Protein AF-A0A1Q6U9T7-F1 (afdb_monomer_lite)

pLDDT: mean 85.17, std 14.79, range [30.5, 98.62]

Secondary structure (DSSP, 8-state):
-----HHHHHHHHHHHHGGG-TT----GGG-HHHHHTT--HHHHHHHHHHHHHHHHHHHHS-S-HHHHHHHHHHHGGGS--SS-------HHHHHHHHHHHHHTS--SEEEEEETTEEEEEEETTSPPSSGGGPEEEEEE-SS-TTHHHHHHHHHHHHHHHHSS--SEEEE--SS-TTS-S---TTSSSSSS-HHHHHHHHHHHTT--HHHHHTT------SSHHHHHHHHHHHHHHTT--S-EEEEEE--GGGHHHHHHHHHHHTTT-TTEEEEEEE-PPPP---HHHHHHHTTT--S-S-TTS---TTS--STTT-TTTHHHHIIIIIIHHHTTSSTTTSTTPPTT--SPPHHHHHHGGG--TTS-HHHHHHHH---HHHHHHHHHHHHHHHHHHTTT--HHHHHHHHHHHHHHHHHHHHHTTSS-HHHHHHGGGS-HHHHHHHHHHHHHHHT-

Structure (mmCIF, N/CA/C/O backbone):
data_AF-A0A1Q6U9T7-F1
#
_entry.id   AF-A0A1Q6U9T7-F1
#
loop_
_atom_site.group_PDB
_atom_site.id
_atom_site.type_symbol
_atom_site.label_atom_id
_atom_site.label_alt_id
_atom_site.label_comp_id
_atom_site.label_asym_id
_atom_site.label_entity_id
_atom_site.label_seq_id
_atom_site.pdbx_PDB_ins_code
_atom_site.Cartn_x
_atom_site.Cartn_y
_atom_site.Cartn_z
_atom_site.occupancy
_atom_site.B_iso_or_equiv
_atom_site.auth_seq_id
_atom_site.auth_comp_id
_atom_site.auth_asym_id
_atom_site.auth_atom_id
_atom_site.pdbx_PDB_model_num
ATOM 1 N N . MET A 1 1 ? 4.906 -20.766 -25.233 1.00 39.88 1 MET A N 1
ATOM 2 C CA . MET A 1 1 ? 5.867 -19.643 -25.128 1.00 39.88 1 MET A CA 1
ATOM 3 C C . MET A 1 1 ? 5.184 -18.491 -24.417 1.00 39.88 1 MET A C 1
ATOM 5 O O . MET A 1 1 ? 4.165 -18.028 -24.920 1.00 39.88 1 MET A O 1
ATOM 9 N N . ASN A 1 2 ? 5.707 -18.048 -23.270 1.00 49.81 2 ASN A N 1
ATOM 10 C CA . ASN A 1 2 ? 5.239 -16.814 -22.630 1.00 49.81 2 ASN A CA 1
ATOM 11 C C . ASN A 1 2 ? 5.482 -15.646 -23.595 1.00 49.81 2 ASN A C 1
ATOM 13 O O . ASN A 1 2 ? 6.614 -15.420 -24.024 1.00 49.81 2 ASN A O 1
ATOM 17 N N . LYS A 1 3 ? 4.420 -14.935 -23.986 1.00 77.56 3 LYS A N 1
ATOM 18 C CA . LYS A 1 3 ? 4.536 -13.739 -24.826 1.00 77.56 3 LYS A CA 1
ATOM 19 C C . LYS A 1 3 ? 5.099 -12.600 -23.971 1.00 77.56 3 LYS A C 1
ATOM 21 O O . LYS A 1 3 ? 4.350 -11.921 -23.283 1.00 77.56 3 LYS A O 1
ATOM 26 N N . ILE A 1 4 ? 6.414 -12.407 -24.012 1.00 88.94 4 ILE A N 1
ATOM 27 C CA . ILE A 1 4 ? 7.083 -11.256 -23.391 1.00 88.94 4 ILE A CA 1
ATOM 28 C C . ILE A 1 4 ? 6.765 -9.957 -24.147 1.00 88.94 4 ILE A C 1
ATOM 30 O O . ILE A 1 4 ? 6.562 -9.959 -25.368 1.00 88.94 4 ILE A O 1
ATOM 34 N N . THR A 1 5 ? 6.717 -8.832 -23.433 1.00 92.88 5 THR A N 1
ATOM 35 C CA . THR A 1 5 ? 6.383 -7.526 -24.028 1.00 92.88 5 THR A CA 1
ATOM 36 C C . THR A 1 5 ? 7.494 -6.989 -24.934 1.00 92.88 5 THR A C 1
ATOM 38 O O . THR A 1 5 ? 8.644 -7.419 -24.868 1.00 92.88 5 THR A O 1
ATOM 41 N N . CYS A 1 6 ? 7.175 -6.001 -25.779 1.00 95.12 6 CYS A N 1
ATOM 42 C CA . CYS A 1 6 ? 8.189 -5.324 -26.595 1.00 95.12 6 CYS A CA 1
ATOM 43 C C . CYS A 1 6 ? 9.260 -4.619 -25.750 1.00 95.12 6 CYS A C 1
ATOM 45 O O . CYS A 1 6 ? 10.411 -4.581 -26.170 1.00 95.12 6 CYS A O 1
ATOM 47 N N . TYR A 1 7 ? 8.903 -4.132 -24.558 1.00 96.75 7 TYR A N 1
ATOM 48 C CA . TYR A 1 7 ? 9.836 -3.499 -23.627 1.00 96.75 7 TYR A CA 1
ATOM 49 C C . TYR A 1 7 ? 10.847 -4.508 -23.082 1.00 96.75 7 TYR A C 1
ATOM 51 O O . TYR A 1 7 ? 12.050 -4.308 -23.222 1.00 96.75 7 TYR A O 1
ATOM 59 N N . GLN A 1 8 ? 10.370 -5.644 -22.559 1.00 96.12 8 GLN A N 1
ATOM 60 C CA . GLN A 1 8 ? 11.250 -6.715 -22.085 1.00 96.12 8 GLN A CA 1
ATOM 61 C C . GLN A 1 8 ? 12.117 -7.275 -23.220 1.00 96.12 8 GLN A C 1
ATOM 63 O O . GLN A 1 8 ? 13.302 -7.522 -23.016 1.00 96.12 8 GLN A O 1
ATOM 68 N N . ARG A 1 9 ? 11.558 -7.430 -24.429 1.00 96.25 9 ARG A N 1
ATOM 69 C CA . ARG A 1 9 ? 12.313 -7.869 -25.615 1.00 96.25 9 ARG A CA 1
ATOM 70 C C . ARG A 1 9 ? 13.462 -6.931 -25.962 1.00 96.25 9 ARG A C 1
ATOM 72 O O . ARG A 1 9 ? 14.530 -7.417 -26.316 1.00 96.25 9 ARG A O 1
ATOM 79 N N . LEU A 1 10 ? 13.248 -5.617 -25.885 1.00 97.44 10 LEU A N 1
ATOM 80 C CA . LEU A 1 10 ? 14.300 -4.639 -26.160 1.00 97.44 10 LEU A CA 1
ATOM 81 C C . LEU A 1 10 ? 15.414 -4.717 -25.112 1.00 97.44 10 LEU A C 1
ATOM 83 O O . LEU A 1 10 ? 16.583 -4.782 -25.479 1.00 97.44 10 LEU A O 1
ATOM 87 N N . VAL A 1 11 ? 15.057 -4.801 -23.825 1.00 97.19 11 VAL A N 1
ATOM 88 C CA . VAL A 1 11 ? 16.045 -4.973 -22.748 1.00 97.19 11 VAL A CA 1
ATOM 89 C C . VAL A 1 11 ? 16.839 -6.266 -22.933 1.00 97.19 11 VAL A C 1
ATOM 91 O O . VAL A 1 11 ? 18.062 -6.233 -22.885 1.00 97.19 11 VAL A O 1
ATOM 94 N N . GLN A 1 12 ? 16.172 -7.389 -23.212 1.00 96.19 12 GLN A N 1
ATOM 95 C CA . GLN A 1 12 ? 16.837 -8.669 -23.477 1.00 96.19 12 GLN A CA 1
ATOM 96 C C . GLN A 1 12 ? 17.792 -8.594 -24.667 1.00 96.19 12 GLN A C 1
ATOM 98 O O . GLN A 1 12 ? 18.907 -9.097 -24.579 1.00 96.19 12 GLN A O 1
ATOM 103 N N . ALA A 1 13 ? 17.377 -7.960 -25.767 1.00 95.62 13 ALA A N 1
ATOM 104 C CA . ALA A 1 13 ? 18.239 -7.784 -26.929 1.00 95.62 13 ALA A CA 1
ATOM 105 C C . ALA A 1 13 ? 19.501 -6.988 -26.565 1.00 95.62 13 ALA A C 1
ATOM 107 O O . ALA A 1 13 ? 20.599 -7.410 -26.916 1.00 95.62 13 ALA A O 1
ATOM 108 N N . ILE A 1 14 ? 19.354 -5.898 -25.806 1.00 96.12 14 ILE A N 1
ATOM 109 C CA . ILE A 1 14 ? 20.483 -5.061 -25.386 1.00 96.12 14 ILE A CA 1
ATOM 110 C C . ILE A 1 14 ? 21.415 -5.797 -24.423 1.00 96.12 14 ILE A C 1
ATOM 112 O O . ILE A 1 14 ? 22.624 -5.798 -24.640 1.00 96.12 14 ILE A O 1
ATOM 116 N N . VAL A 1 15 ? 20.874 -6.483 -23.415 1.00 95.00 15 VAL A N 1
ATOM 117 C CA . VAL A 1 15 ? 21.671 -7.272 -22.461 1.00 95.00 15 VAL A CA 1
ATOM 118 C C . VAL A 1 15 ? 22.444 -8.384 -23.179 1.00 95.00 15 VAL A C 1
ATOM 120 O O . VAL A 1 15 ? 23.650 -8.518 -22.986 1.00 95.00 15 VAL A O 1
ATOM 123 N N . ASN A 1 16 ? 21.796 -9.134 -24.076 1.00 92.62 16 ASN A N 1
ATOM 124 C CA . ASN A 1 16 ? 22.433 -10.239 -24.806 1.00 92.62 16 ASN A CA 1
ATOM 125 C C . ASN A 1 16 ? 23.536 -9.774 -25.769 1.00 92.62 16 ASN A C 1
ATOM 127 O O . ASN A 1 16 ? 24.488 -10.512 -26.043 1.00 92.62 16 ASN A O 1
ATOM 131 N N . ASN A 1 17 ? 23.404 -8.553 -26.283 1.00 91.38 17 ASN A N 1
ATOM 132 C CA . ASN A 1 17 ? 24.336 -7.962 -27.233 1.00 91.38 17 ASN A CA 1
ATOM 133 C C . ASN A 1 17 ? 25.350 -7.015 -26.580 1.00 91.38 17 ASN A C 1
ATOM 135 O O . ASN A 1 17 ? 26.177 -6.456 -27.294 1.00 91.38 17 ASN A O 1
ATOM 139 N N . ALA A 1 18 ? 25.347 -6.863 -25.251 1.00 86.19 18 ALA A N 1
ATOM 140 C CA . ALA A 1 18 ? 26.272 -5.977 -24.538 1.00 86.19 18 ALA A CA 1
ATOM 141 C C . ALA A 1 18 ? 27.750 -6.287 -24.853 1.00 86.19 18 ALA A C 1
ATOM 143 O O . ALA A 1 18 ? 28.578 -5.387 -24.958 1.00 86.19 18 ALA A O 1
ATOM 144 N N . LYS A 1 19 ? 28.066 -7.563 -25.117 1.00 77.50 19 LYS A N 1
ATOM 145 C CA . LYS A 1 19 ? 29.397 -8.033 -25.540 1.00 77.50 19 LYS A CA 1
ATOM 146 C C . LYS A 1 19 ? 29.896 -7.458 -26.874 1.00 77.50 19 LYS A C 1
ATOM 148 O O . LYS A 1 19 ? 31.087 -7.538 -27.147 1.00 77.50 19 LYS A O 1
ATOM 153 N N . TYR A 1 20 ? 29.008 -6.924 -27.713 1.00 76.19 20 TYR A N 1
ATOM 154 C CA . TYR A 1 20 ? 29.359 -6.320 -29.003 1.00 76.19 20 TYR A CA 1
ATOM 155 C C . TYR A 1 20 ? 29.677 -4.817 -28.892 1.00 76.19 20 TYR A C 1
ATOM 157 O O . TYR A 1 20 ? 29.980 -4.184 -29.901 1.00 76.19 20 TYR A O 1
ATOM 165 N N . GLY A 1 21 ? 29.652 -4.257 -27.676 1.00 69.25 21 GLY A N 1
ATOM 166 C CA . GLY A 1 21 ? 30.001 -2.865 -27.399 1.00 69.25 21 GLY A CA 1
ATOM 167 C C . GLY A 1 21 ? 28.881 -1.861 -27.694 1.00 69.25 21 GLY A C 1
ATOM 168 O O . GLY A 1 21 ? 27.798 -2.200 -28.177 1.00 69.25 21 GLY A O 1
ATOM 169 N N . GLU A 1 22 ? 29.145 -0.589 -27.390 1.00 67.12 22 GLU A N 1
ATOM 170 C CA . GLU A 1 22 ? 28.148 0.494 -27.428 1.00 67.12 22 GLU A CA 1
ATOM 171 C C . GLU A 1 22 ? 27.622 0.819 -28.835 1.00 67.12 22 GLU A C 1
ATOM 173 O O . GLU A 1 22 ? 26.494 1.301 -28.969 1.00 67.12 22 GLU A O 1
ATOM 178 N N . ASN A 1 23 ? 28.394 0.493 -29.875 1.00 71.44 23 ASN A N 1
ATOM 179 C CA . ASN A 1 23 ? 28.096 0.817 -31.274 1.00 71.44 23 ASN A CA 1
ATOM 180 C C . ASN A 1 23 ? 27.058 -0.108 -31.925 1.00 71.44 23 ASN A C 1
ATOM 182 O O . ASN A 1 23 ? 26.707 0.098 -33.082 1.00 71.44 23 ASN A O 1
ATOM 186 N N . PHE A 1 24 ? 26.559 -1.129 -31.218 1.00 79.94 24 PHE A N 1
ATOM 187 C CA . PHE A 1 24 ? 25.482 -1.956 -31.756 1.00 79.94 24 PHE A CA 1
ATOM 188 C C . PHE A 1 24 ? 24.198 -1.121 -31.883 1.00 79.94 24 PHE A C 1
ATOM 190 O O . PHE A 1 24 ? 23.662 -0.621 -30.880 1.00 79.94 24 PHE A O 1
ATOM 197 N N . GLU A 1 25 ? 23.719 -0.961 -33.115 1.00 83.88 25 GLU A N 1
ATOM 198 C CA . GLU A 1 25 ? 22.515 -0.199 -33.432 1.00 83.88 25 GLU A CA 1
ATOM 199 C C . GLU A 1 25 ? 21.256 -1.060 -33.297 1.00 83.88 25 GLU A C 1
ATOM 201 O O . GLU A 1 25 ? 21.244 -2.257 -33.584 1.00 83.88 25 GLU A O 1
ATOM 206 N N . TYR A 1 26 ? 20.180 -0.434 -32.826 1.00 91.88 26 TYR A N 1
ATOM 207 C CA . TYR A 1 26 ? 18.864 -1.050 -32.721 1.00 91.88 26 TYR A CA 1
ATOM 208 C C . TYR A 1 26 ? 17.913 -0.240 -33.589 1.00 91.88 26 TYR A C 1
ATOM 210 O O . TYR A 1 26 ? 17.701 0.943 -33.327 1.00 91.88 26 TYR A O 1
ATOM 218 N N . GLU A 1 27 ? 17.347 -0.879 -34.606 1.00 93.00 27 GLU A N 1
ATOM 219 C CA . GLU A 1 27 ? 16.405 -0.250 -35.531 1.00 93.00 27 GLU A CA 1
ATOM 220 C C . GLU A 1 27 ? 14.971 -0.356 -35.006 1.00 93.00 27 GLU A C 1
ATOM 222 O O . GLU A 1 27 ? 14.561 -1.388 -34.462 1.00 93.00 27 GLU A O 1
ATOM 227 N N . PHE A 1 28 ? 14.183 0.702 -35.183 1.00 94.69 28 PHE A N 1
ATOM 228 C CA . PHE A 1 28 ? 12.803 0.772 -34.698 1.00 94.69 2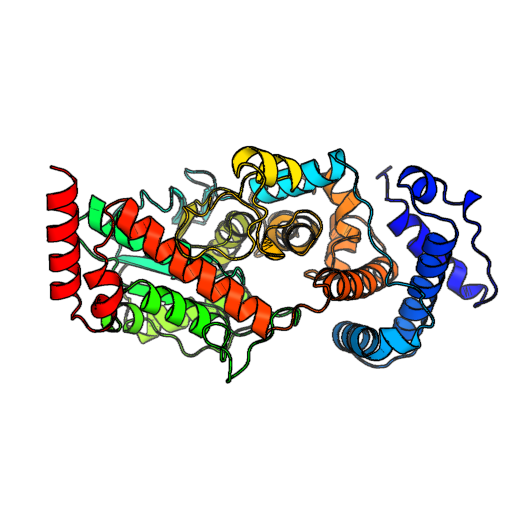8 PHE A CA 1
ATOM 229 C C . PHE A 1 28 ? 11.901 -0.279 -35.366 1.00 94.69 28 PHE A C 1
ATOM 231 O O . PHE A 1 28 ? 11.063 -0.910 -34.715 1.00 94.69 28 PHE A O 1
ATOM 238 N N . GLU A 1 29 ? 12.144 -0.542 -36.647 1.00 93.88 29 GLU A N 1
ATOM 239 C CA . GLU A 1 29 ? 11.473 -1.519 -37.501 1.00 93.88 29 GLU A CA 1
ATOM 240 C C . GLU A 1 29 ? 11.644 -2.952 -36.981 1.00 93.88 29 GLU A C 1
ATOM 242 O O . GLU A 1 29 ? 10.732 -3.775 -37.101 1.00 93.88 29 GLU A O 1
ATOM 247 N N . SER A 1 30 ? 12.772 -3.239 -36.319 1.00 93.69 30 SER A N 1
ATOM 248 C CA . SER A 1 30 ? 13.049 -4.538 -35.691 1.00 93.69 30 SER A CA 1
ATOM 249 C C . SER A 1 30 ? 12.210 -4.783 -34.426 1.00 93.69 30 SER A C 1
ATOM 251 O O . SER A 1 30 ? 12.074 -5.922 -33.963 1.00 93.69 30 SER A O 1
ATOM 253 N N . PHE A 1 31 ? 11.578 -3.738 -33.876 1.00 95.69 31 PHE A N 1
ATOM 254 C CA . PHE A 1 31 ? 10.733 -3.800 -32.682 1.00 95.69 31 PHE A CA 1
ATOM 255 C C . PHE A 1 31 ? 9.320 -3.246 -32.947 1.00 95.69 31 PHE A C 1
ATOM 257 O O . PHE A 1 31 ? 8.856 -2.346 -32.238 1.00 95.69 31 PHE A O 1
ATOM 264 N N . PRO A 1 32 ? 8.529 -3.858 -33.856 1.00 94.94 32 PRO A N 1
ATOM 265 C CA . PRO A 1 32 ? 7.239 -3.316 -34.307 1.00 94.94 32 PRO A CA 1
ATOM 266 C C . PRO A 1 32 ? 6.177 -3.215 -33.195 1.00 94.94 32 PRO A C 1
ATOM 268 O O . PRO A 1 32 ? 5.125 -2.603 -33.369 1.00 94.94 32 PRO A O 1
ATOM 271 N N . GLY A 1 33 ? 6.428 -3.820 -32.028 1.00 95.00 33 GLY A N 1
ATOM 272 C CA . GLY A 1 33 ? 5.588 -3.651 -30.844 1.00 95.00 33 GLY A CA 1
ATOM 273 C C . GLY A 1 33 ? 5.583 -2.225 -30.283 1.00 95.00 33 GLY A C 1
ATOM 274 O O . GLY A 1 33 ? 4.571 -1.838 -29.706 1.00 95.00 33 GLY A O 1
ATOM 275 N N . PHE A 1 34 ? 6.650 -1.442 -30.480 1.00 96.75 34 PHE A N 1
ATOM 276 C CA . PHE A 1 34 ? 6.685 -0.031 -30.085 1.00 96.75 34 PHE A CA 1
ATOM 277 C C . PHE A 1 34 ? 5.757 0.811 -30.965 1.00 96.75 34 PHE A C 1
ATOM 279 O O . PHE A 1 34 ? 4.881 1.496 -30.433 1.00 96.75 34 PHE A O 1
ATOM 286 N N . ALA A 1 35 ? 5.858 0.668 -32.291 1.00 95.50 35 ALA A N 1
ATOM 287 C CA . ALA A 1 35 ? 4.963 1.325 -33.246 1.00 95.50 35 ALA A CA 1
ATOM 288 C C . ALA A 1 35 ? 3.488 0.960 -33.002 1.00 95.50 35 ALA A C 1
ATOM 290 O O . ALA A 1 35 ? 2.631 1.836 -32.935 1.00 95.50 35 ALA A O 1
ATOM 291 N N . ARG A 1 36 ? 3.181 -0.325 -32.754 1.00 95.00 36 ARG A N 1
ATOM 292 C CA . ARG A 1 36 ? 1.812 -0.773 -32.413 1.00 95.00 36 ARG A CA 1
ATOM 293 C C . ARG A 1 36 ? 1.255 -0.171 -31.121 1.00 95.00 36 ARG A C 1
ATOM 295 O O . ARG A 1 36 ? 0.045 -0.149 -30.941 1.00 95.00 36 ARG A O 1
ATOM 302 N N . ARG A 1 37 ? 2.121 0.290 -30.216 1.00 94.31 37 ARG A N 1
ATOM 303 C CA . ARG A 1 37 ? 1.751 1.011 -28.987 1.00 94.31 37 ARG A CA 1
ATOM 304 C C . ARG A 1 37 ? 1.806 2.536 -29.163 1.00 94.31 37 ARG A C 1
ATOM 306 O O . ARG A 1 37 ? 1.665 3.273 -28.190 1.00 94.31 37 ARG A O 1
ATOM 313 N N . GLY A 1 38 ? 2.026 3.008 -30.390 1.00 95.56 38 GLY A N 1
ATOM 314 C CA . GLY A 1 38 ? 2.049 4.417 -30.775 1.00 95.56 38 GLY A CA 1
ATOM 315 C C . GLY A 1 38 ? 3.350 5.157 -30.469 1.00 95.56 38 GLY A C 1
ATOM 316 O O . GLY A 1 38 ? 3.360 6.383 -30.570 1.00 95.56 38 GLY A O 1
ATOM 317 N N . HIS A 1 39 ? 4.417 4.471 -30.047 1.00 96.25 39 HIS A N 1
ATOM 318 C CA . HIS A 1 39 ? 5.711 5.130 -29.830 1.00 96.25 39 HIS A CA 1
ATOM 319 C C . HIS A 1 39 ? 6.259 5.646 -31.155 1.00 96.25 39 HIS A C 1
ATOM 321 O O . HIS A 1 39 ? 6.148 4.977 -32.180 1.00 96.25 39 HIS A O 1
ATOM 327 N N . SER A 1 40 ? 6.871 6.820 -31.112 1.00 95.50 40 SER A N 1
ATOM 328 C CA . SER A 1 40 ? 7.682 7.356 -32.201 1.00 95.50 40 SER A CA 1
ATOM 329 C C . SER A 1 40 ? 9.072 6.714 -32.221 1.00 95.50 40 SER A C 1
ATOM 331 O O . SER A 1 40 ? 9.553 6.189 -31.214 1.00 95.50 40 SER A O 1
ATOM 333 N N . GLU A 1 41 ? 9.764 6.818 -33.355 1.00 95.62 41 GLU A N 1
ATOM 334 C CA . GLU A 1 41 ? 11.166 6.399 -33.464 1.00 95.62 41 GLU A CA 1
ATOM 335 C C . GLU A 1 41 ? 12.060 7.152 -32.463 1.00 95.62 41 GLU A C 1
ATOM 337 O O . GLU A 1 41 ? 12.956 6.574 -31.850 1.00 95.62 41 GLU A O 1
ATOM 342 N N . ARG A 1 42 ? 11.776 8.438 -32.225 1.00 94.19 42 ARG A N 1
ATOM 343 C CA . ARG A 1 42 ? 12.487 9.246 -31.229 1.00 94.19 42 ARG A CA 1
ATOM 344 C C . ARG A 1 42 ? 12.354 8.664 -29.820 1.00 94.19 42 ARG A C 1
ATOM 346 O O . ARG A 1 42 ? 13.365 8.498 -29.146 1.00 94.19 42 ARG A O 1
ATOM 353 N N . GLU A 1 43 ? 11.136 8.327 -29.395 1.00 94.69 43 GLU A N 1
ATOM 354 C CA . GLU A 1 43 ? 10.899 7.696 -28.088 1.00 94.69 43 GLU A CA 1
ATOM 355 C C . GLU A 1 43 ? 11.586 6.331 -27.994 1.00 94.69 43 GLU A C 1
ATOM 357 O O . GLU A 1 43 ? 12.145 5.987 -26.955 1.00 94.69 43 GLU A O 1
ATOM 362 N N . PHE A 1 44 ? 11.599 5.556 -29.082 1.00 96.44 44 PHE A N 1
ATOM 363 C CA . PHE A 1 44 ? 12.344 4.301 -29.131 1.00 96.44 44 PHE A CA 1
ATOM 364 C C . PHE A 1 44 ? 13.858 4.510 -28.957 1.00 96.44 44 PHE A C 1
ATOM 366 O O . PHE A 1 44 ? 14.505 3.754 -28.233 1.00 96.44 44 PHE A O 1
ATOM 373 N N . ARG A 1 45 ? 14.433 5.563 -29.549 1.00 94.31 45 ARG A N 1
ATOM 374 C CA . ARG A 1 45 ? 15.846 5.912 -29.337 1.00 94.31 45 ARG A CA 1
ATOM 375 C C . ARG A 1 45 ? 16.128 6.300 -27.880 1.00 94.31 45 ARG A C 1
ATOM 377 O O . ARG A 1 45 ? 17.159 5.889 -27.352 1.00 94.31 45 ARG A O 1
ATOM 384 N N . ASP A 1 46 ? 15.226 7.025 -27.212 1.00 94.69 46 ASP A N 1
ATOM 385 C CA . ASP A 1 46 ? 15.349 7.307 -25.770 1.00 94.69 46 ASP A CA 1
ATOM 386 C C . ASP A 1 46 ? 15.281 6.022 -24.931 1.00 94.69 46 ASP A C 1
ATOM 388 O O . ASP A 1 46 ? 16.060 5.859 -23.993 1.00 94.69 46 ASP A O 1
ATOM 392 N N . TRP A 1 47 ? 14.422 5.066 -25.302 1.00 96.38 47 TRP A N 1
ATOM 393 C CA . TRP A 1 47 ? 14.396 3.731 -24.697 1.00 96.38 47 TRP A CA 1
ATOM 394 C C . TRP A 1 47 ? 15.748 3.019 -24.812 1.00 96.38 47 TRP A C 1
ATOM 396 O O . TRP A 1 47 ? 16.279 2.560 -23.802 1.00 96.38 47 TRP A O 1
ATOM 406 N N . VAL A 1 48 ? 16.331 2.949 -26.014 1.00 95.56 48 VAL A N 1
ATOM 407 C CA . VAL A 1 48 ? 17.639 2.307 -26.241 1.00 95.56 48 VAL A CA 1
ATOM 408 C C . VAL A 1 48 ? 18.736 2.984 -25.417 1.00 95.56 48 VAL A C 1
ATOM 410 O O . VAL A 1 48 ? 19.501 2.294 -24.742 1.00 95.56 48 VAL A O 1
ATOM 413 N N . LYS A 1 49 ? 18.797 4.323 -25.434 1.00 94.44 49 LYS A N 1
ATOM 414 C CA . LYS A 1 49 ? 19.770 5.101 -24.650 1.00 94.44 49 LYS A CA 1
ATOM 415 C C . LYS A 1 49 ? 19.632 4.839 -23.155 1.00 94.44 49 LYS A C 1
ATOM 417 O O . LYS A 1 49 ? 20.624 4.545 -22.499 1.00 94.44 49 LYS A O 1
ATOM 422 N N . CYS A 1 50 ? 18.408 4.900 -22.634 1.00 96.31 50 CYS A N 1
ATOM 423 C CA . CYS A 1 50 ? 18.131 4.687 -21.219 1.00 96.31 50 CYS A CA 1
ATOM 424 C C . CYS A 1 50 ? 18.531 3.272 -20.782 1.00 96.31 50 CYS A C 1
ATOM 426 O O . CYS A 1 50 ? 19.193 3.120 -19.761 1.00 96.31 50 CYS A O 1
ATOM 428 N N . ILE A 1 51 ? 18.211 2.245 -21.579 1.00 96.44 51 ILE A N 1
ATOM 429 C CA . ILE A 1 51 ? 18.591 0.854 -21.289 1.00 96.44 51 ILE A CA 1
ATOM 430 C C . ILE A 1 51 ? 20.113 0.685 -21.276 1.00 96.44 51 ILE A C 1
ATOM 432 O O . ILE A 1 51 ? 20.632 0.081 -20.340 1.00 96.44 51 ILE A O 1
ATOM 436 N N . LYS A 1 52 ? 20.827 1.210 -22.283 1.00 94.56 52 LYS A N 1
ATOM 437 C CA . LYS A 1 52 ? 22.297 1.134 -22.346 1.00 94.56 52 LYS A CA 1
ATOM 438 C C . LYS A 1 52 ? 22.944 1.834 -21.151 1.00 94.56 52 LYS A C 1
ATOM 440 O O . LYS A 1 52 ? 23.790 1.241 -20.497 1.00 94.56 52 LYS A O 1
ATOM 445 N N . TRP A 1 53 ? 22.495 3.047 -20.834 1.00 95.12 53 TRP A N 1
ATOM 446 C CA . TRP A 1 53 ? 23.000 3.814 -19.697 1.00 95.12 53 TRP A CA 1
ATOM 447 C C . TRP A 1 53 ? 22.739 3.115 -18.356 1.00 95.12 53 TRP A C 1
ATOM 449 O O . TRP A 1 53 ? 23.653 2.964 -17.553 1.00 95.12 53 TRP A O 1
ATOM 459 N N . VAL A 1 54 ? 21.519 2.622 -18.120 1.00 96.44 54 VAL A N 1
ATOM 460 C CA . VAL A 1 54 ? 21.208 1.862 -16.900 1.00 96.44 54 VAL A CA 1
ATOM 461 C C . VAL A 1 54 ? 22.058 0.594 -16.816 1.00 96.44 54 VAL A C 1
ATOM 463 O O . VAL A 1 54 ? 22.555 0.270 -15.741 1.00 96.44 54 VAL A O 1
ATOM 466 N N . LEU A 1 55 ? 22.230 -0.132 -17.924 1.00 95.94 55 LEU A N 1
ATOM 467 C CA . LEU A 1 55 ? 23.052 -1.339 -17.953 1.00 95.94 55 LEU A CA 1
ATOM 468 C C . LEU A 1 55 ? 24.520 -1.035 -17.627 1.00 95.94 55 LEU A C 1
ATOM 470 O O . LEU A 1 55 ? 25.108 -1.771 -16.838 1.00 95.94 55 LEU A O 1
ATOM 474 N N . ASP A 1 56 ? 25.071 0.050 -18.172 1.00 93.94 56 ASP A N 1
ATOM 475 C CA . ASP A 1 56 ? 26.419 0.522 -17.845 1.00 93.94 56 ASP A CA 1
ATOM 476 C C . ASP A 1 56 ? 26.550 0.807 -16.344 1.00 93.94 56 ASP A C 1
ATOM 478 O O . ASP A 1 56 ? 27.385 0.198 -15.681 1.00 93.94 56 ASP A O 1
ATOM 482 N N . VAL A 1 57 ? 25.641 1.597 -15.758 1.00 95.62 57 VAL A N 1
ATOM 483 C CA . VAL A 1 57 ? 25.640 1.861 -14.307 1.00 95.62 57 VAL A CA 1
ATOM 484 C C . VAL A 1 57 ? 25.559 0.566 -13.496 1.00 95.62 57 VAL A C 1
ATOM 486 O O . VAL A 1 57 ? 26.236 0.418 -12.476 1.00 95.62 57 VAL A O 1
ATOM 489 N N . LEU A 1 58 ? 24.741 -0.402 -13.923 1.00 95.50 58 LEU A N 1
ATOM 490 C CA . LEU A 1 58 ? 24.641 -1.689 -13.236 1.00 95.50 58 LEU A CA 1
ATOM 491 C C . LEU A 1 58 ? 25.951 -2.489 -13.273 1.00 95.50 58 LEU A C 1
ATOM 493 O O . LEU A 1 58 ? 26.179 -3.277 -12.350 1.00 95.50 58 LEU A O 1
ATOM 497 N N . GLN A 1 59 ? 26.792 -2.290 -14.288 1.00 93.38 59 GLN A N 1
ATOM 498 C CA . GLN A 1 59 ? 28.072 -2.976 -14.470 1.00 93.38 59 GLN A CA 1
ATOM 499 C C . GLN A 1 59 ? 29.255 -2.230 -13.839 1.00 93.38 59 GLN A C 1
ATOM 501 O O . GLN A 1 59 ? 30.170 -2.885 -13.346 1.00 93.38 59 GLN A O 1
ATOM 506 N N . THR A 1 60 ? 29.237 -0.896 -13.837 1.00 92.81 60 THR A N 1
ATOM 507 C CA . THR A 1 60 ? 30.400 -0.063 -13.487 1.00 92.81 60 THR A CA 1
ATOM 508 C C . THR A 1 60 ? 30.293 0.628 -12.133 1.00 92.81 60 THR A C 1
ATOM 510 O O . THR A 1 60 ? 31.317 0.901 -11.512 1.00 92.81 60 THR A O 1
ATOM 513 N N . HIS A 1 61 ? 29.081 0.913 -11.648 1.00 93.81 61 HIS A N 1
ATOM 514 C CA . HIS A 1 61 ? 28.898 1.547 -10.346 1.00 93.81 61 HIS A CA 1
ATOM 515 C C . HIS A 1 61 ? 28.988 0.503 -9.228 1.00 93.81 61 HIS A C 1
ATOM 517 O O . HIS A 1 61 ? 28.428 -0.589 -9.334 1.00 93.81 61 HIS A O 1
ATOM 523 N N . ASP A 1 62 ? 29.655 0.833 -8.128 1.00 90.88 62 ASP A N 1
ATOM 524 C CA . ASP A 1 62 ? 29.760 -0.071 -6.986 1.00 90.88 62 ASP A CA 1
ATOM 525 C C . ASP A 1 62 ? 28.498 -0.053 -6.112 1.00 90.88 62 ASP A C 1
ATOM 527 O O . ASP A 1 62 ? 27.707 0.891 -6.097 1.00 90.88 62 ASP A O 1
ATOM 531 N N . GLY A 1 63 ? 28.310 -1.123 -5.340 1.00 91.94 63 GLY A N 1
ATOM 532 C CA . GLY A 1 63 ? 27.261 -1.212 -4.327 1.00 91.94 63 GLY A CA 1
ATOM 533 C C . GLY A 1 63 ? 26.009 -1.983 -4.747 1.00 91.94 63 GLY A C 1
ATOM 534 O O . GLY A 1 63 ? 25.936 -2.632 -5.794 1.00 91.94 63 GLY A O 1
ATOM 535 N N . SER A 1 64 ? 25.016 -1.962 -3.855 1.00 91.94 64 SER A N 1
ATOM 536 C CA . SER A 1 64 ? 23.775 -2.724 -4.014 1.00 91.94 64 SER A CA 1
ATOM 537 C C . SER A 1 64 ? 22.918 -2.200 -5.171 1.00 91.94 64 SER A C 1
ATOM 539 O O . SER A 1 64 ? 23.041 -1.050 -5.594 1.00 91.94 64 SER A O 1
ATOM 541 N N . LEU A 1 65 ? 21.966 -3.013 -5.638 1.00 91.06 65 LEU A N 1
ATOM 542 C CA . LEU A 1 65 ? 20.996 -2.584 -6.650 1.00 91.06 65 LEU A CA 1
ATOM 543 C C . LEU A 1 65 ? 20.224 -1.321 -6.230 1.00 91.06 65 LEU A C 1
ATOM 545 O O . LEU A 1 65 ? 19.908 -0.488 -7.073 1.00 91.06 65 LEU A O 1
ATOM 549 N N . ASN A 1 66 ? 19.950 -1.148 -4.934 1.00 88.44 66 ASN A N 1
ATOM 550 C CA . ASN A 1 66 ? 19.298 0.060 -4.431 1.00 88.44 66 ASN A CA 1
ATOM 551 C C . ASN A 1 66 ? 20.211 1.291 -4.511 1.00 88.44 66 ASN A C 1
ATOM 553 O O . ASN A 1 66 ? 19.719 2.358 -4.865 1.00 88.44 66 ASN A O 1
ATOM 557 N N . ALA A 1 67 ? 21.515 1.147 -4.247 1.00 90.38 67 ALA A N 1
ATOM 558 C CA . ALA A 1 67 ? 22.478 2.238 -4.415 1.00 90.38 67 ALA A CA 1
ATOM 559 C C . ALA A 1 67 ? 22.593 2.655 -5.892 1.00 90.38 67 ALA A C 1
ATOM 561 O O . ALA A 1 67 ? 22.494 3.833 -6.214 1.00 90.38 67 ALA A O 1
ATOM 562 N N . LYS A 1 68 ? 22.673 1.676 -6.800 1.00 94.69 68 LYS A N 1
ATOM 563 C CA . LYS A 1 68 ? 22.687 1.890 -8.259 1.00 94.69 68 LYS A CA 1
ATOM 564 C C . LYS A 1 68 ? 21.410 2.558 -8.771 1.00 94.69 68 LYS A C 1
ATOM 566 O O . LYS A 1 68 ? 21.467 3.488 -9.573 1.00 94.69 68 LYS A O 1
ATOM 571 N N . LYS A 1 69 ? 20.248 2.104 -8.284 1.00 92.44 69 LYS A N 1
ATOM 572 C CA . LYS A 1 69 ? 18.939 2.712 -8.566 1.00 92.44 69 LYS A CA 1
ATOM 573 C C . LYS A 1 69 ? 18.922 4.178 -8.138 1.00 92.44 69 LYS A C 1
ATOM 575 O O . LYS A 1 69 ? 18.512 5.026 -8.920 1.00 92.44 69 LYS A O 1
ATOM 580 N N . GLU A 1 70 ? 19.371 4.468 -6.921 1.00 90.19 70 GLU A N 1
ATOM 581 C CA . GLU A 1 70 ? 19.409 5.830 -6.386 1.00 90.19 70 GLU A CA 1
ATOM 582 C C . GLU A 1 70 ? 20.364 6.730 -7.179 1.00 90.19 70 GLU A C 1
ATOM 584 O O . GLU A 1 70 ? 19.985 7.835 -7.561 1.00 90.19 70 GLU A O 1
ATOM 589 N N . PHE A 1 71 ? 21.548 6.225 -7.539 1.00 94.19 71 PHE A N 1
ATOM 590 C CA . PHE A 1 71 ? 22.467 6.929 -8.431 1.00 94.19 71 PHE A CA 1
ATOM 591 C C . PHE A 1 71 ? 21.797 7.297 -9.762 1.00 94.19 71 PHE A C 1
ATOM 593 O O . PHE A 1 71 ? 21.889 8.445 -10.199 1.00 94.19 71 PHE A O 1
ATOM 600 N N . CYS A 1 72 ? 21.070 6.363 -10.388 1.00 94.44 72 CYS A N 1
ATOM 601 C CA . CYS A 1 72 ? 20.338 6.644 -11.625 1.00 94.44 72 CYS A CA 1
ATOM 602 C C . CYS A 1 72 ? 19.284 7.743 -11.426 1.00 94.44 72 CYS A C 1
ATOM 604 O O . CYS A 1 72 ? 19.207 8.663 -12.235 1.00 94.44 72 CYS A O 1
ATOM 606 N N . ARG A 1 73 ? 18.495 7.695 -10.345 1.00 91.19 73 ARG A N 1
ATOM 607 C CA . ARG A 1 73 ? 17.478 8.726 -10.051 1.00 91.19 73 ARG A CA 1
ATOM 608 C C . ARG A 1 73 ? 18.099 10.119 -9.927 1.00 91.19 73 ARG A C 1
ATOM 610 O O . ARG A 1 73 ? 17.565 11.078 -10.473 1.00 91.19 73 ARG A O 1
ATOM 617 N N . GLN A 1 74 ? 19.259 10.219 -9.279 1.00 90.31 74 GLN A N 1
ATOM 618 C CA . GLN A 1 74 ? 19.968 11.485 -9.064 1.00 90.31 74 GLN A CA 1
ATOM 619 C C . GLN A 1 74 ? 20.688 12.015 -10.314 1.00 90.31 74 GLN A C 1
ATOM 621 O O . GLN A 1 74 ? 20.931 13.216 -10.415 1.00 90.31 74 GLN A O 1
ATOM 626 N N . SER A 1 75 ? 21.032 11.143 -11.265 1.00 92.75 75 SER A N 1
ATOM 627 C CA . SER A 1 75 ? 21.849 11.483 -12.441 1.00 92.75 75 SER A CA 1
ATOM 628 C C . SER A 1 75 ? 21.112 11.378 -13.779 1.00 92.75 75 SER A C 1
ATOM 630 O O . SER A 1 75 ? 21.719 11.595 -14.826 1.00 92.75 75 SER A O 1
ATOM 632 N N . VAL A 1 76 ? 19.801 11.105 -13.778 1.00 91.56 76 VAL A N 1
ATOM 633 C CA . VAL A 1 76 ? 18.998 10.938 -15.006 1.00 91.56 76 VAL A CA 1
ATOM 634 C C . VAL A 1 76 ? 19.038 12.162 -15.929 1.00 91.56 76 VAL A C 1
ATOM 636 O O . VAL A 1 76 ? 19.001 12.016 -17.149 1.00 91.56 76 VAL A O 1
ATOM 639 N N . SER A 1 77 ? 19.181 13.372 -15.378 1.00 86.94 77 SER A N 1
ATOM 640 C CA . SER A 1 77 ? 19.343 14.611 -16.155 1.00 86.94 77 SER A CA 1
ATOM 641 C C . SER A 1 77 ? 20.634 14.634 -16.981 1.00 86.94 77 SER A C 1
ATOM 643 O O . SER A 1 77 ? 20.680 15.267 -18.034 1.00 86.94 77 SER A O 1
ATOM 645 N N . SER A 1 78 ? 21.659 13.901 -16.544 1.00 85.12 78 SER A N 1
ATOM 646 C CA . SER A 1 78 ? 22.941 13.749 -17.234 1.00 85.12 78 SER A CA 1
ATOM 647 C C . SER A 1 78 ? 22.942 12.605 -18.254 1.00 85.12 78 SER A C 1
ATOM 649 O O . SER A 1 78 ? 23.907 12.459 -18.997 1.00 85.12 78 SER A O 1
ATOM 651 N N . ALA A 1 79 ? 21.871 11.806 -18.335 1.00 84.94 79 ALA A N 1
ATOM 652 C CA . ALA A 1 79 ? 21.797 10.628 -19.205 1.00 84.94 79 ALA A CA 1
ATOM 653 C C . ALA A 1 79 ? 21.538 10.955 -20.695 1.00 84.94 79 ALA A C 1
ATOM 655 O O . ALA A 1 79 ? 21.399 10.047 -21.516 1.00 84.94 79 ALA A O 1
ATOM 656 N N . GLY A 1 80 ? 21.433 12.238 -21.069 1.00 84.38 80 GLY A N 1
ATOM 657 C CA . GLY A 1 80 ? 21.241 12.663 -22.466 1.00 84.38 80 GLY A CA 1
ATOM 658 C C . GLY A 1 80 ? 19.920 12.195 -23.099 1.00 84.38 80 GLY A C 1
ATOM 659 O O . GLY A 1 80 ? 19.821 12.080 -24.328 1.00 84.38 80 GLY A O 1
ATOM 660 N N . LEU A 1 81 ? 18.924 11.892 -22.261 1.00 86.25 81 LEU A N 1
ATOM 661 C CA . LEU A 1 81 ? 17.570 11.506 -22.658 1.00 86.25 81 LEU A CA 1
ATOM 662 C C . LEU A 1 81 ? 16.753 12.757 -22.978 1.00 86.25 81 LEU A C 1
ATOM 664 O O . LEU A 1 81 ? 16.852 13.755 -22.264 1.00 86.25 81 LEU A O 1
ATOM 668 N N . TYR A 1 82 ? 15.913 12.711 -24.015 1.00 85.69 82 TYR A N 1
ATOM 669 C CA . TYR A 1 82 ? 14.945 13.794 -24.215 1.00 85.69 82 TYR A CA 1
ATOM 670 C C . TYR A 1 82 ? 13.785 13.702 -23.219 1.00 85.69 82 TYR A C 1
ATOM 672 O O . TYR A 1 82 ? 13.338 14.717 -22.688 1.00 85.69 82 TYR A O 1
ATOM 680 N N . ALA A 1 83 ? 13.322 12.484 -22.946 1.00 87.62 83 ALA A N 1
ATOM 681 C CA . ALA A 1 83 ? 12.368 12.192 -21.890 1.00 87.62 83 ALA A CA 1
ATOM 682 C C . ALA A 1 83 ? 12.669 10.825 -21.267 1.00 87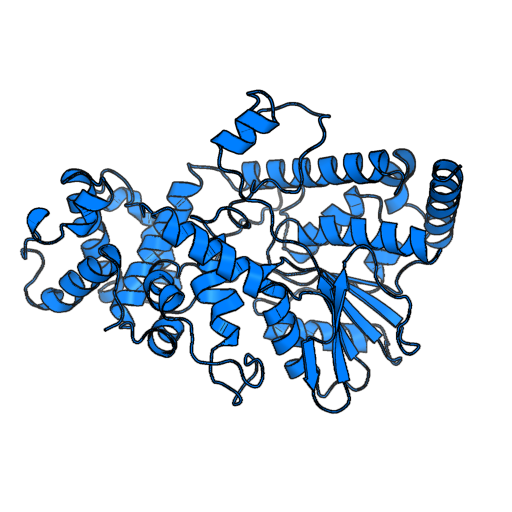.62 83 ALA A C 1
ATOM 684 O O . ALA A 1 83 ? 13.193 9.927 -21.931 1.00 87.62 83 ALA A O 1
ATOM 685 N N . VAL A 1 84 ? 12.298 10.648 -19.995 1.00 91.06 84 VAL A N 1
ATOM 686 C CA . VAL A 1 84 ? 12.302 9.319 -19.376 1.00 91.06 84 VAL A CA 1
ATOM 687 C C . VAL A 1 84 ? 11.301 8.436 -20.134 1.00 91.06 84 VAL A C 1
ATOM 689 O O . VAL A 1 84 ? 10.142 8.841 -20.288 1.00 91.06 84 VAL A O 1
ATOM 692 N N . PRO A 1 85 ? 11.709 7.248 -20.616 1.00 91.75 85 PRO A N 1
ATOM 693 C CA . PRO A 1 85 ? 10.815 6.373 -21.360 1.00 91.75 85 PRO A CA 1
ATOM 694 C C . PRO A 1 85 ? 9.590 5.969 -20.536 1.00 91.75 85 PRO A C 1
ATOM 696 O O . PRO A 1 85 ? 9.706 5.776 -19.334 1.00 91.75 85 PRO A O 1
ATOM 699 N N . ARG A 1 86 ? 8.420 5.806 -21.167 1.00 91.50 86 ARG A N 1
ATOM 700 C CA . ARG A 1 86 ? 7.163 5.428 -20.490 1.00 91.50 86 ARG A CA 1
ATOM 701 C C . ARG A 1 86 ? 6.555 4.171 -21.108 1.00 91.50 86 ARG A C 1
ATOM 703 O O . ARG A 1 86 ? 6.621 3.970 -22.325 1.00 91.50 86 ARG A O 1
ATOM 710 N N . TYR A 1 87 ? 5.922 3.330 -20.292 1.00 92.69 87 TYR A N 1
ATOM 711 C CA . TYR A 1 87 ? 5.090 2.246 -20.818 1.00 92.69 87 TYR A CA 1
ATOM 712 C C . TYR A 1 87 ? 3.800 2.817 -21.410 1.00 92.69 87 TYR A C 1
ATOM 714 O O . TYR A 1 87 ? 3.175 3.696 -20.827 1.00 92.69 87 TYR A O 1
ATOM 722 N N . ARG A 1 88 ? 3.368 2.282 -22.553 1.00 91.56 88 ARG A N 1
ATOM 723 C CA . ARG A 1 88 ? 2.031 2.527 -23.110 1.00 91.56 88 ARG A CA 1
ATOM 724 C C . ARG A 1 88 ? 1.255 1.225 -23.060 1.00 91.56 88 ARG A C 1
ATOM 726 O O . ARG A 1 88 ? 1.386 0.379 -23.952 1.00 91.56 88 ARG A O 1
ATOM 733 N N . LEU A 1 89 ? 0.554 1.038 -21.947 1.00 88.94 89 LEU A N 1
ATOM 734 C CA . LEU A 1 89 ? -0.239 -0.155 -21.683 1.00 88.94 89 LEU A CA 1
ATOM 735 C C . LEU A 1 89 ? -1.479 -0.168 -22.573 1.00 88.94 89 LEU A C 1
ATOM 737 O O . LEU A 1 89 ? -2.044 0.875 -22.898 1.00 88.94 89 LEU A O 1
ATOM 741 N N . ARG A 1 90 ? -1.876 -1.363 -22.994 1.00 87.38 90 ARG A N 1
ATOM 742 C CA . ARG A 1 90 ? -3.134 -1.590 -23.708 1.00 87.38 90 ARG A CA 1
ATOM 743 C C . ARG A 1 90 ? -4.255 -1.789 -22.695 1.00 87.38 90 ARG A C 1
ATOM 745 O O . ARG A 1 90 ? -3.993 -2.199 -21.569 1.00 87.38 90 ARG A O 1
ATOM 752 N N . GLU A 1 91 ? -5.496 -1.571 -23.114 1.00 85.19 91 GLU A N 1
ATOM 753 C CA . GLU A 1 91 ? -6.659 -1.745 -22.234 1.00 85.19 91 GLU A CA 1
ATOM 754 C C . GLU A 1 91 ? -6.694 -3.144 -21.597 1.00 85.19 91 GLU A C 1
ATOM 756 O O . GLU A 1 91 ? -6.846 -3.273 -20.389 1.00 85.19 91 GLU A O 1
ATOM 761 N N . GLU A 1 92 ? -6.415 -4.193 -22.376 1.00 86.75 92 GLU A N 1
ATOM 762 C CA . GLU A 1 92 ? -6.311 -5.571 -21.872 1.00 86.75 92 GLU A CA 1
ATOM 763 C C . GLU A 1 92 ? -5.272 -5.737 -20.744 1.00 86.75 92 GLU A C 1
ATOM 765 O O . GLU A 1 92 ? -5.467 -6.533 -19.833 1.00 86.75 92 GLU A O 1
ATOM 770 N N . GLU A 1 93 ? -4.189 -4.957 -20.758 1.00 90.12 93 GLU A N 1
ATOM 771 C CA . GLU A 1 93 ? -3.129 -5.000 -19.742 1.00 90.12 93 GLU A CA 1
ATOM 772 C C . GLU A 1 93 ? -3.540 -4.255 -18.471 1.00 90.12 93 GLU A C 1
ATOM 774 O O . GLU A 1 93 ? -3.238 -4.709 -17.369 1.00 90.12 93 GLU A O 1
ATOM 779 N N . LEU A 1 94 ? -4.293 -3.159 -18.608 1.00 87.94 94 LEU A N 1
ATOM 780 C CA . LEU A 1 94 ? -4.896 -2.459 -17.473 1.00 87.94 94 LEU A CA 1
ATOM 781 C C . LEU A 1 94 ? -5.943 -3.335 -16.771 1.00 87.94 94 LEU A C 1
ATOM 783 O O . LEU A 1 94 ? -5.990 -3.369 -15.541 1.00 87.94 94 LEU A O 1
ATOM 787 N N . GLN A 1 95 ? -6.735 -4.094 -17.536 1.00 86.06 95 GLN A N 1
ATOM 788 C CA . GLN A 1 95 ? -7.693 -5.055 -16.982 1.00 86.06 95 GLN A CA 1
ATOM 789 C C . GLN A 1 95 ? -6.998 -6.203 -16.237 1.00 86.06 95 GLN A C 1
ATOM 791 O O . GLN A 1 95 ? -7.471 -6.612 -15.178 1.00 86.06 95 GLN A O 1
ATOM 796 N N . ILE A 1 96 ? -5.844 -6.679 -16.725 1.00 89.94 96 ILE A N 1
ATOM 797 C CA . ILE A 1 96 ? -5.023 -7.665 -16.003 1.00 89.94 96 ILE A CA 1
ATOM 798 C C . ILE A 1 96 ? -4.582 -7.116 -14.636 1.00 89.94 96 ILE A C 1
ATOM 800 O O . ILE A 1 96 ? -4.705 -7.814 -13.631 1.00 89.94 96 ILE A O 1
ATOM 804 N N . ILE A 1 97 ? -4.122 -5.862 -14.573 1.00 90.88 97 ILE A N 1
ATOM 805 C CA . ILE A 1 97 ? -3.688 -5.224 -13.317 1.00 90.88 97 ILE A CA 1
ATOM 806 C C . ILE A 1 97 ? -4.868 -5.057 -12.348 1.00 90.88 97 ILE A C 1
ATOM 808 O O . ILE A 1 97 ? -4.751 -5.389 -11.169 1.00 90.88 97 ILE A O 1
ATOM 812 N N . ALA A 1 98 ? -6.026 -4.613 -12.842 1.00 87.81 98 ALA A N 1
ATOM 813 C CA . ALA A 1 98 ? -7.238 -4.486 -12.031 1.00 87.81 98 ALA A CA 1
ATOM 814 C C . ALA A 1 98 ? -7.735 -5.849 -11.512 1.00 87.81 98 ALA A C 1
ATOM 816 O O . ALA A 1 98 ? -8.190 -5.959 -10.372 1.00 87.81 98 ALA A O 1
ATOM 817 N N . SER A 1 99 ? -7.627 -6.902 -12.327 1.00 89.25 99 SER A N 1
ATOM 818 C CA . SER A 1 99 ? -7.932 -8.275 -11.917 1.00 89.25 99 SER A CA 1
ATOM 819 C C . SER A 1 99 ? -6.970 -8.765 -10.834 1.00 89.25 99 SER A C 1
ATOM 821 O O . SER A 1 99 ? -7.406 -9.372 -9.858 1.00 89.25 99 SER A O 1
ATOM 823 N N . ALA A 1 100 ? -5.675 -8.461 -10.956 1.00 91.44 100 ALA A N 1
ATOM 824 C CA . ALA A 1 100 ? -4.689 -8.795 -9.936 1.00 91.44 100 ALA A CA 1
ATOM 825 C C . ALA A 1 100 ? -4.963 -8.057 -8.611 1.00 91.44 100 ALA A C 1
ATOM 827 O O . ALA A 1 100 ? -4.908 -8.675 -7.553 1.00 91.44 100 ALA A O 1
ATOM 828 N N . GLU A 1 101 ? -5.335 -6.773 -8.644 1.00 91.31 101 GLU A N 1
ATOM 829 C CA . GLU A 1 101 ? -5.757 -6.031 -7.443 1.00 91.31 101 GLU A CA 1
ATOM 830 C C . GLU A 1 101 ? -6.940 -6.709 -6.742 1.00 91.31 101 GLU A C 1
ATOM 832 O O . GLU A 1 101 ? -6.898 -6.918 -5.530 1.00 91.31 101 GLU A O 1
ATOM 837 N N . ARG A 1 102 ? -7.968 -7.102 -7.508 1.00 90.06 102 ARG A N 1
ATOM 838 C CA . ARG A 1 102 ? -9.126 -7.838 -6.980 1.00 90.06 102 ARG A CA 1
ATOM 839 C C . ARG A 1 102 ? -8.736 -9.190 -6.402 1.00 90.06 102 ARG A C 1
ATOM 841 O O . ARG A 1 102 ? -9.266 -9.558 -5.368 1.00 90.06 102 ARG A O 1
ATOM 848 N N . PHE A 1 103 ? -7.806 -9.902 -7.030 1.00 90.69 103 PHE A N 1
ATOM 849 C CA . PHE A 1 103 ? -7.308 -11.174 -6.512 1.00 90.69 103 PHE A CA 1
ATOM 850 C C . PHE A 1 103 ? -6.608 -11.020 -5.150 1.00 90.69 103 PHE A C 1
ATOM 852 O O . PHE A 1 103 ? -6.665 -11.920 -4.321 1.00 90.69 103 PHE A O 1
ATOM 859 N N . GLY A 1 104 ? -5.941 -9.889 -4.904 1.00 90.88 104 GLY A N 1
ATOM 860 C CA . GLY A 1 104 ? -5.279 -9.622 -3.625 1.00 90.88 104 GLY A CA 1
ATOM 861 C C . GLY A 1 104 ? -6.223 -9.283 -2.462 1.00 90.88 104 GLY A C 1
ATOM 862 O O . GLY A 1 104 ? -5.764 -9.271 -1.317 1.00 90.88 104 GLY A O 1
ATOM 863 N N . ARG A 1 105 ? -7.508 -9.022 -2.744 1.00 91.81 105 ARG A N 1
ATOM 864 C CA . ARG A 1 105 ? -8.576 -8.729 -1.771 1.00 91.81 105 ARG A CA 1
ATOM 865 C C . ARG A 1 105 ? -8.921 -9.969 -0.945 1.00 91.81 105 ARG A C 1
ATOM 867 O O . ARG A 1 105 ? -8.885 -11.074 -1.468 1.00 91.81 105 ARG A O 1
ATOM 874 N N . GLY A 1 106 ? -9.292 -9.770 0.322 1.00 85.56 106 GLY A N 1
ATOM 875 C CA . GLY A 1 106 ? -9.721 -10.849 1.214 1.00 85.56 106 GLY A CA 1
ATOM 876 C C . GLY A 1 106 ? -10.927 -11.626 0.688 1.00 85.56 106 GLY A C 1
ATOM 877 O O . GLY A 1 106 ? -10.862 -12.847 0.669 1.00 85.56 106 GLY A O 1
ATOM 878 N N . ASP A 1 107 ? -11.959 -10.898 0.238 1.00 83.25 107 ASP A N 1
ATOM 879 C CA . ASP A 1 107 ? -13.275 -11.401 -0.193 1.00 83.25 107 ASP A CA 1
ATOM 880 C C . ASP A 1 107 ? -13.964 -12.239 0.909 1.00 83.25 107 ASP A C 1
ATOM 882 O O . ASP A 1 107 ? -13.438 -13.231 1.406 1.00 83.25 107 ASP A O 1
ATOM 886 N N . GLY A 1 108 ? -15.118 -11.775 1.396 1.00 85.62 108 GLY A N 1
ATOM 887 C CA . GLY A 1 108 ? -15.716 -12.239 2.658 1.00 85.62 108 GLY A CA 1
ATOM 888 C C . GLY A 1 108 ? -15.790 -13.769 2.833 1.00 85.62 108 GLY A C 1
ATOM 889 O O . GLY A 1 108 ? -16.103 -14.502 1.901 1.00 85.62 108 GLY A O 1
ATOM 890 N N . GLY A 1 109 ? -15.577 -14.256 4.061 1.00 91.31 109 GLY A N 1
ATOM 891 C CA . GLY A 1 109 ? -15.616 -15.684 4.398 1.00 91.31 109 GLY A CA 1
ATOM 892 C C . GLY A 1 109 ? -14.332 -16.204 5.047 1.00 91.31 109 GLY A C 1
ATOM 893 O O . GLY A 1 109 ? -13.460 -15.437 5.450 1.00 91.31 109 GLY A O 1
ATOM 894 N N . GLU A 1 110 ? -14.221 -17.525 5.205 1.00 91.81 110 GLU A N 1
ATOM 895 C CA . GLU A 1 110 ? -12.980 -18.153 5.676 1.00 91.81 110 GLU A CA 1
ATOM 896 C C . GLU A 1 110 ? -11.958 -18.199 4.530 1.00 91.81 110 GLU A C 1
ATOM 898 O O . GLU A 1 110 ? -12.212 -18.816 3.500 1.00 91.81 110 GLU A O 1
ATOM 903 N N . ILE A 1 111 ? -10.804 -17.551 4.720 1.00 89.12 111 ILE A N 1
ATOM 904 C CA . ILE A 1 111 ? -9.725 -17.489 3.724 1.00 89.12 111 ILE A CA 1
ATOM 905 C C . ILE A 1 111 ? -8.863 -18.752 3.798 1.00 89.12 111 ILE A C 1
ATOM 907 O O . ILE A 1 111 ? -8.578 -19.398 2.792 1.00 89.12 111 ILE A O 1
ATOM 911 N N . LEU A 1 112 ? -8.373 -19.064 5.001 1.00 87.69 112 LEU A N 1
ATOM 912 C CA . LEU A 1 112 ? -7.453 -20.170 5.245 1.00 87.69 112 LEU A CA 1
ATOM 913 C C . LEU A 1 112 ? -7.460 -20.578 6.718 1.00 87.69 112 LEU A C 1
ATOM 915 O O . LEU A 1 112 ? -7.948 -19.852 7.587 1.00 87.69 112 LEU A O 1
ATOM 919 N N . LYS A 1 113 ? -6.857 -21.732 7.010 1.00 85.88 113 LYS A N 1
ATOM 920 C CA . LYS A 1 113 ? -6.723 -22.269 8.364 1.00 85.88 113 LYS A CA 1
ATOM 921 C C . LYS A 1 113 ? -5.309 -22.790 8.607 1.00 85.88 113 LYS A C 1
ATOM 923 O O . LYS A 1 113 ? -4.824 -23.628 7.853 1.00 85.88 113 LYS A O 1
ATOM 928 N N . TYR A 1 114 ? -4.681 -22.325 9.685 1.00 78.31 114 TYR A N 1
ATOM 929 C CA . TYR A 1 114 ? -3.399 -22.819 10.189 1.00 78.31 114 TYR A CA 1
ATOM 930 C C . TYR A 1 114 ? -3.610 -23.464 11.562 1.00 78.31 114 TYR A C 1
ATOM 932 O O . TYR A 1 114 ? -3.972 -22.797 12.532 1.00 78.31 114 TYR A O 1
ATOM 940 N N . GLY A 1 115 ? -3.415 -24.783 11.648 1.00 78.25 115 GLY A N 1
ATOM 941 C CA . GLY A 1 115 ? -3.684 -25.542 12.871 1.00 78.25 115 GLY A CA 1
ATOM 942 C C . GLY A 1 115 ? -5.140 -25.389 13.331 1.00 78.25 115 GLY A C 1
ATOM 943 O O . GLY A 1 115 ? -6.078 -25.691 12.590 1.00 78.25 115 GLY A O 1
ATOM 944 N N . ASN A 1 116 ? -5.341 -24.907 14.559 1.00 83.12 116 ASN A N 1
ATOM 945 C CA . ASN A 1 116 ? -6.664 -24.625 15.124 1.00 83.12 116 ASN A CA 1
ATOM 946 C C . ASN A 1 116 ? -7.172 -23.198 14.840 1.00 83.12 116 ASN A C 1
ATOM 948 O O . ASN A 1 116 ? -8.304 -22.882 15.210 1.00 83.12 116 ASN A O 1
ATOM 952 N N . LYS A 1 117 ? -6.381 -22.340 14.185 1.00 88.06 117 LYS A N 1
ATOM 953 C CA . LYS A 1 117 ? -6.731 -20.939 13.931 1.00 88.06 117 LYS A CA 1
ATOM 954 C C . LYS A 1 117 ? -7.166 -20.747 12.489 1.00 88.06 117 LYS A C 1
ATOM 956 O O . LYS A 1 117 ? -6.416 -21.025 11.556 1.00 88.06 117 LYS A O 1
ATOM 961 N N . ASN A 1 118 ? -8.379 -20.245 12.309 1.00 91.62 118 ASN A N 1
ATOM 962 C CA . ASN A 1 118 ? -8.845 -19.791 11.010 1.00 91.62 118 ASN A CA 1
ATOM 963 C C . ASN A 1 118 ? -8.531 -18.309 10.795 1.00 91.62 118 ASN A C 1
ATOM 965 O O . ASN A 1 118 ? -8.353 -17.548 11.752 1.00 91.62 118 ASN A O 1
ATOM 969 N N . VAL A 1 119 ? -8.513 -17.913 9.530 1.00 92.94 119 VAL A N 1
ATOM 970 C CA . VAL A 1 119 ? -8.449 -16.530 9.069 1.00 92.94 119 VAL A CA 1
ATOM 971 C C . VAL A 1 119 ? -9.747 -16.234 8.354 1.00 92.94 119 VAL A C 1
ATOM 973 O O . VAL A 1 119 ? -10.108 -16.931 7.409 1.00 92.94 119 VAL A O 1
ATOM 976 N N . VAL A 1 120 ? -10.448 -15.207 8.817 1.00 95.19 120 VAL A N 1
ATOM 977 C CA . VAL A 1 120 ? -11.765 -14.833 8.299 1.00 95.19 120 VAL A CA 1
ATOM 978 C C . VAL A 1 120 ? -11.708 -13.406 7.780 1.00 95.19 120 VAL A C 1
ATOM 980 O O . VAL A 1 120 ? -11.105 -12.536 8.414 1.00 95.19 120 VAL A O 1
ATOM 983 N N . SER A 1 121 ? -12.339 -13.187 6.634 1.00 96.38 121 SER A N 1
ATOM 984 C CA . SER A 1 121 ? -12.595 -11.887 6.036 1.00 96.38 121 SER A CA 1
ATOM 985 C C . SER A 1 121 ? -14.053 -11.487 6.229 1.00 96.38 121 SER A C 1
ATOM 987 O O . SER A 1 121 ? -14.960 -12.305 6.069 1.00 96.38 121 SER A O 1
ATOM 989 N N . TYR A 1 122 ? -14.293 -10.224 6.554 1.00 95.25 122 TYR A N 1
ATOM 990 C CA . TYR A 1 122 ? -15.626 -9.624 6.600 1.00 95.25 122 TYR A CA 1
ATOM 991 C C . TYR A 1 122 ? -15.547 -8.172 6.141 1.00 95.25 122 TYR A C 1
ATOM 993 O O . TYR A 1 122 ? -14.499 -7.546 6.290 1.00 95.25 122 TYR A O 1
ATOM 1001 N N . ASP A 1 123 ? -16.651 -7.620 5.627 1.00 95.56 123 ASP A N 1
ATOM 1002 C CA . ASP A 1 123 ? -16.737 -6.194 5.273 1.00 95.56 123 ASP A CA 1
ATOM 1003 C C . ASP A 1 123 ? -16.240 -5.342 6.451 1.00 95.56 123 ASP A C 1
ATOM 1005 O O . ASP A 1 123 ? -16.706 -5.495 7.586 1.00 95.56 123 ASP A O 1
ATOM 1009 N N . TYR A 1 124 ? -15.295 -4.435 6.188 1.00 95.56 124 TYR A N 1
ATOM 1010 C CA . TYR A 1 124 ? -14.708 -3.550 7.196 1.00 95.56 124 TYR A CA 1
ATOM 1011 C C . TYR A 1 124 ? -15.733 -2.683 7.950 1.00 95.56 124 TYR A C 1
ATOM 1013 O O . TYR A 1 124 ? -15.438 -2.169 9.029 1.00 95.56 124 TYR A O 1
ATOM 1021 N N . ARG A 1 125 ? -16.945 -2.516 7.408 1.00 95.38 125 ARG A N 1
ATOM 1022 C CA . ARG A 1 125 ? -18.067 -1.803 8.040 1.00 95.38 125 ARG A CA 1
ATOM 1023 C C . ARG A 1 125 ? -18.961 -2.716 8.881 1.00 95.38 125 ARG A C 1
ATOM 1025 O O . ARG A 1 125 ? -19.781 -2.206 9.637 1.00 95.38 125 ARG A O 1
ATOM 1032 N N . HIS A 1 126 ? -18.805 -4.035 8.778 1.00 96.19 126 HIS A N 1
ATOM 1033 C CA . HIS A 1 126 ? -19.640 -5.046 9.435 1.00 96.19 126 HIS A CA 1
ATOM 1034 C C . HIS A 1 126 ? -18.809 -6.032 10.264 1.00 96.19 126 HIS A C 1
ATOM 1036 O O . HIS A 1 126 ? -18.991 -7.246 10.207 1.00 96.19 126 HIS A O 1
ATOM 1042 N N . ILE A 1 127 ? -17.893 -5.488 11.061 1.00 97.19 127 ILE A N 1
ATOM 1043 C CA . ILE A 1 127 ? -16.976 -6.254 11.905 1.00 97.19 127 ILE A CA 1
ATOM 1044 C C . ILE A 1 127 ? -17.748 -6.914 13.065 1.00 97.19 127 ILE A C 1
ATOM 1046 O O . ILE A 1 127 ? -18.390 -6.194 13.841 1.00 97.19 127 ILE A O 1
ATOM 1050 N N . PRO A 1 128 ? -17.686 -8.247 13.243 1.00 96.69 128 PRO A N 1
ATOM 1051 C CA . PRO A 1 128 ? -18.251 -8.921 14.409 1.00 96.69 128 PRO A CA 1
ATOM 1052 C C . PRO A 1 128 ? -17.550 -8.495 15.700 1.00 96.69 128 PRO A C 1
ATOM 1054 O O . PRO A 1 128 ? -16.333 -8.329 15.730 1.00 96.69 128 PRO A O 1
ATOM 1057 N N . ARG A 1 129 ? -18.311 -8.356 16.788 1.00 96.81 129 ARG A N 1
ATOM 1058 C CA . ARG A 1 129 ? -17.750 -8.039 18.103 1.00 96.81 129 ARG A CA 1
ATOM 1059 C C . ARG A 1 129 ? -17.335 -9.302 18.836 1.00 96.81 129 ARG A C 1
ATOM 1061 O O . ARG A 1 129 ? -18.163 -10.187 19.048 1.00 96.81 129 ARG A O 1
ATOM 1068 N N . ARG A 1 130 ? -16.087 -9.318 19.296 1.00 95.06 130 ARG A N 1
ATOM 1069 C CA . ARG A 1 130 ? -15.486 -10.336 20.155 1.00 95.06 130 ARG A CA 1
ATOM 1070 C C . ARG A 1 130 ? -15.802 -11.748 19.695 1.00 95.06 130 ARG A C 1
ATOM 1072 O O . ARG A 1 130 ? -16.241 -12.592 20.478 1.00 95.06 130 ARG A O 1
ATOM 1079 N N . GLU A 1 131 ? -15.620 -11.994 18.399 1.00 94.75 131 GLU A N 1
ATOM 1080 C CA . GLU A 1 131 ? -15.861 -13.305 17.804 1.00 94.75 131 GLU A CA 1
ATOM 1081 C C . GLU A 1 131 ? -15.114 -14.368 18.621 1.00 94.75 131 GLU A C 1
ATOM 1083 O O . GLU A 1 131 ? -13.923 -14.220 18.884 1.00 94.75 131 GLU A O 1
ATOM 1088 N N . GLY A 1 132 ? -15.786 -15.441 19.040 1.00 92.25 132 GLY A N 1
ATOM 1089 C CA . GLY A 1 132 ? -15.181 -16.478 19.887 1.00 92.25 132 GLY A CA 1
ATOM 1090 C C . GLY A 1 132 ? -14.793 -16.022 21.303 1.00 92.25 132 GLY A C 1
ATOM 1091 O O . GLY A 1 132 ? -13.978 -16.681 21.932 1.00 92.25 132 GLY A O 1
ATOM 1092 N N . GLY A 1 133 ? -15.331 -14.902 21.799 1.00 92.25 133 GLY A N 1
ATOM 1093 C CA . GLY A 1 133 ? -15.048 -14.367 23.140 1.00 92.25 133 GLY A CA 1
ATOM 1094 C C . GLY A 1 133 ? -13.750 -13.558 23.258 1.00 92.25 133 GLY A C 1
ATOM 1095 O O . GLY A 1 133 ? -13.356 -13.203 24.365 1.00 92.25 133 GLY A O 1
ATOM 1096 N N . ARG A 1 134 ? -13.097 -13.256 22.132 1.00 93.75 134 ARG A N 1
ATOM 1097 C CA . ARG A 1 134 ? -11.745 -12.674 22.048 1.00 93.75 134 ARG A CA 1
ATOM 1098 C C . ARG A 1 134 ? -11.784 -11.147 22.042 1.00 93.75 134 ARG A C 1
ATOM 1100 O O . ARG A 1 134 ? -12.762 -10.578 21.577 1.00 93.75 134 ARG A O 1
ATOM 1107 N N . LYS A 1 135 ? -10.747 -10.461 22.526 1.00 93.62 135 LYS A N 1
ATOM 1108 C CA . LYS A 1 135 ? -10.649 -8.990 22.409 1.00 93.62 135 LYS A CA 1
ATOM 1109 C C . LYS A 1 135 ? -10.453 -8.569 20.955 1.00 93.62 135 LYS A C 1
ATOM 1111 O O . LYS A 1 135 ? -9.766 -9.258 20.209 1.00 93.62 135 LYS A O 1
ATOM 1116 N N . ASP A 1 136 ? -10.990 -7.418 20.568 1.00 96.25 136 ASP A N 1
ATOM 1117 C CA . ASP A 1 136 ? -10.877 -6.912 19.197 1.00 96.25 136 ASP A CA 1
ATOM 1118 C C . ASP A 1 136 ? -9.827 -5.800 19.108 1.00 96.25 136 ASP A C 1
ATOM 1120 O O . ASP A 1 136 ? -9.966 -4.749 19.736 1.00 96.25 136 ASP A O 1
ATOM 1124 N N . VAL A 1 137 ? -8.788 -6.004 18.297 1.00 95.81 137 VAL A N 1
ATOM 1125 C CA . VAL A 1 137 ? -7.736 -5.012 18.045 1.00 95.81 137 VAL A CA 1
ATOM 1126 C C . VAL A 1 137 ? -7.706 -4.678 16.561 1.00 95.81 137 VAL A C 1
ATOM 1128 O O . VAL A 1 137 ? -7.471 -5.555 15.734 1.00 95.81 137 VAL A O 1
ATOM 1131 N N . LEU A 1 138 ? -7.904 -3.406 16.209 1.00 96.69 138 LEU A N 1
ATOM 1132 C CA . LEU A 1 138 ? -7.713 -2.950 14.829 1.00 96.69 138 LEU A CA 1
ATOM 1133 C C . LEU A 1 138 ? -6.214 -2.826 14.543 1.00 96.69 138 LEU A C 1
ATOM 1135 O O . LEU A 1 138 ? -5.512 -2.152 15.289 1.00 96.69 138 LEU A O 1
ATOM 1139 N N . VAL A 1 139 ? -5.727 -3.438 13.467 1.00 94.88 139 VAL A N 1
ATOM 1140 C CA . VAL A 1 139 ? -4.321 -3.378 13.042 1.00 94.88 139 VAL A CA 1
ATOM 1141 C C . VAL A 1 139 ? -4.239 -2.629 11.716 1.00 94.88 139 VAL A C 1
ATOM 1143 O O . VAL A 1 139 ? -4.685 -3.131 10.688 1.00 94.88 139 VAL A O 1
ATOM 1146 N N . VAL A 1 140 ? -3.685 -1.420 11.733 1.00 93.31 140 VAL A N 1
ATOM 1147 C CA . VAL A 1 140 ? -3.659 -0.491 10.594 1.00 93.31 140 VAL A CA 1
ATOM 1148 C C . VAL A 1 140 ? -2.261 -0.441 9.986 1.00 93.31 140 VAL A C 1
ATOM 1150 O O . VAL A 1 140 ? -1.323 0.006 10.648 1.00 93.31 140 VAL A O 1
ATOM 1153 N N . PHE A 1 141 ? -2.116 -0.882 8.736 1.00 84.69 141 PHE A N 1
ATOM 1154 C CA . PHE A 1 141 ? -0.832 -0.893 8.022 1.00 84.69 141 PHE A CA 1
ATOM 1155 C C . PHE A 1 141 ? -1.018 -1.094 6.510 1.00 84.69 141 PHE A C 1
ATOM 1157 O O . PHE A 1 141 ? -2.130 -1.419 6.096 1.00 84.69 141 PHE A O 1
ATOM 1164 N N . SER A 1 142 ? 0.048 -0.895 5.716 1.00 73.38 142 SER A N 1
ATOM 1165 C CA . SER A 1 142 ? 0.304 -1.446 4.355 1.00 73.38 142 SER A CA 1
ATOM 1166 C C . SER A 1 142 ? 0.992 -0.460 3.394 1.00 73.38 142 SER A C 1
ATOM 1168 O O . SER A 1 142 ? 0.928 -0.652 2.180 1.00 73.38 142 SER A O 1
ATOM 1170 N N . GLY A 1 143 ? 1.553 0.646 3.876 1.00 72.50 143 GLY A N 1
ATOM 1171 C CA . GLY A 1 143 ? 2.117 1.728 3.061 1.00 72.50 143 GLY A CA 1
ATOM 1172 C C . GLY A 1 143 ? 1.070 2.605 2.367 1.00 72.50 143 GLY A C 1
ATOM 1173 O O . GLY A 1 143 ? 1.384 3.700 1.907 1.00 72.50 143 GLY A O 1
ATOM 1174 N N . ALA A 1 144 ? -0.192 2.165 2.309 1.00 80.75 144 ALA A N 1
ATOM 1175 C CA . ALA A 1 144 ? -1.253 2.877 1.612 1.00 80.75 144 ALA A CA 1
ATOM 1176 C C . ALA A 1 144 ? -1.742 4.077 2.442 1.00 80.75 144 ALA A C 1
ATOM 1178 O O . ALA A 1 144 ? -2.100 3.895 3.612 1.00 80.75 144 ALA A O 1
ATOM 1179 N N . PRO A 1 145 ? -1.838 5.287 1.860 1.00 76.62 145 PRO A N 1
ATOM 1180 C CA . PRO A 1 145 ? -2.270 6.500 2.564 1.00 76.62 145 PRO A CA 1
ATOM 1181 C C . PRO A 1 145 ? -3.668 6.440 3.204 1.00 76.62 145 PRO A C 1
ATOM 1183 O O . PRO A 1 145 ? -3.998 7.281 4.044 1.00 76.62 145 PRO A O 1
ATOM 1186 N N . GLU A 1 146 ? -4.504 5.481 2.801 1.00 85.44 146 GLU A N 1
ATOM 1187 C CA . GLU A 1 146 ? -5.926 5.415 3.158 1.00 85.44 146 GLU A CA 1
ATOM 1188 C C . GLU A 1 146 ? -6.271 4.389 4.242 1.00 85.44 146 GLU A C 1
ATOM 1190 O O . GLU A 1 146 ? -7.386 4.430 4.766 1.00 85.44 146 GLU A O 1
ATOM 1195 N N . SER A 1 147 ? -5.340 3.513 4.642 1.00 90.81 147 SER A N 1
ATOM 1196 C CA . SER A 1 147 ? -5.622 2.448 5.621 1.00 90.81 147 SER A CA 1
ATOM 1197 C C . SER A 1 147 ? -6.189 3.003 6.937 1.00 90.81 147 SER A C 1
ATOM 1199 O O . SER A 1 147 ? -7.202 2.516 7.434 1.00 90.81 147 SER A O 1
ATOM 1201 N N . ALA A 1 148 ? -5.618 4.089 7.471 1.00 93.00 148 ALA A N 1
ATOM 1202 C CA . ALA A 1 148 ? -6.115 4.729 8.697 1.00 93.00 148 ALA A CA 1
ATOM 1203 C C . ALA A 1 148 ? -7.472 5.419 8.537 1.00 93.00 148 ALA A C 1
ATOM 1205 O O . ALA A 1 148 ? -8.259 5.494 9.481 1.00 93.00 148 ALA A O 1
ATOM 1206 N N . VAL A 1 149 ? -7.747 5.927 7.339 1.00 92.12 149 VAL A N 1
ATOM 1207 C CA . VAL A 1 149 ? -9.000 6.605 7.013 1.00 92.12 149 VAL A CA 1
ATOM 1208 C C . VAL A 1 149 ? -10.143 5.582 7.002 1.00 92.12 149 VAL A C 1
ATOM 1210 O O . VAL A 1 149 ? -11.185 5.807 7.618 1.00 92.12 149 VAL A O 1
ATOM 1213 N N . LYS A 1 150 ? -9.901 4.405 6.413 1.00 94.12 150 LYS A N 1
ATOM 1214 C CA . LYS A 1 150 ? -10.817 3.256 6.458 1.00 94.12 150 LYS A CA 1
ATOM 1215 C C . LYS A 1 150 ? -10.927 2.636 7.853 1.00 94.12 150 LYS A C 1
ATOM 1217 O O . LYS A 1 150 ? -12.017 2.239 8.249 1.00 94.12 150 LYS A O 1
ATOM 1222 N N . ALA A 1 151 ? -9.850 2.626 8.638 1.00 96.94 151 ALA A N 1
ATOM 1223 C CA . ALA A 1 151 ? -9.887 2.157 10.025 1.00 96.94 151 ALA A CA 1
ATOM 1224 C C . ALA A 1 151 ? -10.750 3.051 10.931 1.00 96.94 151 ALA A C 1
ATOM 1226 O O . ALA A 1 151 ? -11.467 2.550 11.797 1.00 96.94 151 ALA A O 1
ATOM 1227 N N . ALA A 1 152 ? -10.721 4.371 10.725 1.00 97.31 152 ALA A N 1
ATOM 1228 C CA . ALA A 1 152 ? -11.603 5.290 11.440 1.00 97.31 152 ALA A CA 1
ATOM 1229 C C . ALA A 1 152 ? -13.078 5.052 11.084 1.00 97.31 152 ALA A C 1
ATOM 1231 O O . ALA A 1 152 ? -13.922 5.002 11.978 1.00 97.31 152 ALA A O 1
ATOM 1232 N N . GLU A 1 153 ? -13.391 4.849 9.802 1.00 97.06 153 GLU A N 1
ATOM 1233 C CA . GLU A 1 153 ? -14.741 4.471 9.370 1.00 97.06 153 GLU A CA 1
ATOM 1234 C C . GLU A 1 153 ? -15.190 3.142 9.998 1.00 97.06 153 GLU A C 1
ATOM 1236 O O . GLU A 1 153 ? -16.267 3.084 10.596 1.00 97.06 153 GLU A O 1
ATOM 1241 N N . ALA A 1 154 ? -14.339 2.110 9.948 1.00 97.88 154 ALA A N 1
ATOM 1242 C CA . ALA A 1 154 ? -14.586 0.816 10.583 1.00 97.88 154 ALA A CA 1
ATOM 1243 C C . ALA A 1 154 ? -14.924 0.966 12.074 1.00 97.88 154 ALA A C 1
ATOM 1245 O O . ALA A 1 154 ? -15.882 0.368 12.559 1.00 97.88 154 ALA A O 1
ATOM 1246 N N . LEU A 1 155 ? -14.186 1.814 12.797 1.00 98.50 155 LEU A N 1
ATOM 1247 C CA . LEU A 1 155 ? -14.419 2.097 14.213 1.00 98.50 155 LEU A CA 1
ATOM 1248 C C . LEU A 1 155 ? -15.797 2.728 14.459 1.00 98.50 155 LEU A C 1
ATOM 1250 O O . LEU A 1 155 ? -16.518 2.296 15.360 1.00 98.50 155 LEU A O 1
ATOM 1254 N N . TYR A 1 156 ? -16.203 3.728 13.671 1.00 98.56 156 TYR A N 1
ATOM 1255 C CA . TYR A 1 156 ? -17.521 4.348 13.847 1.00 98.56 156 TYR A CA 1
ATOM 1256 C C . TYR A 1 156 ? -18.672 3.397 13.492 1.00 98.56 156 TYR A C 1
ATOM 1258 O O . TYR A 1 156 ? -19.705 3.408 14.172 1.00 98.56 156 TYR A O 1
ATOM 1266 N N . CYS A 1 157 ? -18.491 2.549 12.477 1.00 98.31 157 CYS A N 1
ATOM 1267 C CA . CYS A 1 157 ? -19.427 1.475 12.146 1.00 98.31 157 CYS A CA 1
ATOM 1268 C C . CYS A 1 157 ? -19.509 0.426 13.266 1.00 98.31 157 CYS A C 1
ATOM 1270 O O . CYS A 1 157 ? -20.608 0.040 13.668 1.00 98.31 157 CYS A O 1
ATOM 1272 N N . TYR A 1 158 ? -18.372 0.053 13.856 1.00 98.50 158 TYR A N 1
ATOM 1273 C CA . TYR A 1 158 ? -18.306 -0.841 15.011 1.00 98.50 158 TYR A CA 1
ATOM 1274 C C . TYR A 1 158 ? -19.100 -0.276 16.203 1.00 98.50 158 TYR A C 1
ATOM 1276 O O . TYR A 1 158 ? -19.944 -0.973 16.767 1.00 98.50 158 TYR A O 1
ATOM 1284 N N . ILE A 1 159 ? -18.935 1.015 16.532 1.00 98.56 159 ILE A N 1
ATOM 1285 C CA . ILE A 1 159 ? -19.740 1.682 17.576 1.00 98.56 159 ILE A CA 1
ATOM 1286 C C . ILE A 1 159 ? -21.229 1.662 17.215 1.00 98.56 159 ILE A C 1
ATOM 1288 O O . ILE A 1 159 ? -22.073 1.396 18.073 1.00 98.56 159 ILE A O 1
ATOM 1292 N N . ARG A 1 160 ? -21.577 1.913 15.948 1.00 97.25 160 ARG A N 1
ATOM 1293 C CA . ARG A 1 160 ? -22.973 1.922 15.493 1.00 97.25 160 ARG A CA 1
ATOM 1294 C C . ARG A 1 160 ? -23.663 0.588 15.718 1.00 97.25 160 ARG A C 1
ATOM 1296 O O . ARG A 1 160 ? -24.824 0.586 16.135 1.00 97.25 160 ARG A O 1
ATOM 1303 N N . MET A 1 161 ? -22.967 -0.503 15.427 1.00 96.94 161 MET A N 1
ATOM 1304 C CA . MET A 1 161 ? -23.489 -1.861 15.548 1.00 96.94 161 MET A CA 1
ATOM 1305 C C . MET A 1 161 ? -23.524 -2.331 16.998 1.00 96.94 161 MET A C 1
ATOM 1307 O O . MET A 1 161 ? -24.533 -2.871 17.442 1.00 96.94 161 MET A O 1
ATOM 1311 N N . HIS A 1 162 ? -22.447 -2.085 17.743 1.00 97.88 162 HIS A N 1
ATOM 1312 C CA . HIS A 1 162 ? -22.205 -2.775 19.011 1.00 97.88 162 HIS A CA 1
ATOM 1313 C C . HIS A 1 162 ? -22.313 -1.888 20.242 1.00 97.88 162 HIS A C 1
ATOM 1315 O O . HIS A 1 162 ? -22.251 -2.395 21.361 1.00 97.88 162 HIS A O 1
ATOM 1321 N N . LYS A 1 163 ? -22.436 -0.570 20.043 1.00 97.88 163 LYS A N 1
ATOM 1322 C CA . LYS A 1 163 ? -22.449 0.442 21.110 1.00 97.88 163 LYS A CA 1
ATOM 1323 C C . LYS A 1 163 ? -21.234 0.316 22.038 1.00 97.88 163 LYS A C 1
ATOM 1325 O O . LYS A 1 163 ? -21.325 0.557 23.236 1.00 97.88 163 LYS A O 1
ATOM 1330 N N . ALA A 1 164 ? -20.098 -0.073 21.464 1.00 98.00 164 ALA A N 1
ATOM 1331 C CA . ALA A 1 164 ? -18.845 -0.340 22.155 1.00 98.00 164 ALA A CA 1
ATOM 1332 C C . ALA A 1 164 ? -17.653 0.118 21.305 1.00 98.00 164 ALA A C 1
ATOM 1334 O O . ALA A 1 164 ? -17.786 0.297 20.095 1.00 98.00 164 ALA A O 1
ATOM 1335 N N . LEU A 1 165 ? -16.494 0.282 21.942 1.00 97.81 165 LEU A N 1
ATOM 1336 C CA . LEU A 1 165 ? -15.210 0.482 21.267 1.00 97.81 165 LEU A CA 1
ATOM 1337 C C . LEU A 1 165 ? -14.504 -0.869 21.056 1.00 97.81 165 LEU A C 1
ATOM 1339 O O . LEU A 1 165 ? -14.731 -1.783 21.856 1.00 97.81 165 LEU A O 1
ATOM 1343 N N . PRO A 1 166 ? -13.634 -0.997 20.034 1.00 96.38 166 PRO A N 1
ATOM 1344 C CA . PRO A 1 166 ? -12.639 -2.064 20.025 1.00 96.38 166 PRO A CA 1
ATOM 1345 C C . PRO A 1 166 ? -11.712 -1.927 21.244 1.00 96.38 166 PRO A C 1
ATOM 1347 O O . PRO A 1 166 ? -11.551 -0.841 21.809 1.00 96.38 166 PRO A O 1
ATOM 1350 N N . ASP A 1 167 ? -11.080 -3.027 21.644 1.00 94.19 167 ASP A N 1
ATOM 1351 C CA . ASP A 1 167 ? -10.209 -3.078 22.819 1.00 94.19 167 ASP A CA 1
ATOM 1352 C C . ASP A 1 167 ? -8.897 -2.292 22.606 1.00 94.19 167 ASP A C 1
ATOM 1354 O O . ASP A 1 167 ? -8.304 -1.801 23.571 1.00 94.19 167 ASP A O 1
ATOM 1358 N N . GLY A 1 168 ? -8.478 -2.087 21.351 1.00 93.62 168 GLY A N 1
ATOM 1359 C CA . GLY A 1 168 ? -7.376 -1.188 21.010 1.00 93.62 168 GLY A CA 1
ATOM 1360 C C . GLY A 1 168 ? -7.149 -0.999 19.510 1.00 93.62 168 GLY A C 1
ATOM 1361 O O . GLY A 1 168 ? -7.805 -1.618 18.670 1.00 93.62 168 GLY A O 1
ATOM 1362 N N . VAL A 1 169 ? -6.194 -0.125 19.182 1.00 94.62 169 VAL A N 1
ATOM 1363 C CA . VAL A 1 169 ? -5.730 0.123 17.811 1.00 94.62 169 VAL A CA 1
ATOM 1364 C C . VAL A 1 169 ? -4.208 0.019 17.776 1.00 94.62 169 VAL A C 1
ATOM 1366 O O . VAL A 1 169 ? -3.518 0.725 18.509 1.00 94.62 169 VAL A O 1
ATOM 1369 N N . MET A 1 170 ? -3.699 -0.857 16.919 1.00 92.62 170 MET A N 1
ATOM 1370 C CA . MET A 1 170 ? -2.292 -0.985 16.568 1.00 92.62 170 MET A CA 1
ATOM 1371 C C . MET A 1 170 ? -2.058 -0.355 15.199 1.00 92.62 170 MET A C 1
ATOM 1373 O O . MET A 1 170 ? -2.857 -0.502 14.278 1.00 92.62 170 MET A O 1
ATOM 1377 N N . PHE A 1 171 ? -0.930 0.317 15.054 1.00 90.69 171 PHE A N 1
ATOM 1378 C CA . PHE A 1 171 ? -0.499 0.933 13.806 1.00 90.69 171 PHE A CA 1
ATOM 1379 C C . PHE A 1 171 ? 0.877 0.377 13.480 1.00 90.69 171 PHE A C 1
ATOM 1381 O O . PHE A 1 171 ? 1.724 0.407 14.364 1.00 90.69 171 PHE A O 1
ATOM 1388 N N . LEU A 1 172 ? 1.120 -0.087 12.259 1.00 87.50 172 LEU A N 1
ATOM 1389 C CA . LEU A 1 172 ? 2.426 -0.629 11.875 1.00 87.50 172 LEU A CA 1
ATOM 1390 C C . LEU A 1 172 ? 3.106 0.231 10.792 1.00 87.50 172 LEU A C 1
ATOM 1392 O O . LEU A 1 172 ? 2.497 1.164 10.265 1.00 87.50 172 LEU A O 1
ATOM 1396 N N . GLY A 1 173 ? 4.376 -0.066 10.494 1.00 81.38 173 GLY A N 1
ATOM 1397 C CA . GLY A 1 173 ? 5.183 0.612 9.468 1.00 81.38 173 GLY A CA 1
ATOM 1398 C C . GLY A 1 173 ? 6.060 1.776 9.967 1.00 81.38 173 GLY A C 1
ATOM 1399 O O . GLY A 1 173 ? 5.642 2.616 10.773 1.00 81.38 173 GLY A O 1
ATOM 1400 N N . LEU A 1 174 ? 7.296 1.864 9.459 1.00 79.50 174 LEU A N 1
ATOM 1401 C CA . LEU A 1 174 ? 8.247 2.953 9.742 1.00 79.50 174 LEU A CA 1
ATOM 1402 C C . LEU A 1 174 ? 8.473 3.823 8.499 1.00 79.50 174 LEU A C 1
ATOM 1404 O O . LEU A 1 174 ? 8.055 4.980 8.462 1.00 79.50 174 LEU A O 1
ATOM 1408 N N . GLN A 1 175 ? 9.146 3.262 7.501 1.00 74.31 175 GLN A N 1
ATOM 1409 C CA . GLN A 1 175 ? 9.502 3.893 6.240 1.00 74.31 175 GLN A CA 1
ATOM 1410 C C . GLN A 1 175 ? 9.208 2.914 5.110 1.00 74.31 175 GLN A C 1
ATOM 1412 O O . GLN A 1 175 ? 9.190 1.703 5.308 1.00 74.31 175 GLN A O 1
ATOM 1417 N N . ASP A 1 176 ? 8.985 3.454 3.921 1.00 69.75 176 ASP A N 1
ATOM 1418 C CA . ASP A 1 176 ? 8.823 2.644 2.726 1.00 69.75 176 ASP A CA 1
ATOM 1419 C C . ASP A 1 176 ? 10.168 2.022 2.321 1.00 69.75 176 ASP A C 1
ATOM 1421 O O . ASP A 1 176 ? 11.104 2.737 1.965 1.00 69.75 176 ASP A O 1
ATOM 1425 N N . ASN A 1 177 ? 10.240 0.689 2.311 1.00 62.19 177 ASN A N 1
ATOM 1426 C CA . ASN A 1 177 ? 11.442 -0.096 1.988 1.00 62.19 177 ASN A CA 1
ATOM 1427 C C . ASN A 1 177 ? 12.042 0.177 0.613 1.00 62.19 177 ASN A C 1
ATOM 1429 O O . ASN A 1 177 ? 13.160 -0.255 0.327 1.00 62.19 177 ASN A O 1
ATOM 1433 N N . GLN A 1 178 ? 11.278 0.804 -0.277 1.00 64.25 178 GLN A N 1
ATOM 1434 C CA . GLN A 1 178 ? 11.709 1.088 -1.639 1.00 64.25 178 GLN A CA 1
ATOM 1435 C C . GLN A 1 178 ? 12.062 2.564 -1.839 1.00 64.25 178 GLN A C 1
ATOM 1437 O O . GLN A 1 178 ? 12.497 2.920 -2.939 1.00 64.25 178 GLN A O 1
ATOM 1442 N N . ASN A 1 179 ? 11.975 3.374 -0.772 1.00 67.94 179 ASN A N 1
ATOM 1443 C CA . ASN A 1 179 ? 12.257 4.810 -0.737 1.00 67.94 179 ASN A CA 1
ATOM 1444 C C . ASN A 1 179 ? 11.439 5.610 -1.766 1.00 67.94 179 ASN A C 1
ATOM 1446 O O . ASN A 1 179 ? 11.964 6.518 -2.417 1.00 67.94 179 ASN A O 1
ATOM 1450 N N . MET A 1 180 ? 10.159 5.262 -1.935 1.00 70.50 180 MET A N 1
ATOM 1451 C CA . MET A 1 180 ? 9.225 6.004 -2.793 1.00 70.50 180 MET A CA 1
ATOM 1452 C C . MET A 1 180 ? 8.353 6.981 -1.988 1.00 70.50 180 MET A C 1
ATOM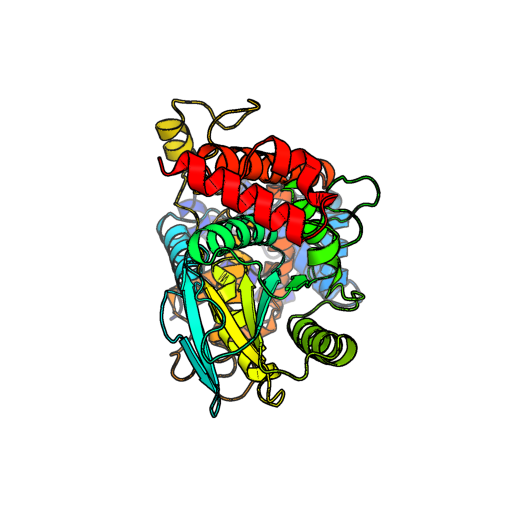 1454 O O . MET A 1 180 ? 7.691 7.843 -2.560 1.00 70.50 180 MET A O 1
ATOM 1458 N N . THR A 1 181 ? 8.345 6.878 -0.655 1.00 76.19 181 THR A N 1
ATOM 1459 C CA . THR A 1 181 ? 7.560 7.744 0.236 1.00 76.19 181 THR A CA 1
ATOM 1460 C C . THR A 1 181 ? 8.457 8.701 1.019 1.00 76.19 181 THR A C 1
ATOM 1462 O O . THR A 1 181 ? 9.230 8.281 1.876 1.00 76.19 181 THR A O 1
ATOM 1465 N N . GLU A 1 182 ? 8.311 10.005 0.771 1.00 79.06 182 GLU A N 1
ATOM 1466 C CA . GLU A 1 182 ? 9.011 11.055 1.518 1.00 79.06 182 GLU A CA 1
ATOM 1467 C C . GLU A 1 182 ? 8.301 11.354 2.850 1.00 79.06 182 GLU A C 1
ATOM 1469 O O . GLU A 1 182 ? 7.137 11.769 2.870 1.00 79.06 182 GLU A O 1
ATOM 1474 N N . PHE A 1 183 ? 9.017 11.188 3.966 1.00 82.62 183 PHE A N 1
ATOM 1475 C CA . PHE A 1 183 ? 8.587 11.649 5.286 1.00 82.62 183 PHE A CA 1
ATOM 1476 C C . PHE A 1 183 ? 9.417 12.853 5.720 1.00 82.62 183 PHE A C 1
ATOM 1478 O O . PHE A 1 183 ? 10.639 12.765 5.817 1.00 82.62 183 PHE A O 1
ATOM 1485 N N . CYS A 1 184 ? 8.755 13.958 6.065 1.00 84.19 184 CYS A N 1
ATOM 1486 C CA . CYS A 1 184 ? 9.431 15.203 6.409 1.00 84.19 184 CYS A CA 1
ATOM 1487 C C . CYS A 1 184 ? 8.897 15.819 7.719 1.00 84.19 184 CYS A C 1
ATOM 1489 O O . CYS A 1 184 ? 7.680 15.904 7.914 1.00 84.19 184 CYS A O 1
ATOM 1491 N N . PRO A 1 185 ? 9.764 16.309 8.634 1.00 86.06 185 PRO A N 1
ATOM 1492 C CA . PRO A 1 185 ? 9.342 16.972 9.871 1.00 86.06 185 PRO A CA 1
ATOM 1493 C C . PRO A 1 185 ? 8.420 18.189 9.689 1.00 86.06 185 PRO A C 1
ATOM 1495 O O . PRO A 1 185 ? 7.709 18.549 10.637 1.00 86.06 185 PRO A O 1
ATOM 1498 N N . GLN A 1 186 ? 8.444 18.824 8.512 1.00 88.06 186 GLN A N 1
ATOM 1499 C CA . GLN A 1 186 ? 7.632 20.005 8.195 1.00 88.06 186 GLN A CA 1
ATOM 1500 C C . GLN A 1 186 ? 6.236 19.659 7.647 1.00 88.06 186 GLN A C 1
ATOM 1502 O O . GLN A 1 186 ? 5.352 20.518 7.657 1.00 88.06 186 GLN A O 1
ATOM 1507 N N . PHE A 1 187 ? 6.016 18.418 7.204 1.00 91.12 187 PHE A N 1
ATOM 1508 C CA . PHE A 1 187 ? 4.727 17.949 6.692 1.00 91.12 187 PHE A CA 1
ATOM 1509 C C . PHE A 1 187 ? 3.693 17.776 7.818 1.00 91.12 187 PHE A C 1
ATOM 1511 O O . PHE A 1 187 ? 4.033 17.633 9.000 1.00 91.12 187 PHE A O 1
ATOM 1518 N N . LYS A 1 188 ? 2.404 17.830 7.466 1.00 89.50 188 LYS A N 1
ATOM 1519 C CA . LYS A 1 188 ? 1.275 17.739 8.404 1.00 89.50 188 LYS A CA 1
ATOM 1520 C C . LYS A 1 188 ? 0.972 16.294 8.784 1.00 89.50 188 LYS A C 1
ATOM 1522 O O . LYS A 1 188 ? 0.867 15.993 9.976 1.00 89.50 188 LYS A O 1
ATOM 1527 N N . LEU A 1 189 ? 0.836 15.414 7.795 1.00 89.44 189 LEU A N 1
ATOM 1528 C CA . LEU A 1 189 ? 0.542 13.993 7.964 1.00 89.44 189 LEU A CA 1
ATOM 1529 C C . LEU A 1 189 ? 1.785 13.128 7.788 1.00 89.44 189 LEU A C 1
ATOM 1531 O O . LEU A 1 189 ? 2.124 12.391 8.723 1.00 89.44 189 LEU A O 1
ATOM 1535 N N . ARG A 1 190 ? 2.483 13.253 6.649 1.00 86.88 190 ARG A N 1
ATOM 1536 C CA . ARG A 1 190 ? 3.679 12.480 6.255 1.00 86.88 190 ARG A CA 1
ATOM 1537 C C . ARG A 1 190 ? 4.921 12.933 7.025 1.00 86.88 190 ARG A C 1
ATOM 1539 O O . ARG A 1 190 ? 5.941 13.327 6.471 1.00 86.88 190 ARG A O 1
ATOM 1546 N N . LYS A 1 191 ? 4.829 12.883 8.351 1.00 86.56 191 LYS A N 1
ATOM 1547 C CA . LYS A 1 191 ? 5.849 13.341 9.289 1.00 86.56 191 LYS A CA 1
ATOM 1548 C C . LYS A 1 191 ? 6.387 12.190 10.131 1.00 86.56 191 LYS A C 1
ATOM 1550 O O . LYS A 1 191 ? 5.632 11.531 10.851 1.00 86.56 191 LYS A O 1
ATOM 1555 N N . ASN A 1 192 ? 7.708 12.050 10.146 1.00 83.94 192 ASN A N 1
ATOM 1556 C CA . ASN A 1 192 ? 8.497 11.057 10.885 1.00 83.94 192 ASN A CA 1
ATOM 1557 C C . ASN A 1 192 ? 8.380 9.614 10.366 1.00 83.94 192 ASN A C 1
ATOM 1559 O O . ASN A 1 192 ? 9.409 9.020 10.074 1.00 83.94 192 ASN A O 1
ATOM 1563 N N . SER A 1 193 ? 7.174 9.041 10.295 1.00 85.31 193 SER A N 1
ATOM 1564 C CA . SER A 1 193 ? 6.976 7.644 9.880 1.00 85.31 193 SER A CA 1
ATOM 1565 C C . SER A 1 193 ? 5.546 7.350 9.420 1.00 85.31 193 SER A C 1
ATOM 1567 O O . SER A 1 193 ? 4.624 8.116 9.727 1.00 85.31 193 SER A O 1
ATOM 1569 N N . GLU A 1 194 ? 5.361 6.211 8.750 1.00 87.06 194 GLU A N 1
ATOM 1570 C CA . GLU A 1 194 ? 4.062 5.682 8.307 1.00 87.06 194 GLU A CA 1
ATOM 1571 C C . GLU A 1 194 ? 3.099 5.480 9.487 1.00 87.06 194 GLU A C 1
ATOM 1573 O O . GLU A 1 194 ? 2.010 6.054 9.523 1.00 87.06 194 GLU A O 1
ATOM 1578 N N . TYR A 1 195 ? 3.553 4.794 10.534 1.00 87.69 195 TYR A N 1
ATOM 1579 C CA . TYR A 1 195 ? 2.849 4.671 11.809 1.00 87.69 195 TYR A CA 1
ATOM 1580 C C . TYR A 1 195 ? 2.322 6.014 12.346 1.00 87.69 195 TYR A C 1
ATOM 1582 O O . TYR A 1 195 ? 1.154 6.156 12.721 1.00 87.69 195 TYR A O 1
ATOM 1590 N N . ARG A 1 196 ? 3.183 7.045 12.385 1.00 89.44 196 ARG A N 1
ATOM 1591 C CA . ARG A 1 196 ? 2.798 8.360 12.919 1.00 89.44 196 ARG A CA 1
ATOM 1592 C C . ARG A 1 196 ? 1.820 9.078 11.996 1.00 89.44 196 ARG A C 1
ATOM 1594 O O . ARG A 1 196 ? 0.999 9.851 12.487 1.00 89.44 196 ARG A O 1
ATOM 1601 N N . MET A 1 197 ? 1.916 8.859 10.690 1.00 91.19 197 MET A N 1
ATOM 1602 C CA . MET A 1 197 ? 0.966 9.372 9.710 1.00 91.19 197 MET A CA 1
ATOM 1603 C C . MET A 1 197 ? -0.432 8.796 9.971 1.00 91.19 197 MET A C 1
ATOM 1605 O O . MET A 1 197 ? -1.365 9.578 10.160 1.00 91.19 197 MET A O 1
ATOM 1609 N N . TYR A 1 198 ? -0.564 7.475 10.121 1.00 92.75 198 TYR A N 1
ATOM 1610 C CA . TYR A 1 198 ? -1.841 6.826 10.440 1.00 92.75 198 TYR A CA 1
ATOM 1611 C C . TYR A 1 198 ? -2.450 7.302 11.759 1.00 92.75 198 TYR A C 1
ATOM 1613 O O . TYR A 1 198 ? -3.629 7.666 11.809 1.00 92.75 198 TYR A O 1
ATOM 1621 N N . LEU A 1 199 ? -1.629 7.396 12.809 1.00 93.62 199 LEU A N 1
ATOM 1622 C CA . LEU A 1 199 ? -2.046 7.945 14.097 1.00 93.62 199 LEU A CA 1
ATOM 1623 C C . LEU A 1 199 ? -2.628 9.360 13.941 1.00 93.62 199 LEU A C 1
ATOM 1625 O O . LEU A 1 199 ? -3.681 9.669 14.497 1.00 93.62 199 LEU A O 1
ATOM 1629 N N . ARG A 1 200 ? -1.968 10.234 13.167 1.00 94.25 200 ARG A N 1
ATOM 1630 C CA . ARG A 1 200 ? -2.451 11.604 12.928 1.00 94.25 200 ARG A CA 1
ATOM 1631 C C . ARG A 1 200 ? -3.758 11.627 12.147 1.00 94.25 200 ARG A C 1
ATOM 1633 O O . ARG A 1 200 ? -4.619 12.434 12.487 1.00 94.25 200 ARG A O 1
ATOM 1640 N N . GLN A 1 201 ? -3.923 10.758 11.152 1.00 95.50 201 GLN A N 1
ATOM 1641 C CA . GLN A 1 201 ? -5.169 10.668 10.391 1.00 95.50 201 GLN A CA 1
ATOM 1642 C C . GLN A 1 201 ? -6.347 10.285 11.295 1.00 95.50 201 GLN A C 1
ATOM 1644 O O . GLN A 1 201 ? -7.354 10.989 11.301 1.00 95.50 201 GLN A O 1
ATOM 1649 N N . MET A 1 202 ? -6.206 9.256 12.139 1.00 97.12 202 MET A N 1
ATOM 1650 C CA . MET A 1 202 ? -7.280 8.871 13.068 1.00 97.12 202 MET A CA 1
ATOM 1651 C C . MET A 1 202 ? -7.565 9.953 14.122 1.00 97.12 202 MET A C 1
ATOM 1653 O O . MET A 1 202 ? -8.725 10.209 14.441 1.00 97.12 202 MET A O 1
ATOM 1657 N N . LEU A 1 203 ? -6.535 10.658 14.611 1.00 97.06 203 LEU A N 1
ATOM 1658 C CA . LEU A 1 203 ? -6.718 11.811 15.504 1.00 97.06 203 LEU A CA 1
ATOM 1659 C C . LEU A 1 203 ? -7.456 12.978 14.830 1.00 97.06 203 LEU A C 1
ATOM 1661 O O . LEU A 1 203 ? -8.218 13.678 15.496 1.00 97.06 203 LEU A O 1
ATOM 1665 N N . LEU A 1 204 ? -7.214 13.232 13.540 1.00 96.25 204 LEU A N 1
ATOM 1666 C CA . LEU A 1 204 ? -7.950 14.244 12.768 1.00 96.25 204 LEU A CA 1
ATOM 1667 C C . LEU A 1 204 ? -9.404 13.837 12.520 1.00 96.25 204 LEU A C 1
ATOM 1669 O O . LEU A 1 204 ? -10.261 14.705 12.406 1.00 96.25 204 LEU A O 1
ATOM 1673 N N . LEU A 1 205 ? -9.680 12.536 12.495 1.00 97.50 205 LEU A N 1
ATOM 1674 C CA . LEU A 1 205 ? -11.021 11.967 12.381 1.00 97.50 205 LEU A CA 1
ATOM 1675 C C . LEU A 1 205 ? -11.717 11.804 13.742 1.00 97.50 205 LEU A C 1
ATOM 1677 O O . LEU A 1 205 ? -12.664 11.030 13.868 1.00 97.50 205 LEU A O 1
ATOM 1681 N N . GLY A 1 206 ? -11.263 12.528 14.769 1.00 97.44 206 GLY A N 1
ATOM 1682 C CA . GLY A 1 206 ? -11.924 12.616 16.071 1.00 97.44 206 GLY A CA 1
ATOM 1683 C C . GLY A 1 206 ? -11.721 11.420 17.000 1.00 97.44 206 GLY A C 1
ATOM 1684 O O . GLY A 1 206 ? -12.312 11.409 18.076 1.00 97.44 206 GLY A O 1
ATOM 1685 N N . VAL A 1 207 ? -10.891 10.434 16.645 1.00 98.19 207 VAL A N 1
ATOM 1686 C CA . VAL A 1 207 ? -10.681 9.250 17.493 1.00 98.19 207 VAL A CA 1
ATOM 1687 C C . VAL A 1 207 ? -9.873 9.628 18.754 1.00 98.19 207 VAL A C 1
ATOM 1689 O O . VAL A 1 207 ? -8.856 10.322 18.632 1.00 98.19 207 VAL A O 1
ATOM 1692 N N . PRO A 1 208 ? -10.287 9.205 19.969 1.00 97.75 208 PRO A N 1
ATOM 1693 C CA . PRO A 1 208 ? -9.645 9.578 21.231 1.00 97.75 208 PRO A CA 1
ATOM 1694 C C . PRO A 1 208 ? -8.167 9.206 21.327 1.00 97.75 208 PRO A C 1
ATOM 1696 O O . PRO A 1 208 ? -7.776 8.077 21.027 1.00 97.75 208 PRO A O 1
ATOM 1699 N N . LYS A 1 209 ? -7.350 10.122 21.866 1.00 96.75 209 LYS A N 1
ATOM 1700 C CA . LYS A 1 209 ? -5.939 9.845 22.187 1.00 96.75 209 LYS A CA 1
ATOM 1701 C C . LYS A 1 209 ? -5.767 8.675 23.154 1.00 96.75 209 LYS A C 1
ATOM 1703 O O . LYS A 1 209 ? -4.797 7.945 22.999 1.00 96.75 209 LYS A O 1
ATOM 1708 N N . GLY A 1 210 ? -6.676 8.511 24.120 1.00 94.88 210 GLY A N 1
ATOM 1709 C CA . GLY A 1 210 ? -6.643 7.393 25.071 1.00 94.88 210 GLY A CA 1
ATOM 1710 C C . GLY A 1 210 ? -6.683 6.046 24.351 1.00 94.88 210 GLY A C 1
ATOM 1711 O O . GLY A 1 210 ? -5.755 5.252 24.488 1.00 94.88 210 GLY A O 1
ATOM 1712 N N . LEU A 1 211 ? -7.667 5.869 23.461 1.00 95.69 211 LEU A N 1
ATOM 1713 C CA . LEU A 1 211 ? -7.860 4.625 22.714 1.00 95.69 211 LEU A CA 1
ATOM 1714 C C . LEU A 1 211 ? -6.671 4.318 21.802 1.00 95.69 211 LEU A C 1
ATOM 1716 O O . LEU A 1 211 ? -6.156 3.202 21.805 1.00 95.69 211 LEU A O 1
ATOM 1720 N N . LEU A 1 212 ? -6.221 5.319 21.039 1.00 94.69 212 LEU A N 1
ATOM 1721 C CA . LEU A 1 212 ? -5.065 5.170 20.153 1.00 94.69 212 LEU A CA 1
ATOM 1722 C C . LEU A 1 212 ? -3.764 4.967 20.939 1.00 94.69 212 LEU A C 1
ATOM 1724 O O . LEU A 1 212 ? -2.827 4.387 20.410 1.00 94.69 212 LEU A O 1
ATOM 1728 N N . GLY A 1 213 ? -3.719 5.441 22.188 1.00 91.44 213 GLY A N 1
ATOM 1729 C CA . GLY A 1 213 ? -2.594 5.375 23.115 1.00 91.44 213 GLY A CA 1
ATOM 1730 C C . GLY A 1 213 ? -2.310 3.987 23.689 1.00 91.44 213 GLY A C 1
ATOM 1731 O O . GLY A 1 213 ? -1.166 3.708 24.042 1.00 91.44 213 GLY A O 1
ATOM 1732 N N . LYS A 1 214 ? -3.332 3.123 23.773 1.00 89.12 214 LYS A N 1
ATOM 1733 C CA . LYS A 1 214 ? -3.273 1.838 24.494 1.00 89.12 214 LYS A CA 1
ATOM 1734 C C . LYS A 1 214 ? -2.226 0.867 23.972 1.00 89.12 214 LYS A C 1
ATOM 1736 O O . LYS A 1 214 ? -1.659 0.132 24.765 1.00 89.12 214 LYS A O 1
ATOM 1741 N N . LEU A 1 215 ? -2.018 0.835 22.658 1.00 84.31 215 LEU A N 1
ATOM 1742 C CA . LEU A 1 215 ? -1.151 -0.133 21.979 1.00 84.31 215 LEU A CA 1
ATOM 1743 C C . LEU A 1 215 ? -0.133 0.583 21.076 1.00 84.31 215 LEU A C 1
ATOM 1745 O O . LEU A 1 215 ? 0.236 0.085 20.011 1.00 84.31 215 LEU A O 1
ATOM 1749 N N . LEU A 1 216 ? 0.296 1.789 21.474 1.00 83.69 216 LEU A N 1
ATOM 1750 C CA . LEU A 1 216 ? 1.306 2.546 20.734 1.00 83.69 216 LEU A CA 1
ATOM 1751 C C . LEU A 1 216 ? 2.664 1.855 20.829 1.00 83.69 216 LEU A C 1
ATOM 1753 O O . LEU A 1 216 ? 3.351 1.917 21.841 1.00 83.69 216 LEU A O 1
ATOM 1757 N N . MET A 1 217 ? 3.106 1.283 19.723 1.00 77.75 217 MET A N 1
ATOM 1758 C CA . MET A 1 217 ? 4.434 0.691 19.630 1.00 77.75 217 MET A CA 1
ATOM 1759 C C . MET A 1 217 ? 5.550 1.720 19.432 1.00 77.75 217 MET A C 1
ATOM 1761 O O . MET A 1 217 ? 5.327 2.848 18.970 1.00 77.75 217 MET A O 1
ATOM 1765 N N . THR A 1 218 ? 6.774 1.288 19.749 1.00 73.12 218 THR A N 1
ATOM 1766 C CA . THR A 1 218 ? 8.011 1.972 19.354 1.00 73.12 218 THR A CA 1
ATOM 1767 C C . THR A 1 218 ? 8.450 1.416 18.000 1.00 73.12 218 THR A C 1
ATOM 1769 O O . THR A 1 218 ? 8.780 0.235 17.924 1.00 73.12 218 THR A O 1
ATOM 1772 N N . PRO A 1 219 ? 8.444 2.219 16.926 1.00 66.19 219 PRO A N 1
ATOM 1773 C CA . PRO A 1 219 ? 8.647 1.692 15.585 1.00 66.19 219 PRO A CA 1
ATOM 1774 C C . PRO A 1 219 ? 10.132 1.362 15.344 1.00 66.19 219 PRO A C 1
ATOM 1776 O O . PRO A 1 219 ? 11.003 2.181 15.639 1.00 66.19 219 PRO A O 1
ATOM 1779 N N . LYS A 1 220 ? 10.412 0.162 14.817 1.00 67.94 220 LYS A N 1
ATOM 1780 C CA . LYS A 1 220 ? 11.769 -0.351 14.516 1.00 67.94 220 LYS A CA 1
ATOM 1781 C C . LYS A 1 220 ? 11.869 -1.099 13.174 1.00 67.94 220 LYS A C 1
ATOM 1783 O O . LYS A 1 220 ? 12.868 -1.750 12.912 1.00 67.94 220 LYS A O 1
ATOM 1788 N N . ASP A 1 221 ? 10.832 -1.038 12.353 1.00 65.50 221 ASP A N 1
ATOM 1789 C CA . ASP A 1 221 ? 10.530 -2.063 11.351 1.00 65.50 221 ASP A CA 1
ATOM 1790 C C . ASP A 1 221 ? 10.616 -1.534 9.915 1.00 65.50 221 ASP A C 1
ATOM 1792 O O . ASP A 1 221 ? 10.209 -0.410 9.651 1.00 65.50 221 ASP A O 1
ATOM 1796 N N . THR A 1 222 ? 11.099 -2.353 8.985 1.00 66.12 222 THR A N 1
ATOM 1797 C CA . THR A 1 222 ? 11.000 -2.115 7.544 1.00 66.12 222 THR A CA 1
ATOM 1798 C C . THR A 1 222 ? 10.098 -3.154 6.846 1.00 66.12 222 THR A C 1
ATOM 1800 O O . THR A 1 222 ? 9.288 -2.813 5.992 1.00 66.12 222 THR A O 1
ATOM 1803 N N . SER A 1 223 ? 10.129 -4.436 7.202 1.00 75.06 223 SER A N 1
ATOM 1804 C CA . SER A 1 223 ? 9.485 -5.532 6.463 1.00 75.06 223 SER A CA 1
ATOM 1805 C C . SER A 1 223 ? 8.226 -6.123 7.113 1.00 75.06 223 SER A C 1
ATOM 1807 O O . SER A 1 223 ? 8.002 -6.067 8.314 1.00 75.06 223 SER A O 1
ATOM 1809 N N . THR A 1 224 ? 7.414 -6.850 6.341 1.00 75.50 224 THR A N 1
ATOM 1810 C CA . THR A 1 224 ? 6.254 -7.577 6.891 1.00 75.50 224 THR A CA 1
ATOM 1811 C C . THR A 1 224 ? 6.643 -8.592 7.997 1.00 75.50 224 THR A C 1
ATOM 1813 O O . THR A 1 224 ? 5.780 -9.030 8.746 1.00 75.50 224 THR A O 1
ATOM 1816 N N . ALA A 1 225 ? 7.910 -9.026 8.110 1.00 78.50 225 ALA A N 1
ATOM 1817 C CA . ALA A 1 225 ? 8.342 -10.013 9.118 1.00 78.50 225 ALA A CA 1
ATOM 1818 C C . ALA A 1 225 ? 8.600 -9.316 10.443 1.00 78.50 225 ALA A C 1
ATOM 1820 O O . ALA A 1 225 ? 8.126 -9.746 11.487 1.00 78.50 225 ALA A O 1
ATOM 1821 N N . GLU A 1 226 ? 9.303 -8.199 10.366 1.00 80.25 226 GLU A N 1
ATOM 1822 C CA . GLU A 1 226 ? 9.509 -7.294 11.483 1.00 80.25 226 GLU A CA 1
ATOM 1823 C C . GLU A 1 226 ? 8.164 -6.738 11.991 1.00 80.25 226 GLU A C 1
ATOM 1825 O O . GLU A 1 226 ? 7.978 -6.657 13.202 1.00 80.25 226 GLU A O 1
ATOM 1830 N N . ASN A 1 227 ? 7.176 -6.504 11.112 1.00 82.62 227 ASN A N 1
ATOM 1831 C CA . ASN A 1 227 ? 5.803 -6.152 11.516 1.00 82.62 227 ASN A CA 1
ATOM 1832 C C . ASN A 1 227 ? 5.174 -7.234 12.412 1.00 82.62 227 ASN A C 1
ATOM 1834 O O . ASN A 1 227 ? 4.499 -6.921 13.392 1.00 82.62 227 ASN A O 1
ATOM 1838 N N . ILE A 1 228 ? 5.386 -8.513 12.085 1.00 85.00 228 ILE A N 1
ATOM 1839 C CA . ILE A 1 228 ? 4.863 -9.647 12.861 1.00 85.00 228 ILE A CA 1
ATOM 1840 C C . ILE A 1 228 ? 5.543 -9.723 14.231 1.00 85.00 228 ILE A C 1
ATOM 1842 O O . ILE A 1 228 ? 4.862 -9.900 15.242 1.00 85.00 228 ILE A O 1
ATOM 1846 N N . GLU A 1 229 ? 6.864 -9.555 14.285 1.00 85.31 229 GLU A N 1
ATOM 1847 C CA . GLU A 1 229 ? 7.597 -9.519 15.556 1.00 85.31 229 GLU A CA 1
ATOM 1848 C C . GLU A 1 229 ? 7.166 -8.328 16.419 1.00 85.31 229 GLU A C 1
ATOM 1850 O O . GLU A 1 229 ? 6.922 -8.481 17.615 1.00 85.31 229 GLU A O 1
ATOM 1855 N N . LEU A 1 230 ? 6.933 -7.165 15.813 1.00 84.31 230 LEU A N 1
ATOM 1856 C CA . LEU A 1 230 ? 6.446 -5.982 16.517 1.00 84.31 230 LEU A CA 1
ATOM 1857 C C . LEU A 1 230 ? 5.044 -6.189 17.111 1.00 84.31 230 LEU A C 1
ATOM 1859 O O . LEU A 1 230 ? 4.764 -5.731 18.223 1.00 84.31 230 LEU A O 1
ATOM 1863 N N . VAL A 1 231 ? 4.167 -6.919 16.414 1.00 87.94 231 VAL A N 1
ATOM 1864 C CA . VAL A 1 231 ? 2.870 -7.343 16.963 1.00 87.94 231 VAL A CA 1
ATOM 1865 C C . VAL A 1 231 ? 3.073 -8.246 18.183 1.00 87.94 231 VAL A C 1
ATOM 1867 O O . VAL A 1 231 ? 2.450 -7.998 19.217 1.00 87.94 231 VAL A O 1
ATOM 1870 N N . LYS A 1 232 ? 3.967 -9.243 18.113 1.00 86.75 232 LYS A N 1
ATOM 1871 C CA . LYS A 1 232 ? 4.282 -10.132 19.250 1.00 86.75 232 LYS A CA 1
ATOM 1872 C C . LYS A 1 232 ? 4.777 -9.344 20.463 1.00 86.75 232 LYS A C 1
ATOM 1874 O O . LYS A 1 232 ? 4.255 -9.522 21.564 1.00 86.75 232 LYS A O 1
ATOM 1879 N N . GLU A 1 233 ? 5.736 -8.443 20.254 1.00 85.06 233 GLU A N 1
ATOM 1880 C CA . GLU A 1 233 ? 6.287 -7.577 21.300 1.00 85.06 233 GLU A CA 1
ATOM 1881 C C . GLU A 1 233 ? 5.210 -6.685 21.924 1.00 85.06 233 GLU A C 1
ATOM 1883 O O . GLU A 1 233 ? 5.134 -6.567 23.148 1.00 85.06 233 GLU A O 1
ATOM 1888 N N . THR A 1 234 ? 4.340 -6.094 21.100 1.00 84.88 234 THR A N 1
ATOM 1889 C CA . THR A 1 234 ? 3.263 -5.210 21.568 1.00 84.88 234 THR A CA 1
ATOM 1890 C C . THR A 1 234 ? 2.252 -5.981 22.417 1.00 84.88 234 THR A C 1
ATOM 1892 O O . THR A 1 234 ? 1.903 -5.538 23.511 1.00 84.88 234 THR A O 1
ATOM 1895 N N . LEU A 1 235 ? 1.812 -7.159 21.965 1.00 85.62 235 LEU A N 1
ATOM 1896 C CA . LEU A 1 235 ? 0.891 -8.003 22.732 1.00 85.62 235 LEU A CA 1
ATOM 1897 C C . LEU A 1 235 ? 1.491 -8.405 24.090 1.00 85.62 235 LEU A C 1
ATOM 1899 O O . LEU A 1 235 ? 0.806 -8.326 25.113 1.00 85.62 235 LEU A O 1
ATOM 1903 N N . ALA A 1 236 ? 2.778 -8.766 24.120 1.00 82.94 236 ALA A N 1
ATOM 1904 C CA . ALA A 1 236 ? 3.479 -9.124 25.350 1.00 82.94 236 ALA A CA 1
ATOM 1905 C C . ALA A 1 236 ? 3.650 -7.928 26.305 1.00 82.94 236 ALA A C 1
ATOM 1907 O O . ALA A 1 236 ? 3.341 -8.041 27.494 1.00 82.94 236 ALA A O 1
ATOM 1908 N N . HIS A 1 237 ? 4.106 -6.777 25.796 1.00 81.06 237 HIS A N 1
ATOM 1909 C CA . HIS A 1 237 ? 4.390 -5.579 26.592 1.00 81.06 237 HIS A CA 1
ATOM 1910 C C . HIS A 1 237 ? 3.138 -5.015 27.266 1.00 81.06 237 HIS A C 1
ATOM 1912 O O . HIS A 1 237 ? 3.165 -4.674 28.447 1.00 81.06 237 HIS A O 1
ATOM 1918 N N . TYR A 1 238 ? 2.025 -4.969 26.534 1.00 76.75 238 TYR A N 1
ATOM 1919 C CA . TYR A 1 238 ? 0.757 -4.448 27.042 1.00 76.75 238 TYR A CA 1
ATOM 1920 C C . TYR A 1 238 ? -0.069 -5.492 27.806 1.00 76.75 238 TYR A C 1
ATOM 1922 O O . TYR A 1 238 ? -1.229 -5.249 28.136 1.00 76.75 238 TYR A O 1
ATOM 1930 N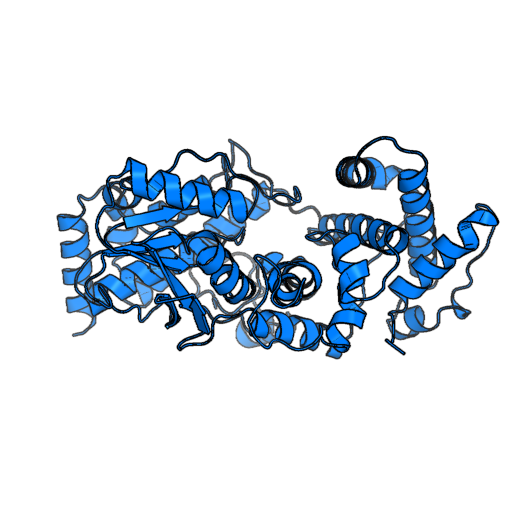 N . GLY A 1 239 ? 0.524 -6.651 28.120 1.00 70.81 239 GLY A N 1
ATOM 1931 C CA . GLY A 1 239 ? -0.097 -7.666 28.965 1.00 70.81 239 GLY A CA 1
ATOM 1932 C C . GLY A 1 239 ? -1.353 -8.278 28.349 1.00 70.81 239 GLY A C 1
ATOM 1933 O O . GLY A 1 239 ? -2.248 -8.704 29.082 1.00 70.81 239 GLY A O 1
ATOM 1934 N N . VAL A 1 240 ? -1.434 -8.332 27.018 1.00 73.69 240 VAL A N 1
ATOM 1935 C CA . VAL A 1 240 ? -2.545 -8.954 26.299 1.00 73.69 240 VAL A CA 1
ATOM 1936 C C . VAL A 1 240 ? -2.402 -10.475 26.408 1.00 73.69 240 VAL A C 1
ATOM 1938 O O . VAL A 1 240 ? -1.857 -11.148 25.539 1.00 73.69 240 VAL A O 1
ATOM 1941 N N . ARG A 1 241 ? -2.834 -11.008 27.555 1.00 68.62 241 ARG A N 1
ATOM 1942 C CA . ARG A 1 241 ? -2.802 -12.442 27.896 1.00 68.62 241 ARG A CA 1
ATOM 1943 C C . ARG A 1 241 ? -4.072 -13.189 27.501 1.00 68.62 241 ARG A C 1
ATOM 1945 O O . ARG A 1 241 ? -4.094 -14.409 27.569 1.00 68.62 241 ARG A O 1
ATOM 1952 N N . GLU A 1 242 ? -5.115 -12.456 27.143 1.00 75.75 242 GLU A N 1
ATOM 1953 C CA . GLU A 1 242 ? -6.365 -13.006 26.626 1.00 75.75 242 GLU A CA 1
ATOM 1954 C C . GLU A 1 242 ? -6.262 -13.208 25.115 1.00 75.75 242 GLU A C 1
ATOM 1956 O O . GLU A 1 242 ? -5.457 -12.555 24.447 1.00 75.75 242 GLU A O 1
ATOM 1961 N N . ASP A 1 243 ? -7.108 -14.082 24.584 1.00 89.88 243 ASP A N 1
ATOM 1962 C CA . ASP A 1 243 ? -7.229 -14.306 23.151 1.00 89.88 243 ASP A CA 1
ATOM 1963 C C . ASP A 1 243 ? -7.704 -13.036 22.423 1.00 89.88 243 ASP A C 1
ATOM 1965 O O . ASP A 1 243 ? -8.616 -12.338 22.882 1.00 89.88 243 ASP A O 1
ATOM 1969 N N . VAL A 1 244 ? -7.106 -12.743 21.265 1.00 93.12 244 VAL A N 1
ATOM 1970 C CA . VAL A 1 244 ? -7.377 -11.548 20.460 1.00 93.12 244 VAL A CA 1
ATOM 1971 C C . VAL A 1 244 ? -7.695 -11.857 19.005 1.00 93.12 244 VAL A C 1
ATOM 1973 O O . VAL A 1 244 ? -7.088 -12.722 18.372 1.00 93.12 244 VAL A O 1
ATOM 1976 N N . ASN A 1 245 ? -8.611 -11.066 18.459 1.00 96.25 245 ASN A N 1
ATOM 1977 C CA . ASN A 1 245 ? -8.802 -10.860 17.035 1.00 96.25 245 ASN A CA 1
ATOM 1978 C C . ASN A 1 245 ? -7.930 -9.675 16.597 1.00 96.25 245 ASN A C 1
ATOM 1980 O O . ASN A 1 245 ? -8.175 -8.533 16.989 1.00 96.25 245 ASN A O 1
ATOM 1984 N N . LEU A 1 246 ? -6.923 -9.946 15.772 1.00 96.31 246 LEU A N 1
ATOM 1985 C CA . LEU A 1 246 ? -6.129 -8.944 15.068 1.00 96.31 246 LEU A CA 1
ATOM 1986 C C . LEU A 1 246 ? -6.832 -8.611 13.753 1.00 96.31 246 LEU A C 1
ATOM 1988 O O . LEU A 1 246 ? -6.718 -9.342 12.773 1.00 96.31 246 LEU A O 1
ATOM 1992 N N . ILE A 1 247 ? -7.594 -7.525 13.756 1.00 97.38 247 ILE A N 1
ATOM 1993 C CA . ILE A 1 247 ? -8.449 -7.103 12.650 1.00 97.38 247 ILE A CA 1
ATOM 1994 C C . ILE A 1 247 ? -7.654 -6.175 11.737 1.00 97.38 247 ILE A C 1
ATOM 1996 O O . ILE A 1 247 ? -7.561 -4.969 11.969 1.00 97.38 247 ILE A O 1
ATOM 2000 N N . CYS A 1 248 ? -7.041 -6.754 10.714 1.00 96.56 248 CYS A N 1
ATOM 2001 C CA . CYS A 1 248 ? -6.165 -6.071 9.778 1.00 96.56 248 CYS A CA 1
ATOM 2002 C C . CYS A 1 248 ? -6.968 -5.183 8.821 1.00 96.56 248 CYS A C 1
ATOM 2004 O O . CYS A 1 248 ? -7.736 -5.681 7.998 1.00 96.56 248 CYS A O 1
ATOM 2006 N N . VAL A 1 249 ? -6.755 -3.871 8.916 1.00 95.81 249 VAL A N 1
ATOM 2007 C CA . VAL A 1 249 ? -7.305 -2.851 8.019 1.00 95.81 249 VAL A CA 1
ATOM 2008 C C . VAL A 1 249 ? -6.185 -2.376 7.099 1.00 95.81 249 VAL A C 1
ATOM 2010 O O . VAL A 1 249 ? -5.334 -1.575 7.495 1.00 95.81 249 VAL A O 1
ATOM 2013 N N . THR A 1 250 ? -6.174 -2.902 5.875 1.00 91.44 250 THR A N 1
ATOM 2014 C CA . THR A 1 250 ? -5.088 -2.708 4.904 1.00 91.44 250 THR A CA 1
ATOM 2015 C C . THR A 1 250 ? -5.623 -2.444 3.506 1.00 91.44 250 THR A C 1
ATOM 2017 O O . THR A 1 250 ? -6.789 -2.708 3.215 1.00 91.44 250 THR A O 1
ATOM 2020 N N . TYR A 1 251 ? -4.749 -1.987 2.609 1.00 87.94 251 TYR A N 1
ATOM 2021 C CA . TYR A 1 251 ? -5.086 -1.817 1.195 1.00 87.94 251 TYR A CA 1
ATOM 2022 C C . TYR A 1 251 ? -5.620 -3.118 0.562 1.00 87.94 251 TYR A C 1
ATOM 2024 O O . TYR A 1 251 ? -5.052 -4.173 0.868 1.00 87.94 251 TYR A O 1
ATOM 2032 N N . PRO A 1 252 ? -6.646 -3.076 -0.323 1.00 88.06 252 PRO A N 1
ATOM 2033 C CA . PRO A 1 252 ? -7.303 -4.270 -0.854 1.00 88.06 252 PRO A CA 1
ATOM 2034 C C . PRO A 1 252 ? -6.333 -5.312 -1.407 1.00 88.06 252 PRO A C 1
ATOM 2036 O O . PRO A 1 252 ? -6.366 -6.448 -0.957 1.00 88.06 252 PRO A O 1
ATOM 2039 N N . LEU A 1 253 ? -5.381 -4.933 -2.270 1.00 88.94 253 LEU A N 1
ATOM 2040 C CA . LEU A 1 253 ? -4.450 -5.900 -2.879 1.00 88.94 253 LEU A CA 1
ATOM 2041 C C . LEU A 1 253 ? -3.532 -6.629 -1.884 1.00 88.94 253 LEU A C 1
ATOM 2043 O O . LEU A 1 253 ? -2.918 -7.634 -2.236 1.00 88.94 253 LEU A O 1
ATOM 2047 N N . TYR A 1 254 ? -3.351 -6.079 -0.680 1.00 88.44 254 TYR A N 1
ATOM 2048 C CA . TYR A 1 254 ? -2.451 -6.629 0.334 1.00 88.44 254 TYR A CA 1
ATOM 2049 C C . TYR A 1 254 ? -3.151 -7.612 1.272 1.00 88.44 254 TYR A C 1
ATOM 2051 O O . TYR A 1 254 ? -2.472 -8.327 2.005 1.00 88.44 254 TYR A O 1
ATOM 2059 N N . GLN A 1 255 ? -4.481 -7.671 1.262 1.00 92.06 255 GLN A N 1
ATOM 2060 C CA . GLN A 1 255 ? -5.263 -8.390 2.265 1.00 92.06 255 GLN A CA 1
ATOM 2061 C C . GLN A 1 255 ? -4.969 -9.891 2.288 1.00 92.06 255 GLN A C 1
ATOM 2063 O O . GLN A 1 255 ? -4.736 -10.448 3.359 1.00 92.06 255 GLN A O 1
ATOM 2068 N N . MET A 1 256 ? -4.879 -10.536 1.124 1.00 89.81 256 MET A N 1
ATOM 2069 C CA . MET A 1 256 ? -4.538 -11.960 1.033 1.00 89.81 256 MET A CA 1
ATOM 2070 C C . MET A 1 256 ? -3.104 -12.245 1.471 1.00 89.81 256 MET A C 1
ATOM 2072 O O . MET A 1 256 ? -2.837 -13.256 2.117 1.00 89.81 256 MET A O 1
ATOM 2076 N N . ARG A 1 257 ? -2.174 -11.332 1.176 1.00 88.19 257 ARG A N 1
ATOM 2077 C CA . ARG A 1 257 ? -0.783 -11.447 1.627 1.00 88.19 257 ARG A CA 1
ATOM 2078 C C . ARG A 1 257 ? -0.675 -11.321 3.142 1.00 88.19 257 ARG A C 1
ATOM 2080 O O . ARG A 1 257 ? 0.078 -12.050 3.774 1.00 88.19 257 ARG A O 1
ATOM 2087 N N . VAL A 1 258 ? -1.454 -10.427 3.742 1.00 89.19 258 VAL A N 1
ATOM 2088 C CA . VAL A 1 258 ? -1.555 -10.328 5.200 1.00 89.19 258 VAL A CA 1
ATOM 2089 C C . VAL A 1 258 ? -2.170 -11.597 5.778 1.00 89.19 258 VAL A C 1
ATOM 2091 O O . VAL A 1 258 ? -1.625 -12.155 6.729 1.00 89.19 258 VAL A O 1
ATOM 2094 N N . ALA A 1 259 ? -3.253 -12.091 5.175 1.00 89.88 259 ALA A N 1
ATOM 2095 C CA . ALA A 1 259 ? -3.928 -13.308 5.605 1.00 89.88 259 ALA A CA 1
ATOM 2096 C C . ALA A 1 259 ? -2.975 -14.509 5.656 1.00 89.88 259 ALA A C 1
ATOM 2098 O O . ALA A 1 259 ? -3.032 -15.274 6.619 1.00 89.88 259 ALA A O 1
ATOM 2099 N N . THR A 1 260 ? -2.078 -14.668 4.677 1.00 86.81 260 THR A N 1
ATOM 2100 C CA . THR A 1 260 ? -1.075 -15.743 4.692 1.00 86.81 260 THR A CA 1
ATOM 2101 C C . THR A 1 260 ? 0.057 -15.462 5.668 1.00 86.81 260 THR A C 1
ATOM 2103 O O . THR A 1 260 ? 0.305 -16.267 6.567 1.00 86.81 260 THR A O 1
ATOM 2106 N N . GLU A 1 261 ? 0.730 -14.322 5.526 1.00 86.88 261 GLU A N 1
ATOM 2107 C CA . GLU A 1 261 ? 1.995 -14.076 6.212 1.00 86.88 261 GLU A CA 1
ATOM 2108 C C . GLU A 1 261 ? 1.835 -13.864 7.712 1.00 86.88 261 GLU A C 1
ATOM 2110 O O . GLU A 1 261 ? 2.621 -14.410 8.488 1.00 86.88 261 GLU A O 1
ATOM 2115 N N . PHE A 1 262 ? 0.835 -13.082 8.137 1.00 88.38 262 PHE A N 1
ATOM 2116 C CA . PHE A 1 262 ? 0.609 -12.845 9.564 1.00 88.38 262 PHE A CA 1
ATOM 2117 C C . PHE A 1 262 ? 0.184 -14.138 10.241 1.00 88.38 262 PHE A C 1
ATOM 2119 O O . PHE A 1 262 ? 0.685 -14.465 11.311 1.00 88.38 262 PHE A O 1
ATOM 2126 N N . SER A 1 263 ? -0.692 -14.909 9.605 1.00 87.50 263 SER A N 1
ATOM 2127 C CA . SER A 1 263 ? -1.184 -16.160 10.182 1.00 87.50 263 SER A CA 1
ATOM 2128 C C . SER A 1 263 ? -0.084 -17.209 10.286 1.00 87.50 263 SER A C 1
ATOM 2130 O O . SER A 1 263 ? -0.010 -17.908 11.292 1.00 87.50 263 SER A O 1
ATOM 2132 N N . PHE A 1 264 ? 0.814 -17.266 9.297 1.00 84.88 264 PHE A N 1
ATOM 2133 C CA . PHE A 1 264 ? 2.010 -18.097 9.365 1.00 84.88 264 PHE A CA 1
ATOM 2134 C C . PHE A 1 264 ? 2.965 -17.627 10.472 1.00 84.88 264 PHE A C 1
ATOM 2136 O O . PHE A 1 264 ? 3.395 -18.421 11.304 1.00 84.88 264 PHE A O 1
ATOM 2143 N N . GLY A 1 265 ? 3.303 -16.337 10.524 1.00 85.31 265 GLY A N 1
ATOM 2144 C CA . GLY A 1 265 ? 4.283 -15.825 11.488 1.00 85.31 265 GLY A CA 1
ATOM 2145 C C . GLY A 1 265 ? 3.779 -15.750 12.936 1.00 85.31 265 GLY A C 1
ATOM 2146 O O . GLY A 1 265 ? 4.588 -15.721 13.865 1.00 85.31 265 GLY A O 1
ATOM 2147 N N . LEU A 1 266 ? 2.459 -15.752 13.140 1.00 87.38 266 LEU A N 1
ATOM 2148 C CA . LEU A 1 266 ? 1.797 -15.761 14.449 1.00 87.38 266 LEU A CA 1
A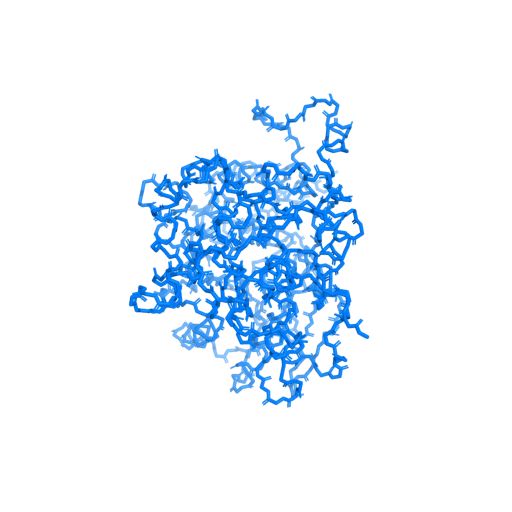TOM 2149 C C . LEU A 1 266 ? 1.285 -17.154 14.853 1.00 87.38 266 LEU A C 1
ATOM 2151 O O . LEU A 1 266 ? 0.556 -17.272 15.843 1.00 87.38 266 LEU A O 1
ATOM 2155 N N . GLN A 1 267 ? 1.651 -18.215 14.124 1.00 81.94 267 GLN A N 1
ATOM 2156 C CA . GLN A 1 267 ? 1.168 -19.571 14.408 1.00 81.94 267 GLN A CA 1
ATOM 2157 C C . GLN A 1 267 ? 1.475 -20.000 15.855 1.00 81.94 267 GLN A C 1
ATOM 2159 O O . GLN A 1 267 ? 0.571 -20.466 16.553 1.00 81.94 267 GLN A O 1
ATOM 2164 N N . ASP A 1 268 ? 2.678 -19.682 16.344 1.00 79.38 268 ASP A N 1
ATOM 2165 C CA . ASP A 1 268 ? 3.160 -20.019 17.693 1.00 79.38 268 ASP A CA 1
ATOM 2166 C C . ASP A 1 268 ? 2.617 -19.096 18.799 1.00 79.38 268 ASP A C 1
ATOM 2168 O O . ASP A 1 268 ? 2.826 -19.331 19.988 1.00 79.38 268 ASP A O 1
ATOM 2172 N N . VAL A 1 269 ? 1.894 -18.032 18.439 1.00 81.62 269 VAL A N 1
ATOM 2173 C CA . VAL A 1 269 ? 1.311 -17.084 19.398 1.00 81.62 269 VAL A CA 1
ATOM 2174 C C . VAL A 1 269 ? -0.082 -17.567 19.768 1.00 81.62 269 VAL A C 1
ATOM 2176 O O . VAL A 1 269 ? -1.043 -17.225 19.086 1.00 81.62 269 VAL A O 1
ATOM 2179 N N . ALA A 1 270 ? -0.213 -18.387 20.813 1.00 71.50 270 ALA A N 1
ATOM 2180 C CA . ALA A 1 270 ? -1.463 -19.079 21.174 1.00 71.50 270 ALA A CA 1
ATOM 2181 C C . ALA A 1 270 ? -2.726 -18.190 21.137 1.00 71.50 270 ALA A C 1
ATOM 2183 O O . ALA A 1 270 ? -3.767 -18.635 20.664 1.00 71.50 270 ALA A O 1
ATOM 2184 N N . ASN A 1 271 ? -2.587 -16.917 21.508 1.00 83.19 271 ASN A N 1
ATOM 2185 C CA . ASN A 1 271 ? -3.703 -16.019 21.778 1.00 83.19 271 ASN A CA 1
ATOM 2186 C C . ASN A 1 271 ? -4.039 -15.056 20.624 1.00 83.19 271 ASN A C 1
ATOM 2188 O O . ASN A 1 271 ? -4.745 -14.085 20.853 1.00 83.19 271 ASN A O 1
ATOM 2192 N N . ALA A 1 272 ? -3.526 -15.243 19.403 1.00 91.06 272 ALA A N 1
ATOM 2193 C CA . ALA A 1 272 ? -3.734 -14.290 18.304 1.00 91.06 272 ALA A CA 1
ATOM 2194 C C . ALA A 1 272 ? -4.390 -14.929 17.074 1.00 91.06 272 ALA A C 1
ATOM 2196 O O . ALA A 1 272 ? -3.854 -15.873 16.493 1.00 91.06 272 ALA A O 1
ATOM 2197 N N . TRP A 1 273 ? -5.517 -14.363 16.638 1.00 93.88 273 TRP A N 1
ATOM 2198 C CA . TRP A 1 273 ? -6.233 -14.747 15.424 1.00 93.88 273 TRP A CA 1
ATOM 2199 C C . TRP A 1 273 ? -6.279 -13.599 14.427 1.00 93.88 273 TRP A C 1
ATOM 2201 O O . TRP A 1 273 ? -6.766 -12.517 14.739 1.00 93.88 273 TRP A O 1
ATOM 2211 N N . VAL A 1 274 ? -5.829 -13.853 13.202 1.00 94.81 274 VAL A N 1
ATOM 2212 C CA . VAL A 1 274 ? -5.841 -12.859 12.125 1.00 94.81 274 VAL A CA 1
ATOM 2213 C C . VAL A 1 274 ? -7.238 -12.765 11.520 1.00 94.81 274 VAL A C 1
ATOM 2215 O O . VAL A 1 274 ? -7.874 -13.777 11.214 1.00 94.81 274 VAL A O 1
ATOM 2218 N N . ARG A 1 275 ? -7.727 -11.543 11.345 1.00 96.94 275 ARG A N 1
ATOM 2219 C CA . ARG A 1 275 ? -8.974 -11.222 10.653 1.00 96.94 275 ARG A CA 1
ATOM 2220 C C . ARG A 1 275 ? -8.696 -10.157 9.610 1.00 96.94 275 ARG A C 1
ATOM 2222 O O . ARG A 1 275 ? -7.904 -9.254 9.853 1.00 96.94 275 ARG A O 1
ATOM 2229 N N . ILE A 1 276 ? -9.353 -10.251 8.465 1.00 96.94 276 ILE A N 1
ATOM 2230 C CA . ILE A 1 276 ? -9.218 -9.275 7.388 1.00 96.94 276 ILE A CA 1
ATOM 2231 C C . ILE A 1 276 ? -10.462 -8.394 7.376 1.00 96.94 276 ILE A C 1
ATOM 2233 O O . ILE A 1 276 ? -11.573 -8.888 7.193 1.00 96.94 276 ILE A O 1
ATOM 2237 N N . ALA A 1 277 ? -10.266 -7.089 7.553 1.00 96.44 277 ALA A N 1
ATOM 2238 C CA . ALA A 1 277 ? -11.294 -6.104 7.262 1.00 96.44 277 ALA A CA 1
ATOM 2239 C C . ALA A 1 277 ? -11.304 -5.869 5.746 1.00 96.44 277 ALA A C 1
ATOM 2241 O O . ALA A 1 277 ? -10.460 -5.148 5.215 1.00 96.44 277 ALA A O 1
ATOM 2242 N N . ASP A 1 278 ? -12.223 -6.540 5.061 1.00 95.31 278 ASP A N 1
ATOM 2243 C CA . ASP A 1 278 ? -12.372 -6.517 3.612 1.00 95.31 278 ASP A CA 1
ATOM 2244 C C . ASP A 1 278 ? -12.739 -5.114 3.127 1.00 95.31 278 ASP A C 1
ATOM 2246 O O . ASP A 1 278 ? -13.668 -4.490 3.639 1.00 95.31 278 ASP A O 1
ATOM 2250 N N . ILE A 1 279 ? -12.001 -4.623 2.134 1.00 91.31 279 ILE A N 1
ATOM 2251 C CA . ILE A 1 279 ? -12.166 -3.291 1.548 1.00 91.31 279 ILE A CA 1
ATOM 2252 C C . ILE A 1 279 ? -12.186 -3.498 0.045 1.00 91.31 279 ILE A C 1
ATOM 2254 O O . ILE A 1 279 ? -11.308 -4.155 -0.511 1.00 91.31 279 ILE A O 1
ATOM 2258 N N . GLU A 1 280 ? -13.179 -2.923 -0.622 1.00 86.69 280 GLU A N 1
ATOM 2259 C CA . GLU A 1 280 ? -13.275 -3.057 -2.069 1.00 86.69 280 GLU A CA 1
ATOM 2260 C C . GLU A 1 280 ? -12.176 -2.250 -2.777 1.00 86.69 280 GLU A C 1
ATOM 2262 O O . GLU A 1 280 ? -11.911 -1.100 -2.403 1.00 86.69 280 GLU A O 1
ATOM 2267 N N . PRO A 1 281 ? -11.568 -2.805 -3.840 1.00 84.94 281 PRO A N 1
ATOM 2268 C CA . PRO A 1 281 ? -10.786 -2.032 -4.789 1.00 84.94 281 PRO A CA 1
ATOM 2269 C C . PRO A 1 281 ? -11.585 -0.861 -5.350 1.00 84.94 281 PRO A C 1
ATOM 2271 O O . PRO A 1 281 ? -12.779 -0.973 -5.641 1.00 84.94 281 PRO A O 1
ATOM 2274 N N . LYS A 1 282 ? -10.902 0.257 -5.580 1.00 79.50 282 LYS A N 1
ATOM 2275 C CA . LYS A 1 282 ? -11.531 1.437 -6.174 1.00 79.50 282 LYS A CA 1
ATOM 2276 C C . LYS A 1 282 ? -12.033 1.134 -7.585 1.00 79.50 282 LYS A C 1
ATOM 2278 O O . LYS A 1 282 ? -11.433 0.360 -8.337 1.00 79.50 282 LYS A O 1
ATOM 2283 N N . MET A 1 283 ? -13.139 1.755 -7.977 1.00 67.38 283 MET A N 1
ATOM 2284 C CA . MET A 1 283 ? -13.691 1.561 -9.313 1.00 67.38 283 MET A CA 1
ATOM 2285 C C . MET A 1 283 ? -12.763 2.139 -10.390 1.00 67.38 283 MET A C 1
ATOM 2287 O O . MET A 1 283 ? -11.925 3.009 -10.149 1.00 67.38 283 MET A O 1
ATOM 2291 N N . PHE A 1 284 ? -12.899 1.615 -11.607 1.00 56.81 284 PHE A N 1
ATOM 2292 C CA . PHE A 1 284 ? -12.169 2.079 -12.781 1.00 56.81 284 PHE A CA 1
ATOM 2293 C C . PHE A 1 284 ? -12.638 3.499 -13.120 1.00 56.81 284 PHE A C 1
ATOM 2295 O O . PHE A 1 284 ? -13.668 3.692 -13.760 1.00 56.81 284 PHE A O 1
ATOM 2302 N N . SER A 1 285 ? -11.919 4.521 -12.669 1.00 44.78 285 SER A N 1
ATOM 2303 C CA . SER A 1 285 ? -12.100 5.857 -13.217 1.00 44.78 285 SER A CA 1
ATOM 2304 C C . SER A 1 285 ? -11.113 6.015 -14.359 1.00 44.78 285 SER A C 1
ATOM 2306 O O . SER A 1 285 ? -9.970 6.416 -14.143 1.00 44.78 285 SER A O 1
ATOM 2308 N N . SER A 1 286 ? -11.536 5.736 -15.594 1.00 43.44 286 SER A N 1
ATOM 2309 C CA . SER A 1 286 ? -10.919 6.494 -16.679 1.00 43.44 286 SER A CA 1
ATOM 2310 C C . SER A 1 286 ? -11.130 7.973 -16.339 1.00 43.44 286 SER A C 1
ATOM 2312 O O . SER A 1 286 ? -12.193 8.344 -15.829 1.00 43.44 286 SER A O 1
ATOM 2314 N N . ALA A 1 287 ? -10.133 8.826 -16.570 1.00 40.97 287 ALA A N 1
ATOM 2315 C CA . ALA A 1 287 ? -10.292 10.265 -16.344 1.00 40.97 287 ALA A CA 1
ATOM 2316 C C . ALA A 1 287 ? -11.551 10.808 -17.062 1.00 40.97 287 ALA A C 1
ATOM 2318 O O . ALA A 1 287 ? -12.230 11.690 -16.546 1.00 40.97 287 ALA A O 1
ATOM 2319 N N . ALA A 1 288 ? -11.921 10.189 -18.193 1.00 37.69 288 ALA A N 1
ATOM 2320 C CA . ALA A 1 288 ? -13.143 10.446 -18.949 1.00 37.69 288 ALA A CA 1
ATOM 2321 C C . ALA A 1 288 ? -14.440 10.070 -18.203 1.00 37.69 288 ALA A C 1
ATOM 2323 O O . ALA A 1 288 ? -15.378 10.861 -18.198 1.00 37.69 288 ALA A O 1
ATOM 2324 N N . TYR A 1 289 ? -14.510 8.909 -17.538 1.00 41.00 289 TYR A N 1
ATOM 2325 C CA . TYR A 1 289 ? -15.675 8.542 -16.721 1.00 41.00 289 TYR A CA 1
ATOM 2326 C C . TYR A 1 289 ? -15.727 9.370 -15.434 1.00 41.00 289 TYR A C 1
ATOM 2328 O O . TYR A 1 289 ? -16.792 9.833 -15.046 1.00 41.00 289 TYR A O 1
ATOM 2336 N N . GLY A 1 290 ? -14.569 9.653 -14.825 1.00 39.47 290 GLY A N 1
ATOM 2337 C CA . GLY A 1 290 ? -14.452 10.598 -13.713 1.00 39.47 290 GLY A CA 1
ATOM 2338 C C . GLY A 1 290 ? -15.046 11.962 -14.066 1.00 39.47 290 GLY A C 1
ATOM 2339 O O . GLY A 1 290 ? -15.910 12.435 -13.338 1.00 39.47 290 GLY A O 1
ATOM 2340 N N . ALA A 1 291 ? -14.672 12.522 -15.222 1.00 38.09 291 ALA A N 1
ATOM 2341 C CA . ALA A 1 291 ? -15.220 13.768 -15.756 1.00 38.09 291 ALA A CA 1
ATOM 2342 C C . ALA A 1 291 ? -16.712 13.666 -16.129 1.00 38.09 291 ALA A C 1
ATOM 2344 O O . ALA A 1 291 ? -17.465 14.602 -15.886 1.00 38.09 291 ALA A O 1
ATOM 2345 N N . MET A 1 292 ? -17.185 12.544 -16.679 1.00 37.88 292 MET A N 1
ATOM 2346 C CA . MET A 1 292 ? -18.611 12.352 -16.988 1.00 37.88 292 MET A CA 1
ATOM 2347 C C . MET A 1 292 ? -19.478 12.317 -15.724 1.00 37.88 292 MET A C 1
ATOM 2349 O O . MET A 1 292 ? -20.517 12.971 -15.663 1.00 37.88 292 MET A O 1
ATOM 2353 N N . VAL A 1 293 ? -19.047 11.574 -14.703 1.00 41.53 293 VAL A N 1
ATOM 2354 C CA . VAL A 1 293 ? -19.792 11.407 -13.446 1.00 41.53 293 VAL A CA 1
ATOM 2355 C C . VAL A 1 293 ? -19.677 12.665 -12.573 1.00 41.53 293 VAL A C 1
ATOM 2357 O O . VAL A 1 293 ? -20.600 12.981 -11.825 1.00 41.53 293 VAL A O 1
ATOM 2360 N N . SER A 1 294 ? -18.584 13.427 -12.697 1.00 38.47 294 SER A N 1
ATOM 2361 C CA . SER A 1 294 ? -18.387 14.712 -12.013 1.00 38.47 294 SER A CA 1
ATOM 2362 C C . SER A 1 294 ? -18.935 15.932 -12.771 1.00 38.47 294 SER A C 1
ATOM 2364 O O . SER A 1 294 ? -18.749 17.057 -12.304 1.00 38.47 294 SER A O 1
ATOM 2366 N N . GLN A 1 295 ? -19.620 15.736 -13.909 1.00 36.72 295 GLN A N 1
ATOM 2367 C CA . GLN A 1 295 ? -20.132 16.807 -14.783 1.00 36.72 295 GLN A CA 1
ATOM 2368 C C . GLN A 1 295 ? -19.054 17.800 -15.259 1.00 36.72 295 GLN A C 1
ATOM 2370 O O . GLN A 1 295 ? -19.264 19.010 -15.280 1.00 36.72 295 GLN A O 1
ATOM 2375 N N . GLY A 1 296 ? -17.886 17.297 -15.649 1.00 31.70 296 GLY A N 1
ATOM 2376 C CA . GLY A 1 296 ? -16.803 18.089 -16.229 1.00 31.70 296 GLY A CA 1
ATOM 2377 C C . GLY A 1 296 ? -15.889 18.756 -15.205 1.00 31.70 296 GLY A C 1
ATOM 2378 O O . GLY A 1 296 ? -15.035 19.548 -15.587 1.00 31.70 296 GLY A O 1
ATOM 2379 N N . VAL A 1 297 ? -16.020 18.427 -13.918 1.00 30.95 297 VAL A N 1
ATOM 2380 C CA . VAL A 1 297 ? -15.078 18.877 -12.891 1.00 30.95 297 VAL A CA 1
ATOM 2381 C C . VAL A 1 297 ? -14.057 17.762 -12.683 1.00 30.95 297 VAL A C 1
ATOM 2383 O O . VAL A 1 297 ? -14.281 16.830 -11.909 1.00 30.95 297 VAL A O 1
ATOM 2386 N N . ILE A 1 298 ? -12.930 17.824 -13.399 1.00 33.78 298 ILE A N 1
ATOM 2387 C CA . ILE A 1 298 ? -11.685 17.234 -12.882 1.00 33.78 298 ILE A CA 1
ATOM 2388 C C . ILE A 1 298 ? -11.545 17.808 -11.474 1.00 33.78 298 ILE A C 1
ATOM 2390 O O . ILE A 1 298 ? -11.829 18.989 -11.303 1.00 33.78 298 ILE A O 1
ATOM 2394 N N . ALA A 1 299 ? -11.251 16.980 -10.471 1.00 34.59 299 ALA A N 1
ATOM 2395 C CA . ALA A 1 299 ? -11.157 17.386 -9.071 1.00 34.59 299 ALA A CA 1
ATOM 2396 C C . ALA A 1 299 ? -9.998 18.383 -8.851 1.00 34.59 299 ALA A C 1
ATOM 2398 O O . ALA A 1 299 ? -9.001 18.069 -8.218 1.00 34.59 299 ALA A O 1
ATOM 2399 N N . GLU A 1 300 ? -10.129 19.578 -9.410 1.00 32.09 300 GLU A N 1
ATOM 2400 C CA . GLU A 1 300 ? -9.411 20.783 -9.067 1.00 32.09 300 GLU A CA 1
ATOM 2401 C C . GLU A 1 300 ? -10.289 21.524 -8.055 1.00 32.09 300 GLU A C 1
ATOM 2403 O O . GLU A 1 300 ? -11.403 21.969 -8.342 1.00 32.09 300 GLU A O 1
ATOM 2408 N N . GLU A 1 301 ? -9.780 21.569 -6.827 1.00 33.91 301 GLU A N 1
ATOM 2409 C CA . GLU A 1 301 ? -9.991 22.653 -5.871 1.00 33.91 301 GLU A CA 1
ATOM 2410 C C . GLU A 1 301 ? -11.444 23.090 -5.628 1.00 33.91 301 GLU A C 1
ATOM 2412 O O . GLU A 1 301 ? -11.825 24.231 -5.892 1.00 33.91 301 GLU A O 1
ATOM 2417 N N . ARG A 1 302 ? -12.264 22.237 -5.000 1.00 30.50 302 ARG A N 1
ATOM 2418 C CA . ARG A 1 302 ? -13.414 22.735 -4.222 1.00 30.50 302 ARG A CA 1
ATOM 2419 C C . ARG A 1 302 ? -13.601 21.974 -2.919 1.00 30.50 302 ARG A C 1
ATOM 2421 O O . ARG A 1 302 ? -14.107 20.855 -2.892 1.00 30.50 302 ARG A O 1
ATOM 2428 N N . ILE A 1 303 ? -13.281 22.663 -1.826 1.00 32.38 303 ILE A N 1
ATOM 2429 C CA . ILE A 1 303 ? -13.647 22.296 -0.457 1.00 32.38 303 ILE A CA 1
ATOM 2430 C C . ILE A 1 303 ? -15.167 22.052 -0.407 1.00 32.38 303 ILE A C 1
ATOM 2432 O O . ILE A 1 303 ? -15.952 22.956 -0.691 1.00 32.38 303 ILE A O 1
ATOM 2436 N N . GLY A 1 304 ? -15.588 20.837 -0.039 1.00 35.19 304 GLY A N 1
ATOM 2437 C CA . GLY A 1 304 ? -16.973 20.559 0.365 1.00 35.19 304 GLY A CA 1
ATOM 2438 C C . GLY A 1 304 ? -17.906 19.853 -0.632 1.00 35.19 304 GLY A C 1
ATOM 2439 O O . GLY A 1 304 ? -19.116 19.881 -0.413 1.00 35.19 304 GLY A O 1
ATOM 2440 N N . ARG A 1 305 ? -17.423 19.175 -1.685 1.00 40.50 305 ARG A N 1
ATOM 2441 C CA . ARG A 1 305 ? -18.260 18.214 -2.448 1.00 40.50 305 ARG A CA 1
ATOM 2442 C C . ARG A 1 305 ? -17.921 16.764 -2.099 1.00 40.50 305 ARG A C 1
ATOM 2444 O O . ARG A 1 305 ? -16.765 16.438 -1.868 1.00 40.50 305 ARG A O 1
ATOM 2451 N N . ARG A 1 306 ? -18.955 15.903 -2.075 1.00 43.19 306 ARG A N 1
ATOM 2452 C CA . ARG A 1 306 ? -18.867 14.443 -1.867 1.00 43.19 306 ARG A CA 1
ATOM 2453 C C . ARG A 1 306 ? -17.776 13.857 -2.768 1.00 43.19 306 ARG A C 1
ATOM 2455 O O . ARG A 1 306 ? -17.995 13.699 -3.967 1.00 43.19 306 ARG A O 1
ATOM 2462 N N . VAL A 1 307 ? -16.618 13.543 -2.194 1.00 48.81 307 VAL A N 1
ATOM 2463 C CA . VAL A 1 307 ? -15.578 12.794 -2.896 1.00 48.81 307 VAL A CA 1
ATOM 2464 C C . VAL A 1 307 ? -16.092 11.382 -3.089 1.00 48.81 307 VAL A C 1
ATOM 2466 O O . VAL A 1 307 ? -16.475 10.707 -2.134 1.00 48.81 307 VAL A O 1
ATOM 2469 N N . ASN A 1 308 ? -16.138 10.949 -4.344 1.00 57.75 308 ASN A N 1
ATOM 2470 C CA . ASN A 1 308 ? -16.393 9.559 -4.655 1.00 57.75 308 ASN A CA 1
ATOM 2471 C C . ASN A 1 308 ? -15.137 8.770 -4.263 1.00 57.75 308 ASN A C 1
ATOM 2473 O O . ASN A 1 308 ? -14.158 8.750 -5.002 1.00 57.75 308 ASN A O 1
ATOM 2477 N N . GLU A 1 309 ? -15.162 8.149 -3.082 1.00 60.94 309 GLU A N 1
ATOM 2478 C CA . GLU A 1 309 ? -14.065 7.329 -2.541 1.00 60.94 309 GLU A CA 1
ATOM 2479 C C . GLU A 1 309 ? -13.668 6.157 -3.453 1.00 60.94 309 GLU A C 1
ATOM 2481 O O . GLU A 1 309 ? -12.602 5.568 -3.289 1.00 60.94 309 GLU A O 1
ATOM 2486 N N . ASN A 1 310 ? -14.501 5.851 -4.451 1.00 63.94 310 ASN A N 1
ATOM 2487 C CA . ASN A 1 310 ? -14.220 4.851 -5.469 1.00 63.94 310 ASN A CA 1
ATOM 2488 C C . ASN A 1 310 ? -13.320 5.373 -6.603 1.00 63.94 310 ASN A C 1
ATOM 2490 O O . ASN A 1 310 ? -13.071 4.623 -7.543 1.00 63.94 310 ASN A O 1
ATOM 2494 N N . LEU A 1 311 ? -12.864 6.632 -6.570 1.00 67.88 311 LEU A N 1
ATOM 2495 C CA . LEU A 1 311 ? -11.966 7.199 -7.582 1.00 67.88 311 LEU A CA 1
ATOM 2496 C C . LEU A 1 311 ? -10.492 6.976 -7.225 1.00 67.88 311 LEU A C 1
ATOM 2498 O O . LEU A 1 311 ? -10.050 7.237 -6.104 1.0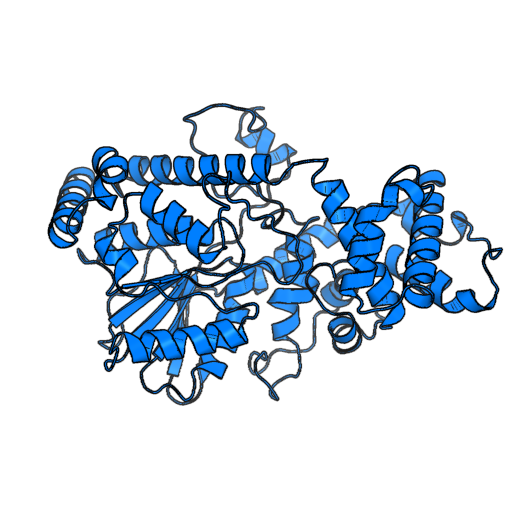0 67.88 311 LEU A O 1
ATOM 2502 N N . ARG A 1 312 ? -9.713 6.544 -8.219 1.00 74.38 312 ARG A N 1
ATOM 2503 C CA . ARG A 1 312 ? -8.274 6.267 -8.103 1.00 74.38 312 ARG A CA 1
ATOM 2504 C C . ARG A 1 312 ? -7.481 7.577 -8.154 1.00 74.38 312 ARG A C 1
ATOM 2506 O O . ARG A 1 312 ? -7.167 8.062 -9.238 1.00 74.38 312 ARG A O 1
ATOM 2513 N N . ILE A 1 313 ? -7.204 8.163 -6.987 1.00 72.06 313 ILE A N 1
ATOM 2514 C CA . ILE A 1 313 ? -6.578 9.495 -6.860 1.00 72.06 313 ILE A CA 1
ATOM 2515 C C . ILE A 1 313 ? -5.090 9.452 -6.493 1.00 72.06 313 ILE A C 1
ATOM 2517 O O . ILE A 1 313 ? -4.351 10.362 -6.866 1.00 72.06 313 ILE A O 1
ATOM 2521 N N . PHE A 1 314 ? -4.638 8.412 -5.785 1.00 76.38 314 PHE A N 1
ATOM 2522 C CA . PHE A 1 314 ? -3.232 8.251 -5.417 1.00 76.38 314 PHE A CA 1
ATOM 2523 C C . PHE A 1 314 ? -2.495 7.401 -6.452 1.00 76.38 314 PHE A C 1
ATOM 2525 O O . PHE A 1 314 ? -3.090 6.554 -7.117 1.00 76.38 314 PHE A O 1
ATOM 2532 N N . SER A 1 315 ? -1.175 7.565 -6.552 1.00 76.12 315 SER A N 1
ATOM 2533 C CA . SER A 1 315 ? -0.317 6.691 -7.368 1.00 76.12 315 SER A CA 1
ATOM 2534 C C . SER A 1 315 ? -0.437 5.211 -6.967 1.00 76.12 315 SER A C 1
ATOM 2536 O O . SER A 1 315 ? -0.361 4.338 -7.831 1.00 76.12 315 SER A O 1
ATOM 2538 N N . TYR A 1 316 ? -0.724 4.942 -5.687 1.00 77.56 316 TYR A N 1
ATOM 2539 C CA . TYR A 1 316 ? -1.084 3.626 -5.144 1.00 77.56 316 TYR A CA 1
ATOM 2540 C C . TYR A 1 316 ? -2.339 3.015 -5.779 1.00 77.56 316 TYR A C 1
ATOM 2542 O O . TYR A 1 316 ? -2.443 1.797 -5.824 1.00 77.56 316 TYR A O 1
ATOM 2550 N N . ASP A 1 317 ? -3.252 3.842 -6.297 1.00 77.75 317 ASP A N 1
ATOM 2551 C CA . ASP A 1 317 ? -4.520 3.419 -6.893 1.00 77.75 317 ASP A CA 1
ATOM 2552 C C . ASP A 1 317 ? -4.496 3.405 -8.426 1.00 77.75 317 ASP A C 1
ATOM 2554 O O . ASP A 1 317 ? -5.406 2.849 -9.047 1.00 77.75 317 ASP A O 1
ATOM 2558 N N . ARG A 1 318 ? -3.505 4.040 -9.065 1.00 81.12 318 ARG A N 1
ATOM 2559 C CA . ARG A 1 318 ? -3.441 4.160 -10.529 1.00 81.12 318 ARG A CA 1
ATOM 2560 C C . ARG A 1 318 ? -2.829 2.914 -11.156 1.00 81.12 318 ARG A C 1
ATOM 2562 O O . ARG A 1 318 ? -1.686 2.567 -10.870 1.00 81.12 318 ARG A O 1
ATOM 2569 N N . LEU A 1 319 ? -3.591 2.279 -12.048 1.00 84.81 319 LEU A N 1
ATOM 2570 C CA . LEU A 1 319 ? -3.276 0.986 -12.668 1.00 84.81 319 LEU A CA 1
ATOM 2571 C C . LEU A 1 319 ? -1.959 0.967 -13.442 1.00 84.81 319 LEU A C 1
ATOM 2573 O O . LEU A 1 319 ? -1.377 -0.089 -13.598 1.00 84.81 319 LEU A O 1
ATOM 2577 N N . ASP A 1 320 ? -1.482 2.099 -13.939 1.00 80.75 320 ASP A N 1
ATOM 2578 C CA . ASP A 1 320 ? -0.221 2.227 -14.671 1.00 80.75 320 ASP A CA 1
ATOM 2579 C C . ASP A 1 320 ? 0.949 2.706 -13.791 1.00 80.75 320 ASP A C 1
ATOM 2581 O O . ASP A 1 320 ? 2.109 2.694 -14.225 1.00 80.75 320 ASP A O 1
ATOM 2585 N N . MET A 1 321 ? 0.670 3.082 -12.540 1.00 85.12 321 MET A N 1
ATOM 2586 C CA . MET A 1 321 ? 1.634 3.568 -11.550 1.00 85.12 321 MET A CA 1
ATOM 2587 C C . MET A 1 321 ? 1.923 2.495 -10.495 1.00 85.12 321 MET A C 1
ATOM 2589 O O . MET A 1 321 ? 2.028 1.315 -10.830 1.00 85.12 321 MET A O 1
ATOM 2593 N N . GLN A 1 322 ? 2.090 2.888 -9.230 1.00 86.31 322 GLN A N 1
ATOM 2594 C CA . GLN A 1 322 ? 2.549 2.004 -8.162 1.00 86.31 322 GLN A CA 1
ATOM 2595 C C . GLN A 1 322 ? 1.631 0.791 -7.973 1.00 86.31 322 GLN A C 1
ATOM 2597 O O . GLN A 1 322 ? 2.120 -0.275 -7.611 1.00 86.31 322 GLN A O 1
ATOM 2602 N N . LEU A 1 323 ? 0.333 0.898 -8.286 1.00 87.12 323 LEU A N 1
ATOM 2603 C CA . LEU A 1 323 ? -0.588 -0.236 -8.202 1.00 87.12 323 LEU A CA 1
ATOM 2604 C C . LEU A 1 323 ? -0.112 -1.454 -9.007 1.00 87.12 323 LEU A C 1
ATOM 2606 O O . LEU A 1 323 ? -0.211 -2.584 -8.528 1.00 87.12 323 LEU A O 1
ATOM 2610 N N . ALA A 1 324 ? 0.420 -1.247 -10.213 1.00 90.06 324 ALA A N 1
ATOM 2611 C CA . ALA A 1 324 ? 0.916 -2.338 -11.048 1.00 90.06 324 ALA A CA 1
ATOM 2612 C C . ALA A 1 324 ? 2.098 -3.062 -10.397 1.00 90.06 324 ALA A C 1
ATOM 2614 O O . ALA A 1 324 ? 2.159 -4.289 -10.404 1.00 90.06 324 ALA A O 1
ATOM 2615 N N . ASP A 1 325 ? 3.016 -2.304 -9.795 1.00 90.75 325 ASP A N 1
ATOM 2616 C CA . ASP A 1 325 ? 4.173 -2.847 -9.087 1.00 90.75 325 ASP A CA 1
ATOM 2617 C C . ASP A 1 325 ? 3.744 -3.628 -7.840 1.00 90.75 325 ASP A C 1
ATOM 2619 O O . ASP A 1 325 ? 4.237 -4.728 -7.565 1.00 90.75 325 ASP A O 1
ATOM 2623 N N . LEU A 1 326 ? 2.780 -3.077 -7.102 1.00 88.38 326 LEU A N 1
ATOM 2624 C CA . LEU A 1 326 ? 2.250 -3.674 -5.885 1.00 88.38 326 LEU A CA 1
ATOM 2625 C C . LEU A 1 326 ? 1.431 -4.936 -6.164 1.00 88.38 326 LEU A C 1
ATOM 2627 O O . LEU A 1 326 ? 1.509 -5.882 -5.389 1.00 88.38 326 LEU A O 1
ATOM 2631 N N . THR A 1 327 ? 0.689 -4.991 -7.265 1.00 90.56 327 THR A N 1
ATOM 2632 C CA . THR A 1 327 ? -0.072 -6.181 -7.662 1.00 90.56 327 THR A CA 1
ATOM 2633 C C . THR A 1 327 ? 0.835 -7.211 -8.334 1.00 90.56 327 THR A C 1
ATOM 2635 O O . THR A 1 327 ? 1.123 -8.254 -7.752 1.00 90.56 327 THR A O 1
ATOM 2638 N N . LEU A 1 328 ? 1.354 -6.917 -9.526 1.00 92.69 328 LEU A N 1
ATOM 2639 C CA . LEU A 1 328 ? 1.963 -7.909 -10.415 1.00 92.69 328 LEU A CA 1
ATOM 2640 C C . LEU A 1 328 ? 3.361 -8.378 -10.006 1.00 92.69 328 LEU A C 1
ATOM 2642 O O . LEU A 1 328 ? 3.807 -9.415 -10.486 1.00 92.69 328 LEU A O 1
ATOM 2646 N N . ALA A 1 329 ? 4.096 -7.645 -9.176 1.00 89.44 329 ALA A N 1
ATOM 2647 C CA . ALA A 1 329 ? 5.448 -8.067 -8.805 1.00 89.44 329 ALA A CA 1
ATOM 2648 C C . ALA A 1 329 ? 5.663 -8.179 -7.301 1.00 89.44 329 ALA A C 1
ATOM 2650 O O . ALA A 1 329 ? 6.631 -8.817 -6.887 1.00 89.44 329 ALA A O 1
ATOM 2651 N N . ASN A 1 330 ? 4.789 -7.593 -6.482 1.00 87.94 330 ASN A N 1
ATOM 2652 C CA . ASN A 1 330 ? 4.950 -7.577 -5.036 1.00 87.94 330 ASN A CA 1
ATOM 2653 C C . ASN A 1 330 ? 3.815 -8.314 -4.305 1.00 87.94 330 ASN A C 1
ATOM 2655 O O . ASN A 1 330 ? 3.873 -9.535 -4.201 1.00 87.94 330 ASN A O 1
ATOM 2659 N N . GLY A 1 331 ? 2.811 -7.607 -3.785 1.00 86.56 331 GLY A N 1
ATOM 2660 C CA . GLY A 1 331 ? 1.721 -8.122 -2.953 1.00 86.56 331 GLY A CA 1
ATOM 2661 C C . GLY A 1 331 ? 1.135 -9.446 -3.439 1.00 86.56 331 GLY A C 1
ATOM 2662 O O . GLY A 1 331 ? 1.235 -10.449 -2.735 1.00 86.56 331 GLY A O 1
ATOM 2663 N N . VAL A 1 332 ? 0.595 -9.467 -4.660 1.00 89.00 332 VAL A N 1
ATOM 2664 C CA . VAL A 1 332 ? -0.048 -10.669 -5.213 1.00 89.00 332 VAL A CA 1
ATOM 2665 C C . VAL A 1 332 ? 0.981 -11.698 -5.657 1.00 89.00 332 VAL A C 1
ATOM 2667 O O . VAL A 1 332 ? 0.806 -12.878 -5.379 1.00 89.00 332 VAL A O 1
ATOM 2670 N N . ALA A 1 333 ? 2.079 -11.273 -6.286 1.00 89.31 333 ALA A N 1
ATOM 2671 C CA . ALA A 1 333 ? 3.131 -12.183 -6.742 1.00 89.31 333 ALA A CA 1
ATOM 2672 C C . ALA A 1 333 ? 3.675 -13.072 -5.610 1.00 89.31 333 ALA A C 1
ATOM 2674 O O . ALA A 1 333 ? 3.888 -14.265 -5.818 1.00 89.31 333 ALA A O 1
ATOM 2675 N N . HIS A 1 334 ? 3.839 -12.522 -4.400 1.00 86.44 334 HIS A N 1
ATOM 2676 C CA . HIS A 1 334 ? 4.328 -13.280 -3.245 1.00 86.44 334 HIS A CA 1
ATOM 2677 C C . HIS A 1 334 ? 3.427 -14.465 -2.876 1.00 86.44 334 HIS A C 1
ATOM 2679 O O . HIS A 1 334 ? 3.955 -15.491 -2.463 1.00 86.44 334 HIS A O 1
ATOM 2685 N N . LEU A 1 335 ? 2.113 -14.389 -3.112 1.00 86.06 335 LEU A N 1
ATOM 2686 C CA . LEU A 1 335 ? 1.175 -15.486 -2.829 1.00 86.06 335 LEU A CA 1
ATOM 2687 C C . LEU A 1 335 ? 1.477 -16.767 -3.626 1.00 86.06 335 LEU A C 1
ATOM 2689 O O . LEU A 1 335 ? 1.081 -17.856 -3.211 1.00 86.06 335 LEU A O 1
ATOM 2693 N N . PHE A 1 336 ? 2.176 -16.634 -4.758 1.00 86.62 336 PHE A N 1
ATOM 2694 C CA . PHE A 1 336 ? 2.544 -17.720 -5.672 1.00 86.62 336 PHE A CA 1
ATOM 2695 C C . PHE A 1 336 ? 3.988 -18.203 -5.494 1.00 86.62 336 PHE A C 1
ATOM 2697 O O . PHE A 1 336 ? 4.435 -19.089 -6.224 1.00 86.62 336 PHE A O 1
ATOM 2704 N N . ARG A 1 337 ? 4.747 -17.608 -4.571 1.00 81.62 337 ARG A N 1
ATOM 2705 C CA . ARG A 1 337 ? 6.139 -17.993 -4.331 1.00 81.62 337 ARG A CA 1
ATOM 2706 C C . ARG A 1 337 ? 6.207 -19.228 -3.449 1.00 81.62 337 ARG A C 1
ATOM 2708 O O . ARG A 1 337 ? 5.395 -19.395 -2.540 1.00 81.62 337 ARG A O 1
ATOM 2715 N N . GLU A 1 338 ? 7.197 -20.077 -3.719 1.00 70.06 338 GLU A N 1
ATOM 2716 C CA . GLU A 1 338 ? 7.593 -21.190 -2.843 1.00 70.06 338 GLU A CA 1
ATOM 2717 C C . GLU A 1 338 ? 6.418 -22.068 -2.336 1.00 70.06 338 GLU A C 1
ATOM 2719 O O . GLU A 1 338 ? 6.385 -22.440 -1.162 1.00 70.06 338 GLU A O 1
ATOM 2724 N N . HIS A 1 339 ? 5.452 -22.399 -3.215 1.00 56.59 339 HIS A N 1
ATOM 2725 C CA . HIS A 1 339 ? 4.214 -23.143 -2.908 1.00 56.59 339 HIS A CA 1
ATOM 2726 C C . HIS A 1 339 ? 4.378 -24.199 -1.796 1.00 56.59 339 HIS A C 1
ATOM 2728 O O . HIS A 1 339 ? 4.976 -25.258 -2.003 1.00 56.59 339 HIS A O 1
ATOM 2734 N N . GLY A 1 340 ? 3.824 -23.906 -0.614 1.00 48.22 340 GLY A N 1
ATOM 2735 C CA . GLY A 1 340 ? 3.756 -24.823 0.528 1.00 48.22 340 GLY A CA 1
ATOM 2736 C C . GLY A 1 340 ? 5.063 -25.043 1.298 1.00 48.22 340 GLY A C 1
ATOM 2737 O O . GLY A 1 340 ? 5.117 -25.965 2.108 1.00 48.22 340 GLY A O 1
ATOM 2738 N N . LYS A 1 341 ? 6.113 -24.245 1.057 1.00 53.88 341 LYS A N 1
ATOM 2739 C CA . LYS A 1 341 ? 7.430 -24.416 1.701 1.00 53.88 341 LYS A CA 1
ATOM 2740 C C . LYS A 1 341 ? 7.790 -23.308 2.693 1.00 53.88 341 LYS A C 1
ATOM 2742 O O . LYS A 1 341 ? 8.551 -23.576 3.618 1.00 53.88 341 LYS A O 1
ATOM 2747 N N . THR A 1 342 ? 7.246 -22.097 2.543 1.00 55.69 342 THR A N 1
ATOM 2748 C CA . THR A 1 342 ? 7.544 -20.939 3.408 1.00 55.69 342 THR A CA 1
ATOM 2749 C C . THR A 1 342 ? 6.358 -19.965 3.539 1.00 55.69 342 THR A C 1
ATOM 2751 O O . THR A 1 342 ? 5.291 -20.152 2.954 1.00 55.69 342 THR A O 1
ATOM 2754 N N . ARG A 1 343 ? 6.590 -18.911 4.333 1.00 60.72 343 ARG A N 1
ATOM 2755 C CA . ARG A 1 343 ? 5.758 -17.775 4.771 1.00 60.72 343 ARG A CA 1
ATOM 2756 C C . ARG A 1 343 ? 4.648 -17.230 3.852 1.00 60.72 343 ARG A C 1
ATOM 2758 O O . ARG A 1 343 ? 3.739 -16.592 4.374 1.00 60.72 343 ARG A O 1
ATOM 2765 N N . PHE A 1 344 ? 4.708 -17.413 2.533 1.00 61.53 344 PHE A N 1
ATOM 2766 C CA . PHE A 1 344 ? 3.893 -16.640 1.582 1.00 61.53 344 PHE A CA 1
ATOM 2767 C C . PHE A 1 344 ? 2.743 -17.409 0.913 1.00 61.53 344 PHE A C 1
ATOM 2769 O O . PHE A 1 344 ? 1.823 -16.782 0.387 1.00 61.53 344 PHE A O 1
ATOM 2776 N N . ALA A 1 345 ? 2.769 -18.743 0.923 1.00 63.06 345 ALA A N 1
ATOM 2777 C CA . ALA A 1 345 ? 1.920 -19.539 0.041 1.00 63.06 345 ALA A CA 1
ATOM 2778 C C . ALA A 1 345 ? 0.476 -19.690 0.553 1.00 63.06 345 ALA A C 1
ATOM 2780 O O . ALA A 1 345 ? 0.244 -20.166 1.666 1.00 63.06 345 ALA A O 1
ATOM 2781 N N . LEU A 1 346 ? -0.505 -19.383 -0.304 1.00 72.00 346 LEU A N 1
ATOM 2782 C CA . LEU A 1 346 ? -1.863 -19.906 -0.134 1.00 72.00 346 LEU A CA 1
ATOM 2783 C C . LEU A 1 346 ? -1.856 -21.412 -0.448 1.00 72.00 346 LEU A C 1
ATOM 2785 O O . LEU A 1 346 ? -1.399 -21.797 -1.534 1.00 72.00 346 LEU A O 1
ATOM 2789 N N . PRO A 1 347 ? -2.349 -22.281 0.457 1.00 64.31 347 PRO A N 1
ATOM 2790 C CA . PRO A 1 347 ? -2.465 -23.706 0.173 1.00 64.31 347 PRO A CA 1
ATOM 2791 C C . PRO A 1 347 ? -3.281 -23.933 -1.104 1.00 64.31 347 PRO A C 1
ATOM 2793 O O . PRO A 1 347 ? -4.349 -23.351 -1.272 1.00 64.31 347 PRO A O 1
ATOM 2796 N N . ASN A 1 348 ? -2.784 -24.792 -1.997 1.00 70.31 348 ASN A N 1
ATOM 2797 C CA . ASN A 1 348 ? -3.432 -25.163 -3.265 1.00 70.31 348 ASN A CA 1
ATOM 2798 C C . ASN A 1 348 ? -3.538 -24.052 -4.322 1.00 70.31 348 ASN A C 1
ATOM 2800 O O . ASN A 1 348 ? -4.260 -24.220 -5.307 1.00 70.31 348 ASN A O 1
ATOM 2804 N N . LEU A 1 349 ? -2.808 -22.944 -4.173 1.00 75.69 349 LEU A N 1
ATOM 2805 C CA . LEU A 1 349 ? -2.702 -21.977 -5.258 1.00 75.69 349 LEU A CA 1
ATOM 2806 C C . LEU A 1 349 ? -1.905 -22.591 -6.422 1.00 75.69 349 LEU A C 1
ATOM 2808 O O . LEU A 1 349 ? -0.843 -23.172 -6.207 1.00 75.69 349 LEU A O 1
ATOM 2812 N N . GLY A 1 350 ? -2.438 -22.503 -7.645 1.00 80.06 350 GLY A N 1
ATOM 2813 C CA . GLY A 1 350 ? -1.760 -22.972 -8.858 1.00 80.06 350 GLY A CA 1
ATOM 2814 C C . GLY A 1 350 ? -0.568 -22.091 -9.245 1.00 80.06 350 GLY A C 1
ATOM 2815 O O . GLY A 1 350 ? -0.207 -21.165 -8.531 1.00 80.06 350 GLY A O 1
ATOM 2816 N N . SER A 1 351 ? 0.035 -22.339 -10.407 1.00 87.19 351 SER A N 1
ATOM 2817 C CA . SER A 1 351 ? 1.168 -21.535 -10.886 1.00 87.19 351 SER A CA 1
ATOM 2818 C C . SER A 1 351 ? 0.803 -20.066 -11.118 1.00 87.19 351 SER A C 1
ATOM 2820 O O . SER A 1 351 ? -0.324 -19.770 -11.514 1.00 87.19 351 SER A O 1
ATOM 2822 N N . TYR A 1 352 ? 1.791 -19.171 -11.008 1.00 91.00 352 TYR A N 1
ATOM 2823 C CA . TYR A 1 352 ? 1.614 -17.754 -11.336 1.00 91.00 352 TYR A CA 1
ATOM 2824 C C . TYR A 1 352 ? 0.979 -17.561 -12.736 1.00 91.00 352 TYR A C 1
ATOM 2826 O O . TYR A 1 352 ? 1.507 -18.133 -13.696 1.00 91.00 352 TYR A O 1
ATOM 2834 N N . PRO A 1 353 ? -0.138 -16.818 -12.886 1.00 92.06 353 PRO A N 1
ATOM 2835 C CA . PRO A 1 353 ? -0.879 -16.730 -14.149 1.00 92.06 353 PRO A CA 1
ATOM 2836 C C . PRO A 1 353 ? -0.038 -16.247 -15.335 1.00 92.06 353 PRO A C 1
ATOM 2838 O O . PRO A 1 353 ? 0.828 -15.382 -15.197 1.00 92.06 353 PRO A O 1
ATOM 2841 N N . ALA A 1 354 ? -0.293 -16.796 -16.526 1.00 92.06 354 ALA A N 1
ATOM 2842 C CA . ALA A 1 354 ? 0.498 -16.505 -17.724 1.00 92.06 354 ALA A CA 1
ATOM 2843 C C . ALA A 1 354 ? 0.386 -15.034 -18.159 1.00 92.06 354 ALA A C 1
ATOM 2845 O O . ALA A 1 354 ? 1.384 -14.427 -18.553 1.00 92.06 354 ALA A O 1
ATOM 2846 N N . GLU A 1 355 ? -0.804 -14.446 -18.041 1.00 91.19 355 GLU A N 1
ATOM 2847 C CA . GLU A 1 355 ? -1.037 -13.021 -18.262 1.00 91.19 355 GLU A CA 1
ATOM 2848 C C . GLU A 1 355 ? -0.254 -12.142 -17.275 1.00 91.19 355 GLU A C 1
ATOM 2850 O O . GLU A 1 355 ? 0.285 -11.109 -17.673 1.00 91.19 355 GLU A O 1
ATOM 2855 N N . TYR A 1 356 ? -0.100 -12.579 -16.020 1.00 94.25 356 TYR A N 1
ATOM 2856 C CA . TYR A 1 356 ? 0.688 -11.851 -15.027 1.00 94.25 356 TYR A CA 1
ATOM 2857 C C . TYR A 1 356 ? 2.179 -11.977 -15.340 1.00 94.25 356 TYR A C 1
ATOM 2859 O O . TYR A 1 356 ? 2.882 -10.969 -15.347 1.00 94.25 356 TYR A O 1
ATOM 2867 N N . LYS A 1 357 ? 2.659 -13.179 -15.702 1.00 93.62 357 LYS A N 1
ATOM 2868 C CA . LYS A 1 357 ? 4.054 -13.415 -16.128 1.00 93.62 357 LYS A CA 1
ATOM 2869 C C . LYS A 1 357 ? 4.482 -12.524 -17.292 1.00 93.62 357 LYS A C 1
ATOM 2871 O O . LYS A 1 357 ? 5.643 -12.135 -17.364 1.00 93.62 357 LYS A O 1
ATOM 2876 N N . ALA A 1 358 ? 3.565 -12.219 -18.209 1.00 91.62 358 ALA A N 1
ATOM 2877 C CA . ALA A 1 358 ? 3.854 -11.361 -19.352 1.00 91.62 358 ALA A CA 1
ATOM 2878 C C . ALA A 1 358 ? 4.136 -9.904 -18.946 1.00 91.62 358 ALA A C 1
ATOM 2880 O O . ALA A 1 358 ? 4.913 -9.235 -19.623 1.00 91.62 358 ALA A O 1
ATOM 2881 N N . LEU A 1 359 ? 3.523 -9.415 -17.862 1.00 94.19 359 LEU A N 1
ATOM 2882 C CA . LEU A 1 359 ? 3.587 -8.011 -17.443 1.00 94.19 359 LEU A CA 1
ATOM 2883 C C . LEU A 1 359 ? 4.477 -7.768 -16.222 1.00 94.19 359 LEU A C 1
ATOM 2885 O O . LEU A 1 359 ? 5.136 -6.734 -16.161 1.00 94.19 359 LEU A O 1
ATOM 2889 N N . ALA A 1 360 ? 4.525 -8.703 -15.275 1.00 94.88 360 ALA A N 1
ATOM 2890 C CA . ALA A 1 360 ? 5.218 -8.560 -13.996 1.00 94.88 360 ALA A CA 1
ATOM 2891 C C . ALA A 1 360 ? 6.676 -8.064 -14.105 1.00 94.88 360 ALA A C 1
ATOM 2893 O O . ALA A 1 360 ? 7.035 -7.168 -13.339 1.00 94.88 360 ALA A O 1
ATOM 2894 N N . PRO A 1 361 ? 7.499 -8.514 -15.081 1.00 94.88 361 PRO A N 1
ATOM 2895 C CA . PRO A 1 361 ? 8.868 -8.015 -15.225 1.00 94.88 361 PRO A CA 1
ATOM 2896 C C . PRO A 1 361 ? 8.976 -6.508 -15.490 1.00 94.88 361 PRO A C 1
ATOM 2898 O O . PRO A 1 361 ? 10.031 -5.924 -15.268 1.00 94.88 361 PRO A O 1
ATOM 2901 N N . LEU A 1 362 ? 7.908 -5.864 -15.969 1.00 94.81 362 LEU A N 1
ATOM 2902 C CA . LEU A 1 362 ? 7.887 -4.423 -16.221 1.00 94.81 362 LEU A CA 1
ATOM 2903 C C . LEU A 1 362 ? 7.706 -3.590 -14.945 1.00 94.81 362 LEU A C 1
ATOM 2905 O O . LEU A 1 362 ? 8.108 -2.426 -14.921 1.00 94.81 362 LEU A O 1
ATOM 2909 N N . PHE A 1 363 ? 7.112 -4.165 -13.899 1.00 93.44 363 PHE A N 1
ATOM 2910 C CA . PHE A 1 363 ? 6.603 -3.447 -12.730 1.00 93.44 363 PHE A CA 1
ATOM 2911 C C . PHE A 1 363 ? 7.364 -3.823 -11.455 1.00 93.44 363 PHE A C 1
ATOM 2913 O O . PHE A 1 363 ? 6.797 -4.312 -10.485 1.00 93.44 363 PHE A O 1
ATOM 2920 N N . LEU A 1 364 ? 8.686 -3.634 -11.468 1.00 89.50 364 LEU A N 1
ATOM 2921 C CA . LEU A 1 364 ? 9.585 -4.112 -10.413 1.00 89.50 364 LEU A CA 1
ATOM 2922 C C . LEU A 1 364 ? 10.030 -3.056 -9.401 1.00 89.50 364 LEU A C 1
ATOM 2924 O O . LEU A 1 364 ? 10.904 -3.348 -8.578 1.00 89.50 364 LEU A O 1
ATOM 2928 N N . ALA A 1 365 ? 9.450 -1.851 -9.400 1.00 87.31 365 ALA A N 1
ATOM 2929 C CA . ALA A 1 365 ? 9.875 -0.815 -8.456 1.00 87.31 365 ALA A CA 1
ATOM 2930 C C . ALA A 1 365 ? 9.792 -1.314 -7.010 1.00 87.31 365 ALA A C 1
ATOM 2932 O O . ALA A 1 365 ? 10.733 -1.097 -6.247 1.00 87.31 365 ALA A O 1
ATOM 2933 N N . TYR A 1 366 ? 8.748 -2.090 -6.690 1.00 83.25 366 TYR A N 1
ATOM 2934 C CA . TYR A 1 366 ? 8.497 -2.624 -5.353 1.00 83.25 366 TYR A CA 1
ATOM 2935 C C . TYR A 1 366 ? 8.923 -4.077 -5.109 1.00 83.25 366 TYR A C 1
ATOM 2937 O O . TYR A 1 366 ? 8.669 -4.608 -4.031 1.00 83.25 366 TYR A O 1
ATOM 2945 N N . SER A 1 367 ? 9.575 -4.733 -6.071 1.00 86.81 367 SER A N 1
ATOM 2946 C CA . SER A 1 367 ? 9.971 -6.142 -5.942 1.00 86.81 367 SER A CA 1
ATOM 2947 C C . SER A 1 367 ? 11.441 -6.372 -6.272 1.00 86.81 367 SER A C 1
ATOM 2949 O O . SER A 1 367 ? 12.157 -5.451 -6.672 1.00 86.81 367 SER A O 1
ATOM 2951 N N . TYR A 1 368 ? 11.916 -7.594 -6.065 1.00 86.69 368 TYR A N 1
ATOM 2952 C CA . TYR A 1 368 ? 13.306 -7.973 -6.292 1.00 86.69 368 TYR A CA 1
ATOM 2953 C C . TYR A 1 368 ? 13.455 -8.751 -7.610 1.00 86.69 368 TYR A C 1
ATOM 2955 O O . TYR A 1 368 ? 12.568 -9.535 -7.951 1.00 86.69 368 TYR A O 1
ATOM 2963 N N . PRO A 1 369 ? 14.567 -8.571 -8.352 1.00 91.31 369 PRO A N 1
ATOM 2964 C CA . PRO A 1 369 ? 14.810 -9.282 -9.611 1.00 91.31 369 PRO A CA 1
ATOM 2965 C C . PRO A 1 369 ? 14.655 -10.807 -9.526 1.00 91.31 369 PRO A C 1
ATOM 2967 O O . PRO A 1 369 ? 14.037 -11.408 -10.403 1.00 91.31 369 PRO A O 1
ATOM 2970 N N . ASN A 1 370 ? 15.129 -11.422 -8.441 1.00 90.06 370 ASN A N 1
ATOM 2971 C CA . ASN A 1 370 ? 15.037 -12.867 -8.220 1.00 90.06 370 ASN A CA 1
ATOM 2972 C C . ASN A 1 370 ? 13.585 -13.379 -8.149 1.00 90.06 370 ASN A C 1
ATOM 2974 O O . ASN A 1 370 ? 13.321 -14.516 -8.528 1.00 90.06 370 ASN A O 1
ATOM 2978 N N . VAL A 1 371 ? 12.620 -12.543 -7.740 1.00 89.31 371 VAL A N 1
ATOM 2979 C CA . VAL A 1 371 ? 11.190 -12.907 -7.756 1.00 89.31 371 VAL A CA 1
ATOM 2980 C C . VAL A 1 371 ? 10.701 -13.123 -9.191 1.00 89.31 371 VAL A C 1
ATOM 2982 O O . VAL A 1 371 ? 9.896 -14.015 -9.452 1.00 89.31 371 VAL A O 1
ATOM 2985 N N . MET A 1 372 ? 11.199 -12.339 -10.152 1.00 92.50 372 MET A N 1
ATOM 2986 C CA . MET A 1 372 ? 10.846 -12.516 -11.566 1.00 92.50 372 MET A CA 1
ATOM 2987 C C . MET A 1 372 ? 11.576 -13.683 -12.212 1.00 92.50 372 MET A C 1
ATOM 2989 O O . MET A 1 372 ? 10.999 -14.340 -13.081 1.00 92.50 372 MET A O 1
ATOM 2993 N N . ALA A 1 373 ? 12.804 -13.968 -11.783 1.00 91.69 373 ALA A N 1
ATOM 2994 C CA . ALA A 1 373 ? 13.494 -15.187 -12.183 1.00 91.69 373 ALA A CA 1
ATOM 2995 C C . ALA A 1 373 ? 12.697 -16.423 -11.735 1.00 91.69 373 ALA A C 1
ATOM 2997 O O . ALA A 1 373 ? 12.377 -17.272 -12.565 1.00 91.69 373 ALA A O 1
ATOM 2998 N N . GLU A 1 374 ? 12.274 -16.460 -10.466 1.00 90.12 374 GLU A N 1
ATOM 2999 C CA . GLU A 1 374 ? 11.464 -17.539 -9.886 1.00 90.12 374 GLU A CA 1
ATOM 3000 C C . GLU A 1 374 ? 10.117 -17.711 -10.611 1.00 90.12 374 GLU A C 1
ATOM 3002 O O . GLU A 1 374 ? 9.799 -18.791 -11.109 1.00 90.12 374 GLU A O 1
ATOM 3007 N N . LEU A 1 375 ? 9.308 -16.649 -10.689 1.00 90.50 375 LEU A N 1
ATOM 3008 C CA . LEU A 1 375 ? 7.918 -16.763 -11.147 1.00 90.50 375 LEU A CA 1
ATOM 3009 C C . LEU A 1 375 ? 7.774 -16.738 -12.674 1.00 90.50 375 LEU A C 1
ATOM 3011 O O . LEU A 1 375 ? 6.885 -17.393 -13.237 1.00 90.50 375 LEU A O 1
ATOM 3015 N N . CYS A 1 376 ? 8.624 -15.972 -13.356 1.00 92.50 376 CYS A N 1
ATOM 3016 C CA . CYS A 1 376 ? 8.477 -15.669 -14.780 1.00 92.50 376 CYS A CA 1
ATOM 3017 C C . CYS A 1 376 ? 9.569 -16.300 -15.654 1.00 92.50 376 CYS A C 1
ATOM 3019 O O . CYS A 1 376 ? 9.372 -16.389 -16.868 1.00 92.50 376 CYS A O 1
ATOM 3021 N N . GLY A 1 377 ? 10.686 -16.750 -15.068 1.00 92.31 377 GLY A N 1
ATOM 3022 C CA . GLY A 1 377 ? 11.871 -17.184 -15.813 1.00 92.31 377 GLY A CA 1
ATOM 3023 C C . GLY A 1 377 ? 12.614 -16.024 -16.484 1.00 92.31 377 GLY A C 1
ATOM 3024 O O . GLY A 1 377 ? 13.314 -16.233 -17.474 1.00 92.31 377 GLY A O 1
ATOM 3025 N N . THR A 1 378 ? 12.419 -14.792 -16.004 1.00 94.06 378 THR A N 1
ATOM 3026 C CA . THR A 1 378 ? 13.111 -13.617 -16.544 1.00 94.06 378 THR A CA 1
ATOM 3027 C C . THR A 1 378 ? 14.514 -13.532 -15.959 1.00 94.06 378 THR A C 1
ATOM 3029 O O . THR A 1 378 ? 14.673 -13.581 -14.745 1.00 94.06 378 THR A O 1
ATOM 3032 N N . ASP A 1 379 ? 15.513 -13.351 -16.821 1.00 95.12 379 ASP A N 1
ATOM 3033 C CA . ASP A 1 379 ? 16.899 -13.107 -16.419 1.00 95.12 379 ASP A CA 1
ATOM 3034 C C . ASP A 1 379 ? 17.018 -11.974 -15.374 1.00 95.12 379 ASP A C 1
ATOM 3036 O O . ASP A 1 379 ? 16.319 -10.953 -15.446 1.00 95.12 379 ASP A O 1
ATOM 3040 N N . GLU A 1 380 ? 17.887 -12.156 -14.377 1.00 95.31 380 GLU A N 1
ATOM 3041 C CA . GLU A 1 380 ? 18.014 -11.209 -13.264 1.00 95.31 380 GLU A CA 1
ATOM 3042 C C . GLU A 1 380 ? 18.640 -9.879 -13.693 1.00 95.31 380 GLU A C 1
ATOM 3044 O O . GLU A 1 380 ? 18.229 -8.833 -13.187 1.00 95.31 380 GLU A O 1
ATOM 3049 N N . THR A 1 381 ? 19.565 -9.876 -14.660 1.00 95.81 381 THR A N 1
ATOM 3050 C CA . THR A 1 381 ? 20.135 -8.637 -15.211 1.00 95.81 381 THR A CA 1
ATOM 3051 C C . THR A 1 381 ? 19.075 -7.859 -15.984 1.00 95.81 381 THR A C 1
ATOM 3053 O O . THR A 1 381 ? 18.908 -6.659 -15.764 1.00 95.81 381 THR A O 1
ATOM 3056 N N . VAL A 1 382 ? 18.284 -8.539 -16.818 1.00 96.88 382 VAL A N 1
ATOM 3057 C CA . VAL A 1 382 ? 17.128 -7.938 -17.509 1.00 96.88 382 VAL A CA 1
ATOM 3058 C C . VAL A 1 382 ? 16.139 -7.344 -16.504 1.00 96.88 382 VAL A C 1
ATOM 3060 O O . VAL A 1 382 ? 15.678 -6.214 -16.674 1.00 96.88 382 VAL A O 1
ATOM 3063 N N . SER A 1 383 ? 15.837 -8.078 -15.434 1.00 96.12 383 SER A N 1
ATOM 3064 C CA . SER A 1 383 ? 14.929 -7.633 -14.373 1.00 96.12 383 SER A CA 1
ATOM 3065 C C . SER A 1 383 ? 15.491 -6.440 -13.590 1.00 96.12 383 SER A C 1
ATOM 3067 O O . SER A 1 383 ? 14.746 -5.521 -13.252 1.00 96.12 383 SER A O 1
ATOM 3069 N N . ALA A 1 384 ? 16.802 -6.402 -13.334 1.00 96.50 384 ALA A N 1
ATOM 3070 C CA . ALA A 1 384 ? 17.467 -5.278 -12.679 1.00 96.50 384 ALA A CA 1
ATOM 3071 C C . ALA A 1 384 ? 17.405 -4.000 -13.531 1.00 96.50 384 ALA A C 1
ATOM 3073 O O . ALA A 1 384 ? 17.062 -2.939 -13.007 1.00 96.50 384 ALA A O 1
ATOM 3074 N N . VAL A 1 385 ? 17.648 -4.106 -14.843 1.00 97.12 385 VAL A N 1
ATOM 3075 C CA . VAL A 1 385 ? 17.506 -2.979 -15.778 1.00 97.12 385 VAL A CA 1
ATOM 3076 C C . VAL A 1 385 ? 16.065 -2.464 -15.788 1.00 97.12 385 VAL A C 1
ATOM 3078 O O . VAL A 1 385 ? 15.835 -1.269 -15.597 1.00 97.12 385 VAL A O 1
ATOM 3081 N N . LEU A 1 386 ? 15.080 -3.358 -15.941 1.00 96.75 386 LEU A N 1
ATOM 3082 C CA . LEU A 1 386 ? 13.659 -2.990 -15.925 1.00 96.75 386 LEU A CA 1
ATOM 3083 C C . LEU A 1 386 ? 13.246 -2.337 -14.599 1.00 96.75 386 LEU A C 1
ATOM 3085 O O . LEU A 1 386 ? 12.514 -1.350 -14.617 1.00 96.75 386 LEU A O 1
ATOM 3089 N N . LYS A 1 387 ? 13.750 -2.825 -13.456 1.00 94.88 387 LYS A N 1
ATOM 3090 C CA . LYS A 1 387 ? 13.500 -2.229 -12.134 1.00 94.88 387 LYS A CA 1
ATOM 3091 C C . LYS A 1 387 ? 13.994 -0.787 -12.047 1.00 94.88 387 LYS A C 1
ATOM 3093 O O . LYS A 1 387 ? 13.262 0.067 -11.551 1.00 94.88 387 LYS A O 1
ATOM 3098 N N . VAL A 1 388 ? 15.218 -0.512 -12.501 1.00 95.19 388 VAL A N 1
ATOM 3099 C CA . VAL A 1 388 ? 15.785 0.844 -12.445 1.00 95.19 388 VAL A CA 1
ATOM 3100 C C . VAL A 1 388 ? 15.019 1.780 -13.376 1.00 95.19 388 VAL A C 1
ATOM 3102 O O . VAL A 1 388 ? 14.583 2.838 -12.933 1.00 95.19 388 VAL A O 1
ATOM 3105 N N . ILE A 1 389 ? 14.755 1.365 -14.618 1.00 95.69 389 ILE A N 1
ATOM 3106 C CA . ILE A 1 389 ? 13.956 2.161 -15.564 1.00 95.69 389 ILE A CA 1
ATOM 3107 C C . ILE A 1 389 ? 12.556 2.433 -14.999 1.00 95.69 389 ILE A C 1
ATOM 3109 O O . ILE A 1 389 ? 12.067 3.559 -15.075 1.00 95.69 389 ILE A O 1
ATOM 3113 N N . ARG A 1 390 ? 11.916 1.433 -14.382 1.00 93.75 390 ARG A N 1
ATOM 3114 C CA . ARG A 1 390 ? 10.603 1.600 -13.753 1.00 93.75 390 ARG A CA 1
ATOM 3115 C C . ARG A 1 390 ? 10.634 2.591 -12.587 1.00 93.75 390 ARG A C 1
ATOM 3117 O O . ARG A 1 390 ? 9.689 3.356 -12.437 1.00 93.75 390 ARG A O 1
ATOM 3124 N N . ALA A 1 391 ? 11.700 2.626 -11.790 1.00 91.06 391 ALA A N 1
ATOM 3125 C CA . ALA A 1 391 ? 11.839 3.634 -10.738 1.00 91.06 391 ALA A CA 1
ATOM 3126 C C . ALA A 1 391 ? 11.904 5.057 -11.321 1.00 91.06 391 ALA A C 1
ATOM 3128 O O . ALA A 1 391 ? 11.171 5.930 -10.867 1.00 91.06 391 ALA A O 1
ATOM 3129 N N . LEU A 1 392 ? 12.686 5.257 -12.390 1.00 91.81 392 LEU A N 1
ATOM 3130 C CA . LEU A 1 392 ? 12.745 6.538 -13.107 1.00 91.81 392 LEU A CA 1
ATOM 3131 C C . LEU A 1 392 ? 11.383 6.927 -13.698 1.00 91.81 392 LEU A C 1
ATOM 3133 O O . LEU A 1 392 ? 11.007 8.096 -13.676 1.00 91.81 392 LEU A O 1
ATOM 3137 N N . MET A 1 393 ? 10.626 5.952 -14.214 1.00 91.12 393 MET A N 1
ATOM 3138 C CA . MET A 1 393 ? 9.262 6.183 -14.699 1.00 91.12 393 MET A CA 1
ATOM 3139 C C . MET A 1 393 ? 8.339 6.687 -13.603 1.00 91.12 393 MET A C 1
ATOM 3141 O O . MET A 1 393 ? 7.573 7.604 -13.864 1.00 91.12 393 MET A O 1
ATOM 3145 N N . LEU A 1 394 ? 8.384 6.086 -12.411 1.00 86.38 394 LEU A N 1
ATOM 3146 C CA . LEU A 1 394 ? 7.541 6.512 -11.295 1.00 86.38 394 LEU A CA 1
ATOM 3147 C C . LEU A 1 394 ? 7.872 7.950 -10.879 1.00 86.38 394 LEU A C 1
ATOM 3149 O O . LEU A 1 394 ? 6.953 8.751 -10.747 1.00 86.38 394 LEU A O 1
ATOM 3153 N N . ASP A 1 395 ? 9.155 8.314 -10.813 1.00 84.31 395 ASP A N 1
ATOM 3154 C CA . ASP A 1 395 ? 9.561 9.704 -10.551 1.00 84.31 395 ASP A CA 1
ATOM 3155 C C . ASP A 1 395 ? 9.054 10.664 -11.645 1.00 84.31 395 ASP A C 1
ATOM 3157 O O . ASP A 1 395 ? 8.579 11.765 -11.364 1.00 84.31 395 ASP A O 1
ATOM 3161 N N . ALA A 1 396 ? 9.108 10.242 -12.912 1.00 83.19 396 ALA A N 1
ATOM 3162 C CA . ALA A 1 396 ? 8.613 11.032 -14.039 1.00 83.19 396 ALA A CA 1
ATOM 3163 C C . ALA A 1 396 ? 7.075 11.099 -14.116 1.00 83.19 396 ALA A C 1
ATOM 3165 O O . ALA A 1 396 ? 6.536 12.025 -14.724 1.00 83.19 396 ALA A O 1
ATOM 3166 N N . TYR A 1 397 ? 6.368 10.108 -13.569 1.00 75.88 397 TYR A N 1
ATOM 3167 C CA . TYR A 1 397 ? 4.905 10.033 -13.476 1.00 75.88 397 TYR A CA 1
ATOM 3168 C C . TYR A 1 397 ? 4.339 10.897 -12.364 1.00 75.88 397 TYR A C 1
ATOM 3170 O O . TYR A 1 397 ? 3.201 11.354 -12.469 1.00 75.88 397 TYR A O 1
ATOM 3178 N N . ASP A 1 398 ? 5.139 11.134 -11.332 1.00 69.31 398 ASP A N 1
ATOM 3179 C CA . ASP A 1 398 ? 4.802 12.089 -10.293 1.00 69.31 398 ASP A CA 1
ATOM 3180 C C . ASP A 1 398 ? 4.838 13.532 -10.831 1.00 69.31 398 ASP A C 1
ATOM 3182 O O . ASP A 1 398 ? 4.373 14.433 -10.146 1.00 69.31 398 ASP A O 1
ATOM 3186 N N . GLU A 1 399 ? 5.338 13.773 -12.056 1.00 60.31 399 GLU A N 1
ATOM 3187 C CA . GLU A 1 399 ? 5.319 15.074 -12.759 1.00 60.31 399 GLU A CA 1
ATOM 3188 C C . GLU A 1 399 ? 5.862 16.241 -11.906 1.00 60.31 399 GLU A C 1
ATOM 3190 O O . GLU A 1 399 ? 5.457 17.393 -12.047 1.00 60.31 399 GLU A O 1
ATOM 3195 N N . GLY A 1 400 ? 6.806 15.947 -11.005 1.00 54.66 400 GLY A N 1
ATOM 3196 C CA . GLY A 1 400 ? 7.374 16.929 -10.078 1.00 54.66 400 GLY A CA 1
ATOM 3197 C C . GLY A 1 400 ? 6.538 17.188 -8.816 1.00 54.66 400 GLY A C 1
ATOM 3198 O O . GLY A 1 400 ? 6.835 18.128 -8.074 1.00 54.66 400 GLY A O 1
ATOM 3199 N N . ALA A 1 401 ? 5.521 16.369 -8.529 1.00 60.41 401 ALA A N 1
ATOM 3200 C CA . ALA A 1 401 ? 4.768 16.404 -7.280 1.00 60.41 401 ALA A CA 1
ATOM 3201 C C . ALA A 1 401 ? 5.698 16.121 -6.087 1.00 60.41 401 ALA A C 1
ATOM 3203 O O . ALA A 1 401 ? 6.031 14.982 -5.766 1.00 60.41 401 ALA A O 1
ATOM 3204 N N . SER A 1 402 ? 6.124 17.195 -5.419 1.00 69.81 402 SER A N 1
ATOM 3205 C CA . SER A 1 402 ? 6.938 17.121 -4.198 1.00 69.81 402 SER A CA 1
ATOM 3206 C C . SER A 1 402 ? 6.224 16.360 -3.074 1.00 69.81 402 SER A C 1
ATOM 3208 O O . SER A 1 402 ? 4.990 16.343 -3.019 1.00 69.81 402 SER A O 1
ATOM 3210 N N . GLY A 1 403 ? 6.959 15.824 -2.089 1.00 78.75 403 GLY A N 1
ATOM 3211 C CA . GLY A 1 403 ? 6.351 15.218 -0.897 1.00 78.75 403 GLY A CA 1
ATOM 3212 C C . GLY A 1 403 ? 5.349 16.125 -0.179 1.00 78.75 403 GLY A C 1
ATOM 3213 O O . GLY A 1 403 ? 4.391 15.623 0.410 1.00 78.75 403 GLY A O 1
ATOM 3214 N N . LYS A 1 404 ? 5.502 17.452 -0.304 1.00 82.06 404 LYS A N 1
ATOM 3215 C CA . LYS A 1 404 ? 4.560 18.453 0.213 1.00 82.06 404 LYS A CA 1
ATOM 3216 C C . LYS A 1 404 ? 3.202 18.407 -0.495 1.00 82.06 404 LYS A C 1
ATOM 3218 O O . LYS A 1 404 ? 2.180 18.556 0.170 1.00 82.06 404 LYS A O 1
ATOM 3223 N N . ALA A 1 405 ? 3.180 18.212 -1.814 1.00 81.56 405 ALA A N 1
ATOM 3224 C CA . ALA A 1 405 ? 1.937 18.078 -2.576 1.00 81.56 405 ALA A CA 1
ATOM 3225 C C . ALA A 1 405 ? 1.185 16.806 -2.158 1.00 81.56 405 ALA A C 1
ATOM 3227 O O . ALA A 1 405 ? -0.009 16.853 -1.869 1.00 81.56 405 ALA A O 1
ATOM 3228 N N . TRP A 1 406 ? 1.909 15.697 -2.006 1.00 80.38 406 TRP A N 1
ATOM 3229 C CA . TRP A 1 406 ? 1.355 14.437 -1.512 1.00 80.38 406 TRP A CA 1
ATOM 3230 C C . TRP A 1 406 ? 0.825 14.531 -0.074 1.00 80.38 406 TRP A C 1
ATOM 3232 O O . TRP A 1 406 ? -0.236 13.992 0.230 1.00 80.38 406 TRP A O 1
ATOM 3242 N N . ASP A 1 407 ? 1.531 15.235 0.817 1.00 86.38 407 ASP A N 1
ATOM 3243 C CA . ASP A 1 407 ? 1.056 15.500 2.180 1.00 86.38 407 ASP A CA 1
ATOM 3244 C C . ASP A 1 407 ? -0.251 16.309 2.187 1.00 86.38 407 ASP A C 1
ATOM 3246 O O . ASP A 1 407 ? -1.176 15.985 2.935 1.00 86.38 407 ASP A O 1
ATOM 3250 N N . ALA A 1 408 ? -0.355 17.324 1.321 1.00 84.44 408 ALA A N 1
ATOM 3251 C CA . ALA A 1 408 ? -1.567 18.123 1.165 1.00 84.44 408 ALA A CA 1
ATOM 3252 C C . ALA A 1 408 ? -2.739 17.292 0.619 1.00 84.44 408 ALA A C 1
ATOM 3254 O O . ALA A 1 408 ? -3.822 17.327 1.202 1.00 84.44 408 ALA A O 1
ATOM 3255 N N . GLN A 1 409 ? -2.510 16.487 -0.424 1.00 82.31 409 GLN A N 1
ATOM 3256 C CA . GLN A 1 409 ? -3.525 15.591 -0.988 1.00 82.31 409 GLN A CA 1
ATOM 3257 C C . GLN A 1 409 ? -4.020 14.577 0.055 1.00 82.31 409 GLN A C 1
ATOM 3259 O O . GLN A 1 409 ? -5.217 14.311 0.175 1.00 82.31 409 GLN A O 1
ATOM 3264 N N . GLN A 1 410 ? -3.114 14.026 0.866 1.00 85.31 410 GLN A N 1
ATOM 3265 C CA . GLN A 1 410 ? -3.483 13.093 1.926 1.00 85.31 410 GLN A CA 1
ATOM 3266 C C . GLN A 1 410 ? -4.268 13.773 3.056 1.00 85.31 410 GLN A C 1
ATOM 3268 O O . GLN A 1 410 ? -5.196 13.177 3.618 1.00 85.31 410 GLN A O 1
ATOM 3273 N N . LEU A 1 411 ? -3.921 15.018 3.397 1.00 88.69 411 LEU A N 1
ATOM 3274 C CA . LEU A 1 411 ? -4.672 15.816 4.363 1.00 88.69 411 LEU A CA 1
ATOM 3275 C C . LEU A 1 411 ? -6.084 16.087 3.853 1.00 88.69 411 LEU A C 1
ATOM 3277 O O . LEU A 1 411 ? -7.043 15.848 4.585 1.00 88.69 411 LEU A O 1
ATOM 3281 N N . GLU A 1 412 ? -6.213 16.518 2.602 1.00 84.94 412 GLU A N 1
ATOM 3282 C CA . GLU A 1 412 ? -7.501 16.733 1.953 1.00 84.94 412 GLU A CA 1
ATOM 3283 C C . GLU A 1 412 ? -8.351 15.456 1.967 1.00 84.94 412 GLU A C 1
ATOM 3285 O O . GLU A 1 412 ? -9.492 15.486 2.428 1.00 84.94 412 GLU A O 1
ATOM 3290 N N . ASN A 1 413 ? -7.785 14.310 1.577 1.00 84.31 413 ASN A N 1
ATOM 3291 C CA . ASN A 1 413 ? -8.494 13.030 1.613 1.00 84.31 413 ASN A CA 1
ATOM 3292 C C . ASN A 1 413 ? -8.971 12.659 3.030 1.00 84.31 413 ASN A C 1
ATOM 3294 O O . ASN A 1 413 ? -10.098 12.205 3.227 1.00 84.31 413 ASN A O 1
ATOM 3298 N N . THR A 1 414 ? -8.135 12.909 4.040 1.00 90.50 414 THR A N 1
ATOM 3299 C CA . THR A 1 414 ? -8.491 12.665 5.445 1.00 90.50 414 THR A CA 1
ATOM 3300 C C . THR A 1 414 ? -9.654 13.560 5.886 1.00 90.50 414 THR A C 1
ATOM 3302 O O . THR A 1 414 ? -10.587 13.086 6.529 1.00 90.50 414 THR A O 1
ATOM 3305 N N . LEU A 1 415 ? -9.649 14.843 5.516 1.00 88.56 415 LEU A N 1
ATOM 3306 C CA . LEU A 1 415 ? -10.754 15.761 5.817 1.00 88.56 415 LEU A CA 1
ATOM 3307 C C . LEU A 1 415 ? -12.042 15.365 5.081 1.00 88.56 415 LEU A C 1
ATOM 3309 O O . LEU A 1 415 ? -13.122 15.392 5.674 1.00 88.56 415 LEU A O 1
ATOM 3313 N N . ASN A 1 416 ? -11.925 14.924 3.827 1.00 85.31 416 ASN A N 1
ATOM 3314 C CA . ASN A 1 416 ? -13.045 14.436 3.026 1.00 85.31 416 ASN A CA 1
ATOM 3315 C C . ASN A 1 416 ? -13.709 13.200 3.635 1.00 85.31 416 ASN A C 1
ATOM 3317 O O . ASN A 1 416 ? -14.939 13.125 3.658 1.00 85.31 416 ASN A O 1
ATOM 3321 N N . MET A 1 417 ? -12.932 12.288 4.225 1.00 89.06 417 MET A N 1
ATOM 3322 C CA . MET A 1 417 ? -13.510 11.211 5.028 1.00 89.06 417 MET A CA 1
ATOM 3323 C C . MET A 1 417 ? -14.275 11.753 6.236 1.00 89.06 417 MET A C 1
ATOM 3325 O O . MET A 1 417 ? -15.382 11.300 6.497 1.00 89.06 417 MET A O 1
ATOM 3329 N N . GLY A 1 418 ? -13.751 12.754 6.948 1.00 90.00 418 GLY A N 1
ATOM 3330 C CA . GLY A 1 418 ? -14.485 13.401 8.041 1.00 90.00 418 GLY A CA 1
ATOM 3331 C C . GLY A 1 418 ? -15.866 13.901 7.597 1.00 90.00 418 GLY A C 1
ATOM 3332 O O . GLY A 1 418 ? -16.872 13.610 8.247 1.00 90.00 418 GLY A O 1
ATOM 3333 N N . TYR A 1 419 ? -15.941 14.576 6.444 1.00 86.88 419 TYR A N 1
ATOM 3334 C CA . TYR A 1 419 ? -17.218 15.009 5.866 1.00 86.88 419 TYR A CA 1
ATOM 3335 C C . TYR A 1 419 ? -18.136 13.839 5.503 1.00 86.88 419 TYR A C 1
ATOM 3337 O O . TYR A 1 419 ? -19.333 13.912 5.782 1.00 86.88 419 TYR A O 1
ATOM 3345 N N . LYS A 1 420 ? -17.597 12.757 4.927 1.00 87.88 420 LYS A N 1
ATOM 3346 C CA . LYS A 1 420 ? -18.360 11.535 4.629 1.00 87.88 420 LYS A CA 1
ATOM 3347 C C . LYS A 1 420 ? -18.962 10.940 5.903 1.00 87.88 420 LYS A C 1
ATOM 3349 O O . LYS A 1 420 ? -20.172 10.748 5.964 1.00 87.88 420 LYS A O 1
ATOM 3354 N N . LEU A 1 421 ? -18.147 10.717 6.935 1.00 90.75 421 LEU A N 1
ATOM 3355 C CA . LEU A 1 421 ? -18.595 10.132 8.202 1.00 90.75 421 LEU A CA 1
ATOM 3356 C C . LEU A 1 421 ? -19.713 10.968 8.845 1.00 90.75 421 LEU A C 1
ATOM 3358 O O . LEU A 1 421 ? -20.679 10.417 9.374 1.00 90.75 421 LEU A O 1
ATOM 3362 N N . ALA A 1 422 ? -19.617 12.298 8.771 1.00 89.50 422 ALA A N 1
ATOM 3363 C CA . ALA A 1 422 ? -20.679 13.181 9.241 1.00 89.50 422 ALA A CA 1
ATOM 3364 C C . ALA A 1 422 ? -21.948 13.092 8.381 1.00 89.50 422 ALA A C 1
ATOM 3366 O O . ALA A 1 422 ? -23.048 12.974 8.919 1.00 89.50 422 ALA A O 1
ATOM 3367 N N . ALA A 1 423 ? -21.806 13.104 7.054 1.00 87.00 423 ALA A N 1
ATOM 3368 C CA . ALA A 1 423 ? -22.928 13.011 6.122 1.00 87.00 423 ALA A CA 1
ATOM 3369 C C . ALA A 1 423 ? -23.685 11.676 6.228 1.00 87.00 423 ALA A C 1
ATOM 3371 O O . ALA A 1 423 ? -24.897 11.641 6.037 1.00 87.00 423 ALA A O 1
ATOM 3372 N N . GLU A 1 424 ? -22.989 10.590 6.562 1.00 88.69 424 GLU A N 1
ATOM 3373 C CA . GLU A 1 424 ? -23.569 9.261 6.787 1.00 88.69 424 GLU A CA 1
ATOM 3374 C C . GLU A 1 424 ? -24.099 9.066 8.216 1.00 88.69 424 GLU A C 1
ATOM 3376 O O . GLU A 1 424 ? -24.507 7.961 8.591 1.00 88.69 424 GLU A O 1
ATOM 3381 N N . GLY A 1 425 ? -24.068 10.112 9.049 1.00 90.75 425 GLY A N 1
ATOM 3382 C CA . GLY A 1 425 ? -24.547 10.060 10.428 1.00 90.75 425 GLY A CA 1
ATOM 3383 C C . GLY A 1 425 ? -23.725 9.135 11.327 1.00 90.75 425 GLY A C 1
ATOM 3384 O O . GLY A 1 425 ? -24.249 8.590 12.302 1.00 90.75 425 GLY A O 1
ATOM 3385 N N . LEU A 1 426 ? -22.467 8.853 10.974 1.00 94.81 426 LEU A N 1
ATOM 3386 C CA . LEU A 1 426 ? -21.575 7.996 11.762 1.00 94.81 426 LEU A CA 1
ATOM 3387 C C . LEU A 1 426 ? -20.996 8.751 12.958 1.00 94.81 426 LEU A C 1
ATOM 3389 O O . LEU A 1 426 ? -20.796 8.159 14.017 1.00 94.81 426 LEU A O 1
ATOM 3393 N N . VAL A 1 427 ? -20.774 10.054 12.816 1.00 96.19 427 VAL A N 1
ATOM 3394 C CA . VAL A 1 427 ? -20.171 10.908 13.842 1.00 96.19 427 VAL A CA 1
ATOM 3395 C C . VAL A 1 427 ? -20.619 12.353 13.647 1.00 96.19 427 VAL A C 1
ATOM 3397 O O . VAL A 1 427 ? -20.840 12.785 12.521 1.00 96.19 427 VAL A O 1
ATOM 3400 N N . SER A 1 428 ? -20.769 13.125 14.722 1.00 94.50 428 SER A N 1
ATOM 3401 C CA . SER A 1 428 ? -21.116 14.540 14.584 1.00 94.50 428 SER A CA 1
ATOM 3402 C C . SER A 1 428 ? -19.887 15.381 14.204 1.00 94.50 428 SER A C 1
ATOM 3404 O O . SER A 1 428 ? -18.765 15.043 14.600 1.00 94.50 428 SER A O 1
ATOM 3406 N N . PRO A 1 429 ? -20.068 16.530 13.526 1.00 94.12 429 PRO A N 1
ATOM 3407 C CA . PRO A 1 429 ? -18.978 17.480 13.295 1.00 94.12 429 PRO A CA 1
ATOM 3408 C C . PRO A 1 429 ? -18.260 17.909 14.583 1.00 94.12 429 PRO A C 1
ATOM 3410 O O . PRO A 1 429 ? -17.046 18.091 14.593 1.00 94.12 429 PRO A O 1
ATOM 3413 N N . GLU A 1 430 ? -18.989 18.025 15.697 1.00 95.25 430 GLU A N 1
ATOM 3414 C CA . GLU A 1 430 ? -18.391 18.359 16.991 1.00 95.25 430 GLU A CA 1
ATOM 3415 C C . GLU A 1 430 ? -17.444 17.262 17.495 1.00 95.25 430 GLU A C 1
ATOM 3417 O O . GLU A 1 430 ? -16.350 17.568 17.977 1.00 95.25 430 GLU A O 1
ATOM 3422 N N . ILE A 1 431 ? -17.833 15.991 17.363 1.00 97.12 431 ILE A N 1
ATOM 3423 C CA . ILE A 1 431 ? -16.996 14.861 17.779 1.00 97.12 431 ILE A CA 1
ATOM 3424 C C . ILE A 1 431 ? -15.764 14.741 16.874 1.00 97.12 431 ILE A C 1
ATOM 3426 O O . ILE A 1 431 ? -14.679 14.488 17.389 1.00 97.12 431 ILE A O 1
ATOM 3430 N N . LEU A 1 432 ? -15.868 15.014 15.569 1.00 95.06 432 LEU A N 1
ATOM 3431 C CA . LEU A 1 432 ? -14.693 15.055 14.683 1.00 95.06 432 LEU A CA 1
ATOM 3432 C C . LEU A 1 432 ? -13.633 16.060 15.165 1.00 95.06 432 LEU A C 1
ATOM 3434 O O . LEU A 1 432 ? -12.438 15.780 15.122 1.00 95.06 432 LEU A O 1
ATOM 3438 N N . VAL A 1 433 ? -14.065 17.215 15.680 1.00 93.69 433 VAL A N 1
ATOM 3439 C CA . VAL A 1 433 ? -13.159 18.271 16.160 1.00 93.69 433 VAL A CA 1
ATOM 3440 C C . VAL A 1 433 ? -12.621 17.977 17.564 1.00 93.69 433 VAL A C 1
ATOM 3442 O O . VAL A 1 433 ? -11.428 18.159 17.832 1.00 93.69 433 VAL A O 1
ATOM 3445 N N . LYS A 1 434 ? -13.497 17.561 18.486 1.00 95.88 434 LYS A N 1
ATOM 3446 C CA . LYS A 1 434 ? -13.189 17.485 19.926 1.00 95.88 434 LYS A CA 1
ATOM 3447 C C . LYS A 1 434 ? -12.891 16.072 20.427 1.00 95.88 434 LYS A C 1
ATOM 3449 O O . LYS A 1 434 ? -12.247 15.937 21.465 1.00 95.88 434 LYS A O 1
ATOM 3454 N N . GLY A 1 435 ? -13.317 15.034 19.710 1.00 96.69 435 GLY A N 1
ATOM 3455 C CA . GLY A 1 435 ? -13.289 13.636 20.155 1.00 96.69 435 GLY A CA 1
ATOM 3456 C C . GLY A 1 435 ? -11.898 13.140 20.545 1.00 96.69 435 GLY A C 1
ATOM 3457 O O . GLY A 1 435 ? -11.747 12.462 21.556 1.00 96.69 435 GLY A O 1
ATOM 3458 N N . ARG A 1 436 ? -10.849 13.613 19.859 1.00 96.62 436 ARG A N 1
ATOM 3459 C CA . ARG A 1 436 ? -9.448 13.296 20.187 1.00 96.62 436 ARG A CA 1
ATOM 3460 C C . ARG A 1 436 ? -9.007 13.701 21.602 1.00 96.62 436 ARG A C 1
ATOM 3462 O O . ARG A 1 436 ? -7.985 13.210 22.076 1.00 96.62 436 ARG A O 1
ATOM 3469 N N . TYR A 1 437 ? -9.733 14.612 22.251 1.00 97.50 437 TYR A N 1
ATOM 3470 C CA . TYR A 1 437 ? -9.476 15.079 23.618 1.00 97.50 437 TYR A CA 1
ATOM 3471 C C . TYR A 1 437 ? -10.490 14.549 24.638 1.00 97.50 437 TYR A C 1
ATOM 3473 O O . TYR A 1 437 ? -10.432 14.932 25.802 1.00 97.50 437 TYR A O 1
ATOM 3481 N N . MET A 1 438 ? -11.449 13.729 24.210 1.00 98.00 438 MET A N 1
ATOM 3482 C CA . MET A 1 438 ? -12.428 13.133 25.108 1.00 98.00 438 MET A CA 1
ATOM 3483 C C . MET A 1 438 ? -11.854 11.879 25.767 1.00 98.00 438 MET A C 1
ATOM 3485 O O . MET A 1 438 ? -11.122 11.114 25.139 1.00 98.00 438 MET A O 1
ATOM 3489 N N . GLU A 1 439 ? -12.261 11.646 27.012 1.00 97.56 439 GLU A N 1
ATOM 3490 C CA . GLU A 1 439 ? -12.137 10.332 27.645 1.00 97.56 439 GLU A CA 1
ATOM 3491 C C . GLU A 1 439 ? -12.979 9.302 26.885 1.00 97.56 439 GLU A C 1
ATOM 3493 O O . GLU A 1 439 ? -14.044 9.637 26.358 1.00 97.56 439 GLU A O 1
ATOM 3498 N N . GLU A 1 440 ? -12.525 8.051 26.847 1.00 97.44 440 GLU A N 1
ATOM 3499 C CA . GLU A 1 440 ? -13.112 7.001 26.002 1.00 97.44 440 GLU A CA 1
ATOM 3500 C C . GLU A 1 440 ? -14.603 6.774 26.267 1.00 97.44 440 GLU A C 1
ATOM 3502 O O . GLU A 1 440 ? -15.389 6.749 25.321 1.00 97.44 440 GLU A O 1
ATOM 3507 N N . ASP A 1 441 ? -15.016 6.712 27.536 1.00 97.62 441 ASP A N 1
ATOM 3508 C CA . ASP A 1 441 ? -16.425 6.525 27.906 1.00 97.62 441 ASP A CA 1
ATOM 3509 C C . ASP A 1 441 ? -17.297 7.711 27.475 1.00 97.62 441 ASP A C 1
ATOM 3511 O O . ASP A 1 441 ? -18.428 7.540 27.011 1.00 97.62 441 ASP A O 1
ATOM 3515 N N . LYS A 1 442 ? -16.763 8.936 27.584 1.00 98.12 442 LYS A N 1
ATOM 3516 C CA . LYS A 1 442 ? -17.464 10.157 27.156 1.00 98.12 442 LYS A CA 1
ATOM 3517 C C . LYS A 1 442 ? -17.580 10.214 25.638 1.00 98.12 442 LYS A C 1
ATOM 3519 O O . LYS A 1 442 ? -18.640 10.573 25.129 1.00 98.12 442 LYS A O 1
ATOM 3524 N N . PHE A 1 443 ? -16.514 9.849 24.930 1.00 98.56 443 PHE A N 1
ATOM 3525 C CA . PHE A 1 443 ? -16.508 9.746 23.476 1.00 98.56 443 PHE A CA 1
ATOM 3526 C C . PHE A 1 443 ? -17.523 8.711 22.992 1.00 98.56 443 PHE A C 1
ATOM 3528 O O . PHE A 1 443 ? -18.377 9.038 22.168 1.00 98.56 443 PHE A O 1
ATOM 3535 N N . LEU A 1 444 ? -17.475 7.491 23.539 1.00 98.62 444 LEU A N 1
ATOM 3536 C CA . LEU A 1 444 ? -18.389 6.411 23.179 1.00 98.62 444 LEU A CA 1
ATOM 3537 C C . LEU A 1 444 ? -19.840 6.840 23.392 1.00 98.62 444 LEU A C 1
ATOM 3539 O O . LEU A 1 444 ? -20.649 6.726 22.471 1.00 98.62 444 LEU A O 1
ATOM 3543 N N . LYS A 1 445 ? -20.154 7.403 24.565 1.00 98.38 445 LYS A N 1
ATOM 3544 C CA . LYS A 1 445 ? -21.490 7.926 24.859 1.00 98.38 445 LYS A CA 1
ATOM 3545 C C . LYS A 1 445 ? -21.920 8.987 23.844 1.00 98.38 445 LYS A C 1
ATOM 3547 O O . LYS A 1 445 ? -22.998 8.872 23.272 1.00 98.38 445 LYS A O 1
ATOM 3552 N N . ALA A 1 446 ? -21.070 9.974 23.558 1.00 98.25 446 ALA A N 1
ATOM 3553 C CA . ALA A 1 446 ? -21.391 11.042 22.613 1.00 98.25 446 ALA A CA 1
ATOM 3554 C C . ALA A 1 446 ? -21.667 10.515 21.191 1.00 98.25 446 ALA A C 1
ATOM 3556 O O . ALA A 1 446 ? -22.619 10.958 20.542 1.00 98.25 446 ALA A O 1
ATOM 3557 N N . VAL A 1 447 ? -20.866 9.555 20.713 1.00 98.38 447 VAL A N 1
ATOM 3558 C CA . VAL A 1 447 ? -21.072 8.914 19.404 1.00 98.38 447 VAL A CA 1
ATOM 3559 C C . VAL A 1 447 ? -22.375 8.115 19.399 1.00 98.38 447 VAL A C 1
ATOM 3561 O O . VAL A 1 447 ? -23.178 8.270 18.479 1.00 98.38 447 VAL A O 1
ATOM 3564 N N . VAL A 1 448 ? -22.626 7.303 20.429 1.00 98.25 448 VAL A N 1
ATOM 3565 C CA . VAL A 1 448 ? -23.852 6.500 20.554 1.00 98.25 448 VAL A CA 1
ATOM 3566 C C . VAL A 1 448 ? -25.101 7.381 20.599 1.00 98.25 448 VAL A C 1
ATOM 3568 O O . VAL A 1 448 ? -26.065 7.090 19.884 1.00 98.25 448 VAL A O 1
ATOM 3571 N N . ASP A 1 449 ? -25.080 8.467 21.372 1.00 97.75 449 ASP A N 1
ATOM 3572 C CA . ASP A 1 449 ? -26.187 9.420 21.494 1.00 97.75 449 ASP A CA 1
ATOM 3573 C C . ASP A 1 449 ? -26.451 10.140 20.164 1.00 97.75 449 ASP A C 1
ATOM 3575 O O . ASP A 1 449 ? -27.597 10.390 19.788 1.00 97.75 449 ASP A O 1
ATOM 3579 N N . TYR A 1 450 ? -25.400 10.484 19.417 1.00 97.56 450 TYR A N 1
ATOM 3580 C CA . TYR A 1 450 ? -25.544 11.060 18.081 1.00 97.56 450 TYR A CA 1
ATOM 3581 C C . TYR A 1 450 ? -26.138 10.054 17.086 1.00 97.56 450 TYR A C 1
ATOM 3583 O O . TYR A 1 450 ? -27.167 10.329 16.472 1.00 97.56 450 TYR A O 1
ATOM 3591 N N . GLN A 1 451 ? -25.547 8.865 16.971 1.00 96.88 451 GLN A N 1
ATOM 3592 C CA . GLN A 1 451 ? -25.983 7.841 16.017 1.00 96.88 451 GLN A CA 1
ATOM 3593 C C . GLN A 1 451 ? -27.409 7.340 16.286 1.00 96.88 451 GLN A C 1
ATOM 3595 O O . GLN A 1 451 ? -28.093 6.914 15.359 1.00 96.88 451 GLN A O 1
ATOM 3600 N N . SER A 1 452 ? -27.863 7.370 17.542 1.00 94.25 452 SER A N 1
ATOM 3601 C CA . SER A 1 452 ? -29.239 7.003 17.904 1.00 94.25 452 SER A CA 1
ATOM 3602 C C . SER A 1 452 ? -30.257 8.067 17.481 1.00 94.25 452 SER A C 1
ATOM 3604 O O . SER A 1 452 ? -31.371 7.711 17.118 1.00 94.25 452 SER A O 1
ATOM 3606 N N . ARG A 1 453 ? -29.867 9.351 17.464 1.00 92.44 453 ARG A N 1
ATOM 3607 C CA . ARG A 1 453 ? -30.718 10.463 17.003 1.00 92.44 453 ARG A CA 1
ATOM 3608 C C . ARG A 1 453 ? -30.863 10.526 15.485 1.00 92.44 453 ARG A C 1
ATOM 3610 O O . ARG A 1 453 ? -31.908 10.927 15.013 1.00 92.44 453 ARG A O 1
ATOM 3617 N N . VAL A 1 454 ? -29.832 10.137 14.732 1.00 85.81 454 VAL A N 1
ATOM 3618 C CA . VAL A 1 454 ? -29.848 10.183 13.253 1.00 85.81 454 VAL A CA 1
ATOM 3619 C C . VAL A 1 454 ? -30.591 8.989 12.628 1.00 85.81 454 VAL A C 1
ATOM 3621 O O . VAL A 1 454 ? -30.919 9.014 11.448 1.00 85.81 454 VAL A O 1
ATOM 3624 N N . LYS A 1 455 ? -30.851 7.922 13.399 1.00 63.41 455 LYS A N 1
ATOM 3625 C CA . LYS A 1 455 ? -31.662 6.769 12.960 1.00 63.41 455 LYS A CA 1
ATOM 3626 C C . LYS A 1 455 ? -33.176 6.959 13.156 1.00 63.41 455 LYS A C 1
ATOM 3628 O O . LYS A 1 455 ? -33.925 6.083 12.728 1.00 63.41 455 LYS A O 1
ATOM 3633 N N . GLN A 1 456 ? -33.594 8.029 13.834 1.00 45.31 456 GLN A N 1
ATOM 3634 C CA . GLN A 1 456 ? -34.989 8.481 13.920 1.00 45.31 456 GLN A CA 1
ATOM 3635 C C . GLN A 1 456 ? -35.257 9.460 12.784 1.00 45.31 456 GLN A C 1
ATOM 3637 O O . GLN A 1 456 ? -36.386 9.415 12.251 1.00 45.31 456 GLN A O 1
#

Radius of gyration: 23.34 Å; chains: 1; bounding box: 65×48×66 Å

Foldseek 3Di:
DQDAALLLVLLVVCVVCVVVDDPDDDFVVVRCRCVVLVHDRLLVVLSNLLSNVLLCLVVPPDDDLLVSLVVCLVCVVVSPHPDQRADRDDPVLLVVLVVLLQVLACPAAFQDDDDPFTEGEDALLDDDACVVVAAEEEEFDDPDLCLLLSNLNSQLSCCLVPLDGGQAYHYAWFAAPLNPADADCPFQQSHRGRRSSSVSLSLLQLAAPVRHVQQDFDYDDHDPLVRLVSVVVSCVVSVVPAAYEHEYRYRRNQQSQCNQQNCQSCVVVVRYHYYYNTDDQADDDPVVVVCVVVVNDPPDDDDDDQDPPSDQDDLCNDSRGLSSLCRLANRSLQCQPPAPHDRRHDHPDDADDSSSLNCNLQRNSNHALVSNCRRNVRDSSSSSSSNSSNSSNNVVVCVPCDSNNVSVVSVSVSVSSSVVCCVVQSAPPVSSVCSRVDDPVVSSVRRNVSSVVVVD

Sequence (456 aa):
MNKITCYQRLVQAIVNNAKYGENFEYEFESFPGFARRGHSEREFRDWVKCIKWVLDVLQTHDGSLNAKKEFCRQSVSSAGLYAVPRYRLREEELQIIASAERFGRGDGGEILKYGNKNVVSYDYRHIPRREGGRKDVLVVFSGAPESAVKAAEALYCYIRMHKALPDGVMFLGLQDNQNMTEFCPQFKLRKNSEYRMYLRQMLLLGVPKGLLGKLLMTPKDTSTAENIELVKETLAHYGVREDVNLICVTYPLYQMRVATEFSFGLQDVANAWVRIADIEPKMFSSAAYGAMVSQGVIAEERIGRRVNENLRIFSYDRLDMQLADLTLANGVAHLFREHGKTRFALPNLGSYPAEYKALAPLFLAYSYPNVMAELCGTDETVSAVLKVIRALMLDAYDEGASGKAWDAQQLENTLNMGYKLAAEGLVSPEILVKGRYMEEDKFLKAVVDYQSRVKQ